Protein AF-0000000080795337 (afdb_homodimer)

Sequence (550 aa):
MEFLIRSKALYTTWVFYKPDRILFDAGEGVSAELGNKIYGIEKIILTHSHVDHIAGLWGIVNTRNNAMGNRNKKLEIYYPQGSENINEYLKFIGKMNKRLRYEIDFREITLSDTIPLNNKRFIKPFKTRHTPGETSFGYQILEQRKRLKEEYRELKESEIKDLIINKKEDILENYTANILTISGDSLPIPPNFAKDCGTLLHECTFFDEKDRKIRNHTSLAELKNLINISKPKRVIIYHVSSRYNSKIKSAKEELNKEFPDIQINIVHPEKVFKIMEFLIRSKALYTTWVFYKPDRILFDAGEGVSAELGNKIYGIEKIILTHSHVDHIAGLWGIVNTRNNAMGNRNKKLEIYYPQGSENINEYLKFIGKMNKRLRYEIDFREITLSDTIPLNNKRFIKPFKTRHTPGETSFGYQILEQRKRLKEEYRELKESEIKDLIINKKEDILENYTANILTISGDSLPIPPNFAKDCGTLLHECTFFDEKDRKIRNHTSLAELKNLINISKPKRVIIYHVSSRYNSKIKSAKEELNKEFPDIQINIVHPEKVFKI

Structure (mmCIF, N/CA/C/O backbone):
data_AF-0000000080795337-model_v1
#
loop_
_entity.id
_entity.type
_entity.pdbx_description
1 polymer 'Beta-lactamase domain protein'
#
loop_
_atom_site.group_PDB
_atom_site.id
_atom_site.type_symbol
_atom_site.label_atom_id
_atom_site.label_alt_id
_atom_site.label_comp_id
_atom_site.label_asym_id
_atom_site.label_entity_id
_atom_site.label_seq_id
_atom_site.pdbx_PDB_ins_code
_atom_site.Cartn_x
_atom_site.Cartn_y
_atom_site.Cartn_z
_atom_site.occupancy
_atom_site.B_iso_or_equiv
_atom_site.auth_seq_id
_atom_site.auth_comp_id
_atom_site.auth_asym_id
_atom_site.auth_atom_id
_atom_site.pdbx_PDB_model_num
ATOM 1 N N . MET A 1 1 ? -7.105 14.461 19.641 1 68.38 1 MET A N 1
ATOM 2 C CA . MET A 1 1 ? -6.578 14.391 18.281 1 68.38 1 MET A CA 1
ATOM 3 C C . MET A 1 1 ? -6.062 12.992 17.969 1 68.38 1 MET A C 1
ATOM 5 O O . MET A 1 1 ? -5.16 12.492 18.641 1 68.38 1 MET A O 1
ATOM 9 N N . GLU A 1 2 ? -6.73 12.289 16.984 1 87 2 GLU A N 1
ATOM 10 C CA . GLU A 1 2 ? -6.418 10.898 16.656 1 87 2 GLU A CA 1
ATOM 11 C C . GLU A 1 2 ? -5.828 10.781 15.258 1 87 2 GLU A C 1
ATOM 13 O O . GLU A 1 2 ? -6.262 11.477 14.336 1 87 2 GLU A O 1
ATOM 18 N N . PHE A 1 3 ? -4.676 10.195 15.203 1 95.62 3 PHE A N 1
ATOM 19 C CA . PHE A 1 3 ? -3.988 9.992 13.938 1 95.62 3 PHE A CA 1
ATOM 20 C C . PHE A 1 3 ? -3.828 8.508 13.641 1 95.62 3 PHE A C 1
ATOM 22 O O . PHE A 1 3 ? -3.646 7.703 14.555 1 95.62 3 PHE A O 1
ATOM 29 N N . LEU A 1 4 ? -3.988 8.141 12.414 1 97.94 4 LEU A N 1
ATOM 30 C CA . LEU A 1 4 ? -3.4 6.941 11.836 1 97.94 4 LEU A CA 1
ATOM 31 C C . LEU A 1 4 ? -2.336 7.301 10.805 1 97.94 4 LEU A C 1
ATOM 33 O O . LEU A 1 4 ? -2.607 8.047 9.859 1 97.94 4 LEU A O 1
ATOM 37 N N . ILE A 1 5 ? -1.126 6.867 11.031 1 98.62 5 ILE A N 1
ATOM 38 C CA . ILE A 1 5 ? -0.023 7.297 10.18 1 98.62 5 ILE A CA 1
ATOM 39 C C . ILE A 1 5 ? 0.776 6.078 9.719 1 98.62 5 ILE A C 1
ATOM 41 O O . ILE A 1 5 ? 1.087 5.195 10.523 1 98.62 5 ILE A O 1
ATOM 45 N N . ARG A 1 6 ? 0.997 5.953 8.484 1 98.56 6 ARG A N 1
ATOM 46 C CA . ARG A 1 6 ? 2.02 5.074 7.926 1 98.56 6 ARG A CA 1
ATOM 47 C C . ARG A 1 6 ? 3.047 5.867 7.129 1 98.56 6 ARG A C 1
ATOM 49 O O . ARG A 1 6 ? 2.689 6.605 6.207 1 98.56 6 ARG A O 1
ATOM 56 N N . SER A 1 7 ? 4.273 5.746 7.574 1 98.75 7 SER A N 1
ATOM 57 C CA . SER A 1 7 ? 5.316 6.52 6.91 1 98.75 7 SER A CA 1
ATOM 58 C C . SER A 1 7 ? 6.652 5.781 6.934 1 98.75 7 SER A C 1
ATOM 60 O O . SER A 1 7 ? 7.18 5.473 8.008 1 98.75 7 SER A O 1
ATOM 62 N N . LYS A 1 8 ? 7.113 5.434 5.805 1 97.44 8 LYS A N 1
ATOM 63 C CA . LYS A 1 8 ? 8.398 4.793 5.535 1 97.44 8 LYS A CA 1
ATOM 64 C C . LYS A 1 8 ? 9.141 5.5 4.406 1 97.44 8 LYS A C 1
ATOM 66 O O . LYS A 1 8 ? 8.773 5.367 3.236 1 97.44 8 LYS A O 1
ATOM 71 N N . ALA A 1 9 ? 10.203 6.246 4.801 1 96.62 9 ALA A N 1
ATOM 72 C CA . ALA A 1 9 ? 10.938 7.02 3.803 1 96.62 9 ALA A CA 1
ATOM 73 C C . ALA A 1 9 ? 11.219 6.18 2.561 1 96.62 9 ALA A C 1
ATOM 75 O O . ALA A 1 9 ? 11.609 5.012 2.666 1 96.62 9 ALA A O 1
ATOM 76 N N . LEU A 1 10 ? 10.977 6.812 1.367 1 94.12 10 LEU A N 1
ATOM 77 C CA . LEU A 1 10 ? 11.242 6.203 0.068 1 94.12 10 LEU A CA 1
ATOM 78 C C . LEU A 1 10 ? 10.055 5.367 -0.396 1 94.12 10 LEU A C 1
ATOM 80 O O . LEU A 1 10 ? 9.82 5.227 -1.598 1 94.12 10 LEU A O 1
ATOM 84 N N . TYR A 1 11 ? 9.172 4.859 0.503 1 96.44 11 TYR A N 1
ATOM 85 C CA . TYR A 1 11 ? 8.211 3.82 0.141 1 96.44 11 TYR A CA 1
ATOM 86 C C . TYR A 1 11 ? 6.785 4.344 0.22 1 96.44 11 TYR A C 1
ATOM 88 O O . TYR A 1 11 ? 6.012 4.199 -0.73 1 96.44 11 TYR A O 1
ATOM 96 N N . THR A 1 12 ? 6.438 4.918 1.344 1 98.25 12 THR A N 1
ATOM 97 C CA . THR A 1 12 ? 5.051 5.344 1.501 1 98.25 12 THR A CA 1
ATOM 98 C C . THR A 1 12 ? 4.918 6.344 2.645 1 98.25 12 THR A C 1
ATOM 100 O O . THR A 1 12 ? 5.609 6.23 3.658 1 98.25 12 THR A O 1
ATOM 103 N N . THR A 1 13 ? 4.043 7.316 2.467 1 98.81 13 THR A N 1
ATOM 104 C CA . THR A 1 13 ? 3.686 8.234 3.539 1 98.81 13 THR A CA 1
ATOM 105 C C . THR A 1 13 ? 2.234 8.688 3.406 1 98.81 13 THR A C 1
ATOM 107 O O . THR A 1 13 ? 1.824 9.172 2.348 1 98.81 13 THR A O 1
ATOM 110 N N . TRP A 1 14 ? 1.472 8.484 4.41 1 98.75 14 TRP A N 1
ATOM 111 C CA . TRP A 1 14 ? 0.141 9.07 4.527 1 98.75 14 TRP A CA 1
ATOM 112 C C . TRP A 1 14 ? -0.229 9.297 5.988 1 98.75 14 TRP A C 1
ATOM 114 O O . TRP A 1 14 ? 0.219 8.555 6.867 1 98.75 14 TRP A O 1
ATOM 124 N N . VAL A 1 15 ? -1.002 10.312 6.289 1 98.69 15 VAL A N 1
ATOM 125 C CA . VAL A 1 15 ? -1.457 10.703 7.617 1 98.69 15 VAL A CA 1
ATOM 126 C C . VAL A 1 15 ? -2.971 10.906 7.609 1 98.69 15 VAL A C 1
ATOM 128 O O . VAL A 1 15 ? -3.475 11.844 6.996 1 98.69 15 VAL A O 1
ATOM 131 N N . PHE A 1 16 ? -3.662 10.016 8.273 1 98.38 16 PHE A N 1
ATOM 132 C CA . PHE A 1 16 ? -5.105 10.156 8.422 1 98.38 16 PHE A CA 1
ATOM 133 C C . PHE A 1 16 ? -5.449 10.891 9.711 1 98.38 16 PHE A C 1
ATOM 135 O O . PHE A 1 16 ? -5.195 10.391 10.812 1 98.38 16 PHE A O 1
ATOM 142 N N . TYR A 1 17 ? -5.902 12.133 9.562 1 97.19 17 TYR A N 1
ATOM 143 C CA . TYR A 1 17 ? -6.328 12.977 10.672 1 97.19 17 TYR A CA 1
ATOM 144 C C . TYR A 1 17 ? -7.816 12.797 10.953 1 97.19 17 TYR A C 1
ATOM 146 O O . TYR A 1 17 ? -8.656 13.383 10.273 1 97.19 17 TYR A O 1
ATOM 154 N N . LYS A 1 18 ? -8.219 12.07 11.961 1 91.94 18 LYS A N 1
ATOM 155 C CA . LYS A 1 18 ? -9.547 11.531 12.203 1 91.94 18 LYS A CA 1
ATOM 156 C C . LYS A 1 18 ? -10.547 12.641 12.531 1 91.94 18 LYS A C 1
ATOM 158 O O . LYS A 1 18 ? -11.68 12.625 12.062 1 91.94 18 LYS A O 1
ATOM 163 N N . PRO A 1 19 ? -10.156 13.648 13.367 1 87.81 19 PRO A N 1
ATOM 164 C CA . PRO A 1 19 ? -11.133 14.664 13.75 1 87.81 19 PRO A CA 1
ATOM 165 C C . PRO A 1 19 ? -11.852 15.273 12.547 1 87.81 19 PRO A C 1
ATOM 167 O O . PRO A 1 19 ? -13.047 15.555 12.609 1 87.81 19 PRO A O 1
ATOM 170 N N . ASP A 1 20 ? -11.188 15.398 11.477 1 88.75 20 ASP A N 1
ATOM 171 C CA . ASP A 1 20 ? -11.789 16.031 10.297 1 88.75 20 ASP A CA 1
ATOM 172 C C . ASP A 1 20 ? -11.797 15.07 9.109 1 88.75 20 ASP A C 1
ATOM 174 O O . ASP A 1 20 ? -12.211 15.438 8.008 1 88.75 20 ASP A O 1
ATOM 178 N N . ARG A 1 21 ? -11.344 13.82 9.281 1 91.94 21 ARG A N 1
ATOM 179 C CA . ARG A 1 21 ? -11.273 12.812 8.227 1 91.94 21 ARG A CA 1
ATOM 180 C C . ARG A 1 21 ? -10.484 13.336 7.031 1 91.94 21 ARG A C 1
ATOM 182 O O . ARG A 1 21 ? -10.945 13.242 5.891 1 91.94 21 ARG A O 1
ATOM 189 N N . ILE A 1 22 ? -9.383 13.945 7.359 1 97.38 22 ILE A N 1
ATOM 190 C CA . ILE A 1 22 ? -8.484 14.492 6.355 1 97.38 22 ILE A CA 1
ATOM 191 C C . ILE A 1 22 ? -7.297 13.555 6.16 1 97.38 22 ILE A C 1
ATOM 193 O O . ILE A 1 22 ? -6.746 13.023 7.129 1 97.38 22 ILE A O 1
ATOM 197 N N . LEU A 1 23 ? -7.059 13.312 4.941 1 98.62 23 LEU A N 1
ATOM 198 C CA . LEU A 1 23 ? -5.867 12.539 4.613 1 98.62 23 LEU A CA 1
ATOM 199 C C . LEU A 1 23 ? -4.773 13.445 4.055 1 98.62 23 LEU A C 1
ATOM 201 O O . LEU A 1 23 ? -4.957 14.078 3.018 1 98.62 23 LEU A O 1
ATOM 205 N N . PHE A 1 24 ? -3.676 13.555 4.82 1 98.81 24 PHE A N 1
ATOM 206 C CA . PHE A 1 24 ? -2.494 14.211 4.27 1 98.81 24 PHE A CA 1
ATOM 207 C C . PHE A 1 24 ? -1.617 13.203 3.529 1 98.81 24 PHE A C 1
ATOM 209 O O . PHE A 1 24 ? -1.198 12.195 4.102 1 98.81 24 PHE A O 1
ATOM 216 N N . ASP A 1 25 ? -1.365 13.484 2.234 1 98.81 25 ASP A N 1
ATOM 217 C CA . ASP A 1 25 ? -0.653 12.586 1.332 1 98.81 25 ASP A CA 1
ATOM 218 C C . ASP A 1 25 ? -1.368 11.242 1.218 1 98.81 25 ASP A C 1
ATOM 220 O O . ASP A 1 25 ? -2.334 10.984 1.939 1 98.81 25 ASP A O 1
ATOM 224 N N . ALA A 1 26 ? -0.996 10.484 0.19 1 98.62 26 ALA A N 1
ATOM 225 C CA . ALA A 1 26 ? -1.644 9.211 -0.128 1 98.62 26 ALA A CA 1
ATOM 226 C C . ALA A 1 26 ? -0.646 8.219 -0.715 1 98.62 26 ALA A C 1
ATOM 228 O O . ALA A 1 26 ? -0.768 7.816 -1.875 1 98.62 26 ALA A O 1
ATOM 229 N N . GLY A 1 27 ? 0.294 7.824 0.098 1 98.44 27 GLY A N 1
ATOM 230 C CA . GLY A 1 27 ? 1.243 6.812 -0.337 1 98.44 27 GLY A CA 1
ATOM 231 C C . GLY A 1 27 ? 0.62 5.441 -0.495 1 98.44 27 GLY A C 1
ATOM 232 O O . GLY A 1 27 ? -0.525 5.223 -0.094 1 98.44 27 GLY A O 1
ATOM 233 N N . GLU A 1 28 ? 1.341 4.551 -1.073 1 97.88 28 GLU A N 1
ATOM 234 C CA . GLU A 1 28 ? 0.805 3.219 -1.342 1 97.88 28 GLU A CA 1
ATOM 235 C C . GLU A 1 28 ? 0.41 2.512 -0.049 1 97.88 28 GLU A C 1
ATOM 237 O O . GLU A 1 28 ? 1.004 2.754 1.004 1 97.88 28 GLU A O 1
ATOM 242 N N . GLY A 1 29 ? -0.659 1.621 -0.173 1 97.69 29 GLY A N 1
ATOM 243 C CA . GLY A 1 29 ? -1.115 0.817 0.949 1 97.69 29 GLY A CA 1
ATOM 244 C C . GLY A 1 29 ? -2.193 1.498 1.771 1 97.69 29 GLY A C 1
ATOM 245 O O . GLY A 1 29 ? -2.799 0.876 2.648 1 97.69 29 GLY A O 1
ATOM 246 N N . VAL A 1 30 ? -2.475 2.734 1.464 1 98 30 VAL A N 1
ATOM 247 C CA . VAL A 1 30 ? -3.381 3.529 2.285 1 98 30 VAL A CA 1
ATOM 248 C C . VAL A 1 30 ? -4.766 2.893 2.291 1 98 30 VAL A C 1
ATOM 250 O O . VAL A 1 30 ? -5.391 2.756 3.348 1 98 30 VAL A O 1
ATOM 253 N N . SER A 1 31 ? -5.277 2.467 1.146 1 96.19 31 SER A N 1
ATOM 254 C CA . SER A 1 31 ? -6.613 1.877 1.079 1 96.19 31 SER A CA 1
ATOM 255 C C . SER A 1 31 ? -6.668 0.551 1.83 1 96.19 31 SER A C 1
ATOM 257 O O . SER A 1 31 ? -7.633 0.278 2.547 1 96.19 31 SER A O 1
ATOM 259 N N . ALA A 1 32 ? -5.617 -0.236 1.654 1 95.88 32 ALA A N 1
ATOM 260 C CA . ALA A 1 32 ? -5.566 -1.542 2.307 1 95.88 32 ALA A CA 1
ATOM 261 C C . ALA A 1 32 ? -5.52 -1.395 3.824 1 95.88 32 ALA A C 1
ATOM 263 O O . ALA A 1 32 ? -6.148 -2.17 4.551 1 95.88 32 ALA A O 1
ATOM 264 N N . GLU A 1 33 ? -4.789 -0.427 4.305 1 96.62 33 GLU A N 1
ATOM 265 C CA . GLU A 1 33 ? -4.602 -0.242 5.742 1 96.62 33 GLU A CA 1
ATOM 266 C C . GLU A 1 33 ? -5.828 0.409 6.379 1 96.62 33 GLU A C 1
ATOM 268 O O . GLU A 1 33 ? -6.266 0.002 7.457 1 96.62 33 GLU A O 1
ATOM 273 N N . LEU A 1 34 ? -6.418 1.417 5.699 1 95.44 34 LEU A N 1
ATOM 274 C CA . LEU A 1 34 ? -7.531 2.164 6.277 1 95.44 34 LEU A CA 1
ATOM 275 C C . LEU A 1 34 ? -8.844 1.413 6.094 1 95.44 34 LEU A C 1
ATOM 277 O O . LEU A 1 34 ? -9.789 1.603 6.863 1 95.44 34 LEU A O 1
ATOM 281 N N . GLY A 1 35 ? -8.938 0.55 5.043 1 91.44 35 GLY A N 1
ATOM 282 C CA . GLY A 1 35 ? -10.164 -0.186 4.789 1 91.44 35 GLY A CA 1
ATOM 283 C C . GLY A 1 35 ? -11.359 0.714 4.555 1 91.44 35 GLY A C 1
ATOM 284 O O . GLY A 1 35 ? -11.305 1.629 3.73 1 91.44 35 GLY A O 1
ATOM 285 N N . ASN A 1 36 ? -12.367 0.53 5.27 1 88.19 36 ASN A N 1
ATOM 286 C CA . ASN A 1 36 ? -13.625 1.24 5.059 1 88.19 36 ASN A CA 1
ATOM 287 C C . ASN A 1 36 ? -13.516 2.711 5.453 1 88.19 36 ASN A C 1
ATOM 289 O O . ASN A 1 36 ? -14.359 3.523 5.078 1 88.19 36 ASN A O 1
ATOM 293 N N . LYS A 1 37 ? -12.508 3.082 6.172 1 90.62 37 LYS A N 1
ATOM 294 C CA . LYS A 1 37 ? -12.328 4.465 6.598 1 90.62 37 LYS A CA 1
ATOM 295 C C . LYS A 1 37 ? -12.125 5.387 5.398 1 90.62 37 LYS A C 1
ATOM 297 O O . LYS A 1 37 ? -12.328 6.598 5.5 1 90.62 37 LYS A O 1
ATOM 302 N N . ILE A 1 38 ? -11.719 4.801 4.242 1 91.94 38 ILE A N 1
ATOM 303 C CA . ILE A 1 38 ? -11.406 5.648 3.1 1 91.94 38 ILE A CA 1
ATOM 304 C C . ILE A 1 38 ? -12.695 6.258 2.539 1 91.94 38 ILE A C 1
ATOM 306 O O . ILE A 1 38 ? -12.656 7.309 1.895 1 91.94 38 ILE A O 1
ATOM 310 N N . TYR A 1 39 ? -13.773 5.621 2.811 1 89.25 39 TYR A N 1
ATOM 311 C CA . TYR A 1 39 ? -15.055 6.094 2.299 1 89.25 39 TYR A CA 1
ATOM 312 C C . TYR A 1 39 ? -15.469 7.391 2.988 1 89.25 39 TYR A C 1
ATOM 314 O O . TYR A 1 39 ? -16.266 8.164 2.445 1 89.25 39 TYR A O 1
ATOM 322 N N . GLY A 1 40 ? -14.961 7.582 4.184 1 88.62 40 GLY A N 1
ATOM 323 C CA . GLY A 1 40 ? -15.32 8.758 4.961 1 88.62 40 GLY A CA 1
ATOM 324 C C . GLY A 1 40 ? -14.414 9.945 4.703 1 88.62 40 GLY A C 1
ATOM 325 O O . GLY A 1 40 ? -14.695 11.055 5.16 1 88.62 40 GLY A O 1
ATOM 326 N N . ILE A 1 41 ? -13.344 9.758 3.947 1 93.88 41 ILE A N 1
ATOM 327 C CA . ILE A 1 41 ? -12.398 10.836 3.686 1 93.88 41 ILE A CA 1
ATOM 328 C C . ILE A 1 41 ? -13.047 11.875 2.773 1 93.88 41 ILE A C 1
ATOM 330 O O . ILE A 1 41 ? -13.555 11.539 1.702 1 93.88 41 ILE A O 1
ATOM 334 N N . GLU A 1 42 ? -13.008 13.117 3.219 1 92.75 42 GLU A N 1
ATOM 335 C CA . GLU A 1 42 ? -13.609 14.188 2.434 1 92.75 42 GLU A CA 1
ATOM 336 C C . GLU A 1 42 ? -12.547 14.992 1.686 1 92.75 42 GLU A C 1
ATOM 338 O O . GLU A 1 42 ? -12.805 15.516 0.599 1 92.75 42 GLU A O 1
ATOM 343 N N . LYS A 1 43 ? -11.422 15.125 2.33 1 97.25 43 LYS A N 1
ATOM 344 C CA . LYS A 1 43 ? -10.344 15.93 1.752 1 97.25 43 LYS A CA 1
ATOM 345 C C . LYS A 1 43 ? -9.023 15.172 1.785 1 97.25 43 LYS A C 1
ATOM 347 O O . LYS A 1 43 ? -8.672 14.562 2.797 1 97.25 43 LYS A O 1
ATOM 352 N N . ILE A 1 44 ? -8.398 15.133 0.677 1 98.5 44 ILE A N 1
ATOM 353 C CA . ILE A 1 44 ? -7.012 14.695 0.579 1 98.5 44 ILE A CA 1
ATOM 354 C C . ILE A 1 44 ? -6.113 15.898 0.281 1 98.5 44 ILE A C 1
ATOM 356 O O . ILE A 1 44 ? -6.355 16.641 -0.673 1 98.5 44 ILE A O 1
ATOM 360 N N . ILE A 1 45 ? -5.129 16.125 1.126 1 98.81 45 ILE A N 1
ATOM 361 C CA . ILE A 1 45 ? -4.203 17.234 0.987 1 98.81 45 ILE A CA 1
ATOM 362 C C . ILE A 1 45 ? -2.809 16.719 0.657 1 98.81 45 ILE A C 1
ATOM 364 O O . ILE A 1 45 ? -2.145 16.125 1.509 1 98.81 45 ILE A O 1
ATOM 368 N N . LEU A 1 46 ? -2.326 16.953 -0.558 1 98.81 46 LEU A N 1
ATOM 369 C CA . LEU A 1 46 ? -1.03 16.453 -0.989 1 98.81 46 LEU A CA 1
ATOM 370 C C . LEU A 1 46 ? 0.063 17.484 -0.772 1 98.81 46 LEU A C 1
ATOM 372 O O . LEU A 1 46 ? -0.111 18.656 -1.116 1 98.81 46 LEU A O 1
ATOM 376 N N . THR A 1 47 ? 1.15 17.047 -0.222 1 98.62 47 THR A N 1
ATOM 377 C CA . THR A 1 47 ? 2.256 17.953 0.062 1 98.62 47 THR A CA 1
ATOM 378 C C . THR A 1 47 ? 3.096 18.188 -1.19 1 98.62 47 THR A C 1
ATOM 380 O O . THR A 1 47 ? 3.486 19.328 -1.478 1 98.62 47 THR A O 1
ATOM 383 N N . HIS A 1 48 ? 3.453 17.125 -1.889 1 98.06 48 HIS A N 1
ATOM 384 C CA . HIS A 1 48 ? 4.262 17.203 -3.102 1 98.06 48 HIS A CA 1
ATOM 385 C C . HIS A 1 48 ? 4.098 15.953 -3.957 1 98.06 48 HIS A C 1
ATOM 387 O O . HIS A 1 48 ? 3.309 15.07 -3.625 1 98.06 48 HIS A O 1
ATOM 393 N N . SER A 1 49 ? 4.852 15.844 -5.047 1 96.19 49 SER A N 1
ATOM 394 C CA . SER A 1 49 ? 4.453 14.938 -6.117 1 96.19 49 SER A CA 1
ATOM 395 C C . SER A 1 49 ? 5.25 13.641 -6.066 1 96.19 49 SER A C 1
ATOM 397 O O . SER A 1 49 ? 5.078 12.766 -6.922 1 96.19 49 SER A O 1
ATOM 399 N N . HIS A 1 50 ? 6.113 13.484 -5.102 1 95.69 50 HIS A N 1
ATOM 400 C CA . HIS A 1 50 ? 6.887 12.25 -5.074 1 95.69 50 HIS A CA 1
ATOM 401 C C . HIS A 1 50 ? 5.984 11.031 -4.902 1 95.69 50 HIS A C 1
ATOM 403 O O . HIS A 1 50 ? 4.977 11.094 -4.195 1 95.69 50 HIS A O 1
ATOM 409 N N . VAL A 1 51 ? 6.379 9.922 -5.438 1 95.44 51 VAL A N 1
ATOM 410 C CA . VAL A 1 51 ? 5.586 8.703 -5.582 1 95.44 51 VAL A CA 1
ATOM 411 C C . VAL A 1 51 ? 5.176 8.188 -4.203 1 95.44 51 VAL A C 1
ATOM 413 O O . VAL A 1 51 ? 4.023 7.805 -3.996 1 95.44 51 VAL A O 1
ATOM 416 N N . ASP A 1 52 ? 6.074 8.203 -3.236 1 96.56 52 ASP A N 1
ATOM 417 C CA . ASP A 1 52 ? 5.789 7.633 -1.921 1 96.56 52 ASP A CA 1
ATOM 418 C C . ASP A 1 52 ? 4.777 8.484 -1.162 1 96.56 52 ASP A C 1
ATOM 420 O O . ASP A 1 52 ? 4.336 8.117 -0.072 1 96.56 52 ASP A O 1
ATOM 424 N N . HIS A 1 53 ? 4.32 9.578 -1.772 1 98.38 53 HIS A N 1
ATOM 425 C CA . HIS A 1 53 ? 3.32 10.438 -1.145 1 98.38 53 HIS A CA 1
ATOM 426 C C . HIS A 1 53 ? 2.014 10.422 -1.933 1 98.38 53 HIS A C 1
ATOM 428 O O . HIS A 1 53 ? 1.003 10.961 -1.475 1 98.38 53 HIS A O 1
ATOM 434 N N . ILE A 1 54 ? 1.969 9.797 -3.143 1 98.31 54 ILE A N 1
ATOM 435 C CA . ILE A 1 54 ? 0.758 9.984 -3.936 1 98.31 54 ILE A CA 1
ATOM 436 C C . ILE A 1 54 ? 0.343 8.656 -4.562 1 98.31 54 ILE A C 1
ATOM 438 O O . ILE A 1 54 ? -0.767 8.523 -5.086 1 98.31 54 ILE A O 1
ATOM 442 N N . ALA A 1 55 ? 1.145 7.625 -4.52 1 97.69 55 ALA A N 1
ATOM 443 C CA . ALA A 1 55 ? 0.959 6.398 -5.293 1 97.69 55 ALA A CA 1
ATOM 444 C C . ALA A 1 55 ? -0.305 5.664 -4.859 1 97.69 55 ALA A C 1
ATOM 446 O O . ALA A 1 55 ? -0.802 4.793 -5.578 1 97.69 55 ALA A O 1
ATOM 447 N N . GLY A 1 56 ? -0.842 5.895 -3.703 1 98.19 56 GLY A N 1
ATOM 448 C CA . GLY A 1 56 ? -2.025 5.219 -3.199 1 98.19 56 GLY A CA 1
ATOM 449 C C . GLY A 1 56 ? -3.322 5.84 -3.68 1 98.19 56 GLY A C 1
ATOM 450 O O . GLY A 1 56 ? -4.406 5.309 -3.424 1 98.19 56 GLY A O 1
ATOM 451 N N . LEU A 1 57 ? -3.264 6.961 -4.449 1 97.81 57 LEU A N 1
ATOM 452 C CA . LEU A 1 57 ? -4.449 7.707 -4.863 1 97.81 57 LEU A CA 1
ATOM 453 C C . LEU A 1 57 ? -5.363 6.836 -5.723 1 97.81 57 LEU A C 1
ATOM 455 O O . LEU A 1 57 ? -6.586 6.875 -5.566 1 97.81 57 LEU A O 1
ATOM 459 N N . TRP A 1 58 ? -4.781 6.094 -6.645 1 96.62 58 TRP A N 1
ATOM 460 C CA . TRP A 1 58 ? -5.586 5.25 -7.52 1 96.62 58 TRP A CA 1
ATOM 461 C C . TRP A 1 58 ? -6.391 4.234 -6.715 1 96.62 58 TRP A C 1
ATOM 463 O O . TRP A 1 58 ? -7.566 4.004 -6.992 1 96.62 58 TRP A O 1
ATOM 473 N N . GLY A 1 59 ? -5.719 3.611 -5.691 1 95.56 59 GLY A N 1
ATOM 474 C CA . GLY A 1 59 ? -6.406 2.68 -4.812 1 95.56 59 GLY A CA 1
ATOM 475 C C . GLY A 1 59 ? -7.598 3.299 -4.105 1 95.56 59 GLY A C 1
ATOM 476 O O . GLY A 1 59 ? -8.672 2.695 -4.043 1 95.56 59 GLY A O 1
ATOM 477 N N . ILE A 1 60 ? -7.449 4.5 -3.648 1 95.81 60 ILE A N 1
ATOM 478 C CA . ILE A 1 60 ? -8.516 5.195 -2.932 1 95.81 60 ILE A CA 1
ATOM 479 C C . ILE A 1 60 ? -9.688 5.449 -3.875 1 95.81 60 ILE A C 1
ATOM 481 O O . ILE A 1 60 ? -10.828 5.113 -3.559 1 95.81 60 ILE A O 1
ATOM 485 N N . VAL A 1 61 ? -9.398 6.035 -5.027 1 94.06 61 VAL A N 1
ATOM 486 C CA . VAL A 1 61 ? -10.438 6.414 -5.984 1 94.06 61 VAL A CA 1
ATOM 487 C C . VAL A 1 61 ? -11.195 5.172 -6.441 1 94.06 61 VAL A C 1
ATOM 489 O O . VAL A 1 61 ? -12.43 5.168 -6.484 1 94.06 61 VAL A O 1
ATOM 492 N N . ASN A 1 62 ? -10.453 4.094 -6.695 1 92 62 ASN A N 1
ATOM 493 C CA . ASN A 1 62 ? -11.062 2.861 -7.188 1 92 62 ASN A CA 1
ATOM 494 C C . ASN A 1 62 ? -11.914 2.186 -6.113 1 92 62 ASN A C 1
ATOM 496 O O . ASN A 1 62 ? -13.031 1.748 -6.383 1 92 62 ASN A O 1
ATOM 500 N N . THR A 1 63 ? -11.344 2.074 -4.945 1 91.56 63 THR A N 1
ATOM 501 C CA . THR A 1 63 ? -12.055 1.418 -3.852 1 91.56 63 THR A CA 1
ATOM 502 C C . THR A 1 63 ? -13.336 2.17 -3.512 1 91.56 63 THR A C 1
ATOM 504 O O . THR A 1 63 ? -14.391 1.556 -3.318 1 91.56 63 THR A O 1
ATOM 507 N N . ARG A 1 64 ? -13.273 3.469 -3.467 1 90.56 64 ARG A N 1
ATOM 508 C CA . ARG A 1 64 ? -14.453 4.277 -3.188 1 90.56 64 ARG A CA 1
ATOM 509 C C . ARG A 1 64 ? -15.523 4.078 -4.262 1 90.56 64 ARG A C 1
ATOM 511 O O . ARG A 1 64 ? -16.719 4.145 -3.979 1 90.56 64 ARG A O 1
ATOM 518 N N . ASN A 1 65 ? -15.078 3.898 -5.492 1 87.5 65 ASN A N 1
ATOM 519 C CA . ASN A 1 65 ? -16 3.727 -6.609 1 87.5 65 ASN A CA 1
ATOM 520 C C . ASN A 1 65 ? -16.734 2.393 -6.531 1 87.5 65 ASN A C 1
ATOM 522 O O . ASN A 1 65 ? -17.859 2.268 -7.027 1 87.5 65 ASN A O 1
ATOM 526 N N . ASN A 1 66 ? -16.172 1.367 -5.926 1 77.44 66 ASN A N 1
ATOM 527 C CA . ASN A 1 66 ? -16.703 0.011 -5.934 1 77.44 66 ASN A CA 1
ATOM 528 C C . ASN A 1 66 ? -17.359 -0.337 -4.602 1 77.44 66 ASN A C 1
ATOM 530 O O . ASN A 1 66 ? -17.953 -1.412 -4.457 1 77.44 66 ASN A O 1
ATOM 534 N N . ALA A 1 67 ? -17.203 0.557 -3.564 1 64.31 67 ALA A N 1
ATOM 535 C CA . ALA A 1 67 ? -17.719 0.232 -2.24 1 64.31 67 ALA A CA 1
ATOM 536 C C . ALA A 1 67 ? -19.25 0.375 -2.203 1 64.31 67 ALA A C 1
ATOM 538 O O . ALA A 1 67 ? -19.828 1.13 -2.988 1 64.31 67 ALA A O 1
ATOM 539 N N . MET A 1 68 ? -19.859 -0.536 -1.524 1 58.78 68 MET A N 1
ATOM 540 C CA . MET A 1 68 ? -21.297 -0.65 -1.342 1 58.78 68 MET A CA 1
ATOM 541 C C . MET A 1 68 ? -21.844 0.539 -0.557 1 58.78 68 MET A C 1
ATOM 543 O O . MET A 1 68 ? -23.062 0.691 -0.416 1 58.78 68 MET A O 1
ATOM 547 N N . GLY A 1 69 ? -21.016 1.298 0.18 1 54.88 69 GLY A N 1
ATOM 548 C CA . GLY A 1 69 ? -21.562 2.26 1.123 1 54.88 69 GLY A CA 1
ATOM 549 C C . GLY A 1 69 ? -22.094 3.514 0.455 1 54.88 69 GLY A C 1
ATOM 550 O O . GLY A 1 69 ? -22.391 3.506 -0.741 1 54.88 69 GLY A O 1
ATOM 551 N N . ASN A 1 70 ? -22.359 4.621 1.274 1 55.81 70 ASN A N 1
ATOM 552 C CA . ASN A 1 70 ? -22.969 5.906 0.95 1 55.81 70 ASN A CA 1
ATOM 553 C C . ASN A 1 70 ? -22.25 6.602 -0.198 1 55.81 70 ASN A C 1
ATOM 555 O O . ASN A 1 70 ? -21.172 7.176 -0.002 1 55.81 70 ASN A O 1
ATOM 559 N N . ARG A 1 71 ? -22.594 6.23 -1.523 1 58.62 71 ARG A N 1
ATOM 560 C CA . ARG A 1 71 ? -22.062 6.605 -2.832 1 58.62 71 ARG A CA 1
ATOM 561 C C . ARG A 1 71 ? -22.047 8.117 -2.998 1 58.62 71 ARG A C 1
ATOM 563 O O . ARG A 1 71 ? -21.484 8.633 -3.973 1 58.62 71 ARG A O 1
ATOM 570 N N . ASN A 1 72 ? -22.438 8.852 -2.025 1 65.12 72 ASN A N 1
ATOM 571 C CA . ASN A 1 72 ? -22.688 10.219 -2.467 1 65.12 72 ASN A CA 1
ATOM 572 C C . ASN A 1 72 ? -21.734 11.203 -1.791 1 65.12 72 ASN A C 1
ATOM 574 O O . ASN A 1 72 ? -21.922 12.414 -1.89 1 65.12 72 ASN A O 1
ATOM 578 N N . LYS A 1 73 ? -20.625 10.617 -1.223 1 81.94 73 LYS A N 1
ATOM 579 C CA . LYS A 1 73 ? -19.828 11.664 -0.582 1 81.94 73 LYS A CA 1
ATOM 580 C C . LYS A 1 73 ? -18.75 12.195 -1.522 1 81.94 73 LYS A C 1
ATOM 582 O O . LYS A 1 73 ? -17.969 11.422 -2.07 1 81.94 73 LYS A O 1
ATOM 587 N N . LYS A 1 74 ? -18.719 13.477 -1.608 1 90.06 74 LYS A N 1
ATOM 588 C CA . LYS A 1 74 ? -17.766 14.18 -2.459 1 90.06 74 LYS A CA 1
ATOM 589 C C . LYS A 1 74 ? -16.344 14.047 -1.916 1 90.06 74 LYS A C 1
ATOM 591 O O . LYS A 1 74 ? -16.141 14.008 -0.701 1 90.06 74 LYS A O 1
ATOM 596 N N . LEU A 1 75 ? -15.359 13.828 -2.826 1 94.25 75 LEU A N 1
ATOM 597 C CA . LEU A 1 75 ? -13.945 13.805 -2.471 1 94.25 75 LEU A CA 1
ATOM 598 C C . LEU A 1 75 ? -13.211 14.992 -3.08 1 94.25 75 LEU A C 1
ATOM 600 O O . LEU A 1 75 ? -13.281 15.219 -4.289 1 94.25 75 LEU A O 1
ATOM 604 N N . GLU A 1 76 ? -12.586 15.812 -2.23 1 97 76 GLU A N 1
ATOM 605 C CA . GLU A 1 76 ? -11.75 16.906 -2.691 1 97 76 GLU A CA 1
ATOM 606 C C . GLU A 1 76 ? -10.266 16.578 -2.543 1 97 76 GLU A C 1
ATOM 608 O O . GLU A 1 76 ? -9.82 16.156 -1.474 1 97 76 GLU A O 1
ATOM 613 N N . ILE A 1 77 ? -9.531 16.75 -3.605 1 98.06 77 ILE A N 1
ATOM 614 C CA . ILE A 1 77 ? -8.086 16.531 -3.572 1 98.06 77 ILE A CA 1
ATOM 615 C C . ILE A 1 77 ? -7.363 17.859 -3.822 1 98.06 77 ILE A C 1
ATOM 617 O O . ILE A 1 77 ? -7.527 18.469 -4.879 1 98.06 77 ILE A O 1
ATOM 621 N N . TYR A 1 78 ? -6.617 18.328 -2.828 1 98.69 78 TYR A N 1
ATOM 622 C CA . TYR A 1 78 ? -5.844 19.562 -2.908 1 98.69 78 TYR A CA 1
ATOM 623 C C . TYR A 1 78 ? -4.363 19.266 -3.129 1 98.69 78 TYR A C 1
ATOM 625 O O . TYR A 1 78 ? -3.797 18.375 -2.479 1 98.69 78 TYR A O 1
ATOM 633 N N . TYR A 1 79 ? -3.719 19.922 -4.035 1 98.38 79 TYR A N 1
ATOM 634 C CA . TYR A 1 79 ? -2.303 19.703 -4.305 1 98.38 79 TYR A CA 1
ATOM 635 C C . TYR A 1 79 ? -1.637 20.984 -4.793 1 98.38 79 TYR A C 1
ATOM 637 O O . TYR A 1 79 ? -2.309 21.875 -5.305 1 98.38 79 TYR A O 1
ATOM 645 N N . PRO A 1 80 ? -0.339 21.141 -4.59 1 98.19 80 PRO A N 1
ATOM 646 C CA . PRO A 1 80 ? 0.357 22.375 -4.961 1 98.19 80 PRO A CA 1
ATOM 647 C C . PRO A 1 80 ? 0.286 22.672 -6.457 1 98.19 80 PRO A C 1
ATOM 649 O O . PRO A 1 80 ? 0.498 21.766 -7.273 1 98.19 80 PRO A O 1
ATOM 652 N N . GLN A 1 81 ? 0.015 23.891 -6.703 1 96.25 81 GLN A N 1
ATOM 653 C CA . GLN A 1 81 ? 0.028 24.312 -8.094 1 96.25 81 GLN A CA 1
ATOM 654 C C . GLN A 1 81 ? 1.387 24.062 -8.742 1 96.25 81 GLN A C 1
ATOM 656 O O . GLN A 1 81 ? 2.428 24.281 -8.125 1 96.25 81 GLN A O 1
ATOM 661 N N . GLY A 1 82 ? 1.364 23.562 -9.961 1 91.56 82 GLY A N 1
ATOM 662 C CA . GLY A 1 82 ? 2.607 23.328 -10.68 1 91.56 82 GLY A CA 1
ATOM 663 C C . GLY A 1 82 ? 3.133 21.906 -10.523 1 91.56 82 GLY A C 1
ATOM 664 O O . GLY A 1 82 ? 4.23 21.594 -10.984 1 91.56 82 GLY A O 1
ATOM 665 N N . SER A 1 83 ? 2.406 21.062 -9.875 1 93.5 83 SER A N 1
ATOM 666 C CA . SER A 1 83 ? 2.818 19.672 -9.695 1 93.5 83 SER A CA 1
ATOM 667 C C . SER A 1 83 ? 2.445 18.828 -10.906 1 93.5 83 SER A C 1
ATOM 669 O O . SER A 1 83 ? 1.436 18.109 -10.891 1 93.5 83 SER A O 1
ATOM 671 N N . GLU A 1 84 ? 3.271 18.734 -11.82 1 88.62 84 GLU A N 1
ATOM 672 C CA . GLU A 1 84 ? 2.994 18.062 -13.086 1 88.62 84 GLU A CA 1
ATOM 673 C C . GLU A 1 84 ? 2.758 16.578 -12.883 1 88.62 84 GLU A C 1
ATOM 675 O O . GLU A 1 84 ? 1.856 15.992 -13.492 1 88.62 84 GLU A O 1
ATOM 680 N N . ASN A 1 85 ? 3.512 15.969 -12.047 1 91.38 85 ASN A N 1
ATOM 681 C CA . ASN A 1 85 ? 3.369 14.531 -11.805 1 91.38 85 ASN A CA 1
ATOM 682 C C . ASN A 1 85 ? 2.008 14.195 -11.203 1 91.38 85 ASN A C 1
ATOM 684 O O . ASN A 1 85 ? 1.403 13.188 -11.555 1 91.38 85 ASN A O 1
ATOM 688 N N . ILE A 1 86 ? 1.562 15.062 -10.32 1 95.81 86 ILE A N 1
ATOM 689 C CA . ILE A 1 86 ? 0.252 14.844 -9.719 1 95.81 86 ILE A CA 1
ATOM 690 C C . ILE A 1 86 ? -0.837 15 -10.773 1 95.81 86 ILE A C 1
ATOM 692 O O . ILE A 1 86 ? -1.747 14.18 -10.867 1 95.81 86 ILE A O 1
ATOM 696 N N . ASN A 1 87 ? -0.66 16.016 -11.57 1 95.38 87 ASN A N 1
ATOM 697 C CA . ASN A 1 87 ? -1.628 16.25 -12.641 1 95.38 87 ASN A CA 1
ATOM 698 C C . ASN A 1 87 ? -1.717 15.062 -13.586 1 95.38 87 ASN A C 1
ATOM 700 O O . ASN A 1 87 ? -2.814 14.609 -13.922 1 95.38 87 ASN A O 1
ATOM 704 N N . GLU A 1 88 ? -0.615 14.586 -14.008 1 95.19 88 GLU A N 1
ATOM 705 C CA . GLU A 1 88 ? -0.58 13.445 -14.914 1 95.19 88 GLU A CA 1
ATOM 706 C C . GLU A 1 88 ? -1.191 12.203 -14.266 1 95.19 88 GLU A C 1
ATOM 708 O O . GLU A 1 88 ? -1.891 11.43 -14.93 1 95.19 88 GLU A O 1
ATOM 713 N N . TYR A 1 89 ? -0.904 12.039 -13.031 1 96.38 89 TYR A N 1
ATOM 714 C CA . TYR A 1 89 ? -1.444 10.891 -12.32 1 96.38 89 TYR A CA 1
ATOM 715 C C . TYR A 1 89 ? -2.961 10.977 -12.203 1 96.38 89 TYR A C 1
ATOM 717 O O . TYR A 1 89 ? -3.666 9.992 -12.438 1 96.38 89 TYR A O 1
ATOM 725 N N . LEU A 1 90 ? -3.457 12.109 -11.875 1 95.25 90 LEU A N 1
ATOM 726 C CA . LEU A 1 90 ? -4.898 12.312 -11.758 1 95.25 90 LEU A CA 1
ATOM 727 C C . LEU A 1 90 ? -5.582 12.109 -13.109 1 95.25 90 LEU A C 1
ATOM 729 O O . LEU A 1 90 ? -6.68 11.555 -13.172 1 95.25 90 LEU A O 1
ATOM 733 N N . LYS A 1 91 ? -4.984 12.586 -14.164 1 93.44 91 LYS A N 1
ATOM 734 C CA . LYS A 1 91 ? -5.508 12.359 -15.508 1 93.44 91 LYS A CA 1
ATOM 735 C C . LYS A 1 91 ? -5.586 10.867 -15.82 1 93.44 91 LYS A C 1
ATOM 737 O O . LYS A 1 91 ? -6.59 10.391 -16.344 1 93.44 91 LYS A O 1
ATOM 742 N N . PHE A 1 92 ? -4.5 10.18 -15.5 1 94.94 92 PHE A N 1
ATOM 743 C CA . PHE A 1 92 ? -4.469 8.734 -15.688 1 94.94 92 PHE A CA 1
ATOM 744 C C . PHE A 1 92 ? -5.602 8.062 -14.922 1 94.94 92 PHE A C 1
ATOM 746 O O . PHE A 1 92 ? -6.344 7.254 -15.484 1 94.94 92 PHE A O 1
ATOM 753 N N . ILE A 1 93 ? -5.746 8.422 -13.656 1 94.62 93 ILE A N 1
ATOM 754 C CA . ILE A 1 93 ? -6.77 7.832 -12.805 1 94.62 93 ILE A CA 1
ATOM 755 C C . ILE A 1 93 ? -8.156 8.109 -13.391 1 94.62 93 ILE A C 1
ATOM 757 O O . ILE A 1 93 ? -9.008 7.219 -13.422 1 94.62 93 ILE A O 1
ATOM 761 N N . GLY A 1 94 ? -8.375 9.305 -13.805 1 90.88 94 GLY A N 1
ATOM 762 C CA . GLY A 1 94 ? -9.641 9.648 -14.438 1 90.88 94 GLY A CA 1
ATOM 763 C C . GLY A 1 94 ? -9.922 8.828 -15.68 1 90.88 94 GLY A C 1
ATOM 764 O O . GLY A 1 94 ? -11.055 8.375 -15.891 1 90.88 94 GLY A O 1
ATOM 765 N N . LYS A 1 95 ? -8.898 8.617 -16.484 1 90.62 95 LYS A N 1
ATOM 766 C CA . LYS A 1 95 ? -9.031 7.832 -17.703 1 90.62 95 LYS A CA 1
ATOM 767 C C . LYS A 1 95 ? -9.398 6.383 -17.391 1 90.62 95 LYS A C 1
ATOM 769 O O . LYS A 1 95 ? -10.172 5.766 -18.125 1 90.62 95 LYS A O 1
ATOM 774 N N . MET A 1 96 ? -8.828 5.871 -16.344 1 90.19 96 MET A N 1
ATOM 775 C CA . MET A 1 96 ? -9.039 4.477 -15.977 1 90.19 96 MET A CA 1
ATOM 776 C C . MET A 1 96 ? -10.383 4.297 -15.273 1 90.19 96 MET A C 1
ATOM 778 O O . MET A 1 96 ? -10.859 3.172 -15.117 1 90.19 96 MET A O 1
ATOM 782 N N . ASN A 1 97 ? -10.914 5.383 -14.766 1 86.88 97 ASN A N 1
ATOM 783 C CA . ASN A 1 97 ? -12.203 5.371 -14.078 1 86.88 97 ASN A CA 1
ATOM 784 C C . ASN A 1 97 ? -13.227 6.242 -14.797 1 86.88 97 ASN A C 1
ATOM 786 O O . ASN A 1 97 ? -13.695 7.246 -14.25 1 86.88 97 ASN A O 1
ATOM 790 N N . LYS A 1 98 ? -13.711 5.859 -15.898 1 79.38 98 LYS A N 1
ATOM 791 C CA . LYS A 1 98 ? -14.57 6.672 -16.75 1 79.38 98 LYS A CA 1
ATOM 792 C C . LYS A 1 98 ? -15.922 6.934 -16.078 1 79.38 98 LYS A C 1
ATOM 794 O O . LYS A 1 98 ? -16.578 7.941 -16.359 1 79.38 98 LYS A O 1
ATOM 799 N N . ARG A 1 99 ? -16.469 6.047 -15.203 1 84.81 99 ARG A N 1
ATOM 800 C CA . ARG A 1 99 ? -17.75 6.219 -14.547 1 84.81 99 ARG A CA 1
ATOM 801 C C . ARG A 1 99 ? -17.594 6.156 -13.031 1 84.81 99 ARG A C 1
ATOM 803 O O . ARG A 1 99 ? -17.594 5.07 -12.445 1 84.81 99 ARG A O 1
ATOM 810 N N . LEU A 1 100 ? -17.312 7.332 -12.453 1 86.44 100 LEU A N 1
ATOM 811 C CA . LEU A 1 100 ? -17.266 7.398 -11 1 86.44 100 LEU A CA 1
ATOM 812 C C . LEU A 1 100 ? -18.656 7.562 -10.414 1 86.44 100 LEU A C 1
ATOM 814 O O . LEU A 1 100 ? -19.484 8.305 -10.953 1 86.44 100 LEU A O 1
ATOM 818 N N . ARG A 1 101 ? -18.969 6.883 -9.438 1 86.31 101 ARG A N 1
ATOM 819 C CA . ARG A 1 101 ? -20.266 6.906 -8.773 1 86.31 101 ARG A CA 1
ATOM 820 C C . ARG A 1 101 ? -20.328 8.016 -7.727 1 86.31 101 ARG A C 1
ATOM 822 O O . ARG A 1 101 ? -21.281 8.094 -6.953 1 86.31 101 ARG A O 1
ATOM 829 N N . TYR A 1 102 ? -19.328 8.805 -7.613 1 88.69 102 TYR A N 1
ATOM 830 C CA . TYR A 1 102 ? -19.25 9.938 -6.703 1 88.69 102 TYR A CA 1
ATOM 831 C C . TYR A 1 102 ? -18.484 11.094 -7.34 1 88.69 102 TYR A C 1
ATOM 833 O O . TYR A 1 102 ? -17.859 10.93 -8.398 1 88.69 102 TYR A O 1
ATOM 841 N N . GLU A 1 103 ? -18.562 12.203 -6.746 1 90.19 103 GLU A N 1
ATOM 842 C CA . GLU A 1 103 ? -17.922 13.398 -7.297 1 90.19 103 GLU A CA 1
ATOM 843 C C . GLU A 1 103 ? -16.5 13.555 -6.75 1 90.19 103 GLU A C 1
ATOM 845 O O . GLU A 1 103 ? -16.266 13.383 -5.551 1 90.19 103 GLU A O 1
ATOM 850 N N . ILE A 1 104 ? -15.586 13.797 -7.645 1 92.56 104 ILE A N 1
ATOM 851 C CA . ILE A 1 104 ? -14.211 14.125 -7.262 1 92.56 104 ILE A CA 1
ATOM 852 C C . ILE A 1 104 ? -13.852 15.523 -7.762 1 92.56 104 ILE A C 1
ATOM 854 O O . ILE A 1 104 ? -14.125 15.859 -8.914 1 92.56 104 ILE A O 1
ATOM 858 N N . ASP A 1 105 ? -13.32 16.344 -6.879 1 94.81 105 ASP A N 1
ATOM 859 C CA . ASP A 1 105 ? -12.875 17.703 -7.215 1 94.81 105 ASP A CA 1
ATOM 860 C C . ASP A 1 105 ? -11.367 17.828 -7.043 1 94.81 105 ASP A C 1
ATOM 862 O O . ASP A 1 105 ? -10.844 17.672 -5.938 1 94.81 105 ASP A O 1
ATOM 866 N N . PHE A 1 106 ? -10.664 18.078 -8.125 1 95.5 106 PHE A N 1
ATOM 867 C CA . PHE A 1 106 ? -9.234 18.344 -8.086 1 95.5 106 PHE A CA 1
ATOM 868 C C . PHE A 1 106 ? -8.969 19.844 -7.969 1 95.5 106 PHE A C 1
ATOM 870 O O . PHE A 1 106 ? -9.391 20.625 -8.82 1 95.5 106 PHE A O 1
ATOM 877 N N . ARG A 1 107 ? -8.242 20.219 -6.883 1 96.75 107 ARG A N 1
ATOM 878 C CA . ARG A 1 107 ? -8.023 21.641 -6.621 1 96.75 107 ARG A CA 1
ATOM 879 C C . ARG A 1 107 ? -6.539 21.953 -6.488 1 96.75 107 ARG A C 1
ATOM 881 O O . ARG A 1 107 ? -5.91 21.594 -5.492 1 96.75 107 ARG A O 1
ATOM 888 N N . GLU A 1 108 ? -6.07 22.641 -7.461 1 97.19 108 GLU A N 1
ATOM 889 C CA . GLU A 1 108 ? -4.723 23.188 -7.328 1 97.19 108 GLU A CA 1
ATOM 890 C C . GLU A 1 108 ? -4.691 24.359 -6.348 1 97.19 108 GLU A C 1
ATOM 892 O O . GLU A 1 108 ? -5.562 25.234 -6.387 1 97.19 108 GLU A O 1
ATOM 897 N N . ILE A 1 109 ? -3.709 24.391 -5.496 1 97.94 109 ILE A N 1
ATOM 898 C CA . ILE A 1 109 ? -3.699 25.469 -4.508 1 97.94 109 ILE A CA 1
ATOM 899 C C . ILE A 1 109 ? -2.359 26.203 -4.547 1 97.94 109 ILE A C 1
ATOM 901 O O . ILE A 1 109 ? -1.339 25.609 -4.922 1 97.94 109 ILE A O 1
ATOM 905 N N . THR A 1 110 ? -2.379 27.469 -4.191 1 98.06 110 THR A N 1
ATOM 906 C CA . THR A 1 110 ? -1.198 28.297 -4.008 1 98.06 110 THR A CA 1
ATOM 907 C C . THR A 1 110 ? -0.992 28.625 -2.531 1 98.06 110 THR A C 1
ATOM 909 O O . THR A 1 110 ? -1.821 28.281 -1.69 1 98.06 110 THR A O 1
ATOM 912 N N . LEU A 1 111 ? 0.077 29.297 -2.264 1 97.94 111 LEU A N 1
ATOM 913 C CA . LEU A 1 111 ? 0.428 29.641 -0.888 1 97.94 111 LEU A CA 1
ATOM 914 C C . LEU A 1 111 ? -0.563 30.641 -0.302 1 97.94 111 LEU A C 1
ATOM 916 O O . LEU A 1 111 ? -0.625 30.812 0.917 1 97.94 111 LEU A O 1
ATOM 920 N N . SER A 1 112 ? -1.339 31.281 -1.087 1 97.75 112 SER A N 1
ATOM 921 C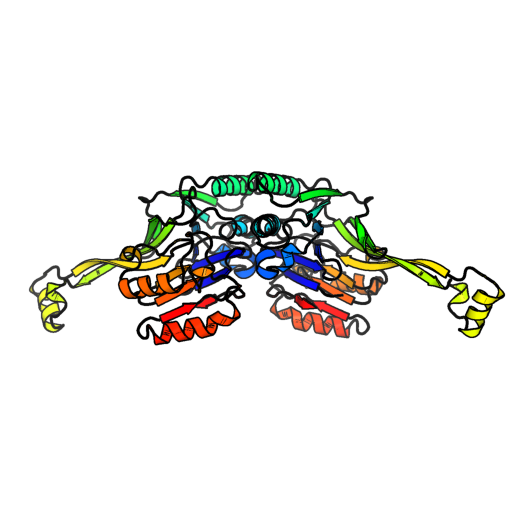 CA . SER A 1 112 ? -2.289 32.281 -0.628 1 97.75 112 SER A CA 1
ATOM 922 C C . SER A 1 112 ? -3.648 31.656 -0.321 1 97.75 112 SER A C 1
ATOM 924 O O . SER A 1 112 ? -4.504 32.312 0.288 1 97.75 112 SER A O 1
ATOM 926 N N . ASP A 1 113 ? -3.818 30.438 -0.721 1 97.81 113 ASP A N 1
ATOM 927 C CA . ASP A 1 113 ? -5.117 29.781 -0.576 1 97.81 113 ASP A CA 1
ATOM 928 C C . ASP A 1 113 ? -5.344 29.328 0.863 1 97.81 113 ASP A C 1
ATOM 930 O O . ASP A 1 113 ? -4.391 29.172 1.629 1 97.81 113 ASP A O 1
ATOM 934 N N . THR A 1 114 ? -6.582 29.25 1.205 1 97.44 114 THR A N 1
ATOM 935 C CA . THR A 1 114 ? -7.035 28.672 2.463 1 97.44 114 THR A CA 1
ATOM 936 C C . THR A 1 114 ? -8.109 27.609 2.217 1 97.44 114 THR A C 1
ATOM 938 O O . THR A 1 114 ? -8.984 27.797 1.364 1 97.44 114 THR A O 1
ATOM 941 N N . ILE A 1 115 ? -8.031 26.484 2.859 1 97.75 115 ILE A N 1
ATOM 942 C CA . ILE A 1 115 ? -9.023 25.422 2.75 1 97.75 115 ILE A CA 1
ATOM 943 C C . ILE A 1 115 ? -9.906 25.406 3.996 1 97.75 115 ILE A C 1
ATOM 945 O O . ILE A 1 115 ? -9.438 25.094 5.094 1 97.75 115 ILE A O 1
ATOM 949 N N . PRO A 1 116 ? -11.156 25.719 3.863 1 96.19 116 PRO A N 1
ATOM 950 C CA . PRO A 1 116 ? -12.047 25.781 5.027 1 96.19 116 PRO A CA 1
ATOM 951 C C . PRO A 1 116 ? -12.32 24.391 5.629 1 96.19 116 PRO A C 1
ATOM 953 O O . PRO A 1 116 ? -12.453 23.422 4.895 1 96.19 116 PRO A O 1
ATOM 956 N N . LEU A 1 117 ? -12.336 24.328 6.867 1 96.12 117 LEU A N 1
ATOM 957 C CA . LEU A 1 117 ? -12.773 23.172 7.637 1 96.12 117 LEU A CA 1
ATOM 958 C C . LEU A 1 117 ? -13.953 23.547 8.539 1 96.12 117 LEU A C 1
ATOM 960 O O . LEU A 1 117 ? -14.484 24.641 8.445 1 96.12 117 LEU A O 1
ATOM 964 N N . ASN A 1 118 ? -14.414 22.578 9.273 1 90.88 118 ASN A N 1
ATOM 965 C CA . ASN A 1 118 ? -15.469 22.844 10.242 1 90.88 118 ASN A CA 1
ATOM 966 C C . ASN A 1 118 ? -14.922 23.469 11.516 1 90.88 118 ASN A C 1
ATOM 968 O O . ASN A 1 118 ? -13.711 23.547 11.703 1 90.88 118 ASN A O 1
ATOM 972 N N . ASN A 1 119 ? -15.781 24.031 12.359 1 90.38 119 ASN A N 1
ATOM 973 C CA . ASN A 1 119 ? -15.453 24.5 13.703 1 90.38 119 ASN A CA 1
ATOM 974 C C . ASN A 1 119 ? -14.445 25.641 13.656 1 90.38 119 ASN A C 1
ATOM 976 O O . ASN A 1 119 ? -13.477 25.656 14.43 1 90.38 119 ASN A O 1
ATOM 980 N N . LYS A 1 120 ? -14.547 26.547 12.703 1 93.31 120 LYS A N 1
ATOM 981 C CA . LYS A 1 120 ? -13.727 27.75 12.562 1 93.31 120 LYS A CA 1
ATOM 982 C C . LYS A 1 120 ? -12.273 27.391 12.281 1 93.31 120 LYS A C 1
ATOM 984 O O . LYS A 1 120 ? -11.359 28.125 12.664 1 93.31 120 LYS A O 1
ATOM 989 N N . ARG A 1 121 ? -12.109 26.203 11.742 1 96.44 121 ARG A N 1
ATOM 990 C CA . ARG A 1 121 ? -10.766 25.766 11.375 1 96.44 121 ARG A CA 1
ATOM 991 C C . ARG A 1 121 ? -10.539 25.891 9.867 1 96.44 121 ARG A C 1
ATOM 993 O O . ARG A 1 121 ? -11.5 25.938 9.094 1 96.44 121 ARG A O 1
ATOM 1000 N N . PHE A 1 122 ? -9.344 26 9.539 1 97.62 122 PHE A N 1
ATOM 1001 C CA . PHE A 1 122 ? -8.953 26.016 8.133 1 97.62 122 PHE A CA 1
ATOM 1002 C C . PHE A 1 122 ? -7.523 25.531 7.965 1 97.62 122 PHE A C 1
ATOM 1004 O O . PHE A 1 122 ? -6.75 25.5 8.93 1 97.62 122 PHE A O 1
ATOM 1011 N N . ILE A 1 123 ? -7.23 25.125 6.754 1 98.56 123 ILE A N 1
ATOM 1012 C CA . ILE A 1 123 ? -5.883 24.672 6.41 1 98.56 123 ILE A CA 1
ATOM 1013 C C . ILE A 1 123 ? -5.168 25.75 5.609 1 98.56 123 ILE A C 1
ATOM 1015 O O . ILE A 1 123 ? -5.742 26.344 4.684 1 98.56 123 ILE A O 1
ATOM 1019 N N . LYS A 1 124 ? -3.973 26.047 6.016 1 98.44 124 LYS A N 1
ATOM 1020 C CA . LYS A 1 124 ? -3.129 27 5.297 1 98.44 124 LYS A CA 1
ATOM 1021 C C . LYS A 1 124 ? -1.808 26.359 4.883 1 98.44 124 LYS A C 1
ATOM 1023 O O . LYS A 1 124 ? -1.103 25.781 5.711 1 98.44 124 LYS A O 1
ATOM 1028 N N . PRO A 1 125 ? -1.55 26.453 3.541 1 98.69 125 PRO A N 1
ATOM 1029 C CA . PRO A 1 125 ? -0.259 25.922 3.088 1 98.69 125 PRO A CA 1
ATOM 1030 C C . PRO A 1 125 ? 0.895 26.891 3.35 1 98.69 125 PRO A C 1
ATOM 1032 O O . PRO A 1 125 ? 0.67 28.094 3.531 1 98.69 125 PRO A O 1
ATOM 1035 N N . PHE A 1 126 ? 2.096 26.422 3.459 1 98.38 126 PHE A N 1
ATOM 1036 C CA . PHE A 1 126 ? 3.32 27.203 3.465 1 98.38 126 PHE A CA 1
ATOM 1037 C C . PHE A 1 126 ? 4.426 26.5 2.689 1 98.38 126 PHE A C 1
ATOM 1039 O O . PHE A 1 126 ? 4.383 25.281 2.51 1 98.38 126 PHE A O 1
ATOM 1046 N N . LYS A 1 127 ? 5.336 27.234 2.207 1 97.38 127 LYS A N 1
ATOM 1047 C CA . LYS A 1 127 ? 6.41 26.688 1.374 1 97.38 127 LYS A CA 1
ATOM 1048 C C . LYS A 1 127 ? 7.422 25.922 2.213 1 97.38 127 LYS A C 1
ATOM 1050 O O . LYS A 1 127 ? 7.785 26.344 3.309 1 97.38 127 LYS A O 1
ATOM 1055 N N . THR A 1 128 ? 7.828 24.766 1.698 1 97.56 128 THR A N 1
ATOM 1056 C CA . THR A 1 128 ? 8.898 24 2.33 1 97.56 128 THR A CA 1
ATOM 1057 C C . THR A 1 128 ? 10.078 23.828 1.374 1 97.56 128 THR A C 1
ATOM 1059 O O . THR A 1 128 ? 9.938 24.031 0.166 1 97.56 128 THR A O 1
ATOM 1062 N N . ARG A 1 129 ? 11.258 23.578 1.939 1 96 129 ARG A N 1
ATOM 1063 C CA . ARG A 1 129 ? 12.461 23.312 1.151 1 96 129 ARG A CA 1
ATOM 1064 C C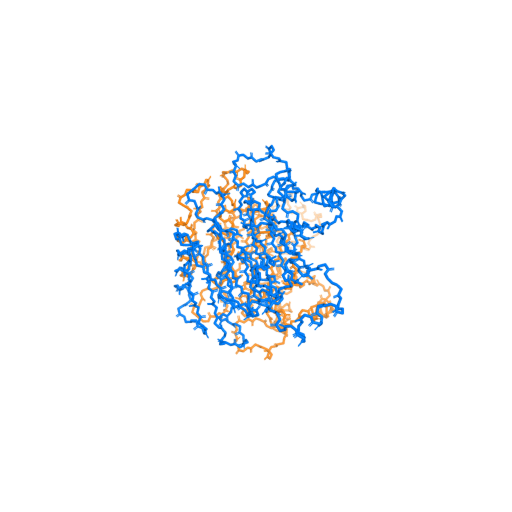 . ARG A 1 129 ? 12.719 21.812 1.043 1 96 129 ARG A C 1
ATOM 1066 O O . ARG A 1 129 ? 13.086 21.172 2.031 1 96 129 ARG A O 1
ATOM 1073 N N . HIS A 1 130 ? 12.477 21.25 -0.092 1 95.12 130 HIS A N 1
ATOM 1074 C CA . HIS A 1 130 ? 12.688 19.828 -0.339 1 95.12 130 HIS A CA 1
ATOM 1075 C C . HIS A 1 130 ? 13.617 19.609 -1.528 1 95.12 130 HIS A C 1
ATOM 1077 O O . HIS A 1 130 ? 14.727 20.141 -1.559 1 95.12 130 HIS A O 1
ATOM 1083 N N . THR A 1 131 ? 13.273 18.984 -2.623 1 90.19 131 THR A N 1
ATOM 1084 C CA . THR A 1 131 ? 14.117 18.781 -3.797 1 90.19 131 THR A CA 1
ATOM 1085 C C . THR A 1 131 ? 14.008 19.953 -4.762 1 90.19 131 THR A C 1
ATOM 1087 O O . THR A 1 131 ? 12.906 20.453 -5.004 1 90.19 131 THR A O 1
ATOM 1090 N N . PRO A 1 132 ? 15.164 20.391 -5.262 1 83.75 132 PRO A N 1
ATOM 1091 C CA . PRO A 1 132 ? 15.102 21.5 -6.211 1 83.75 132 PRO A CA 1
ATOM 1092 C C . PRO A 1 132 ? 14.195 21.203 -7.402 1 83.75 132 PRO A C 1
ATOM 1094 O O . PRO A 1 132 ? 14.188 20.078 -7.922 1 83.75 132 PRO A O 1
ATOM 1097 N N . GLY A 1 133 ? 13.375 22.125 -7.777 1 83.75 133 GLY A N 1
ATOM 1098 C CA . GLY A 1 133 ? 12.508 21.984 -8.938 1 83.75 133 GLY A CA 1
ATOM 1099 C C . GLY A 1 133 ? 11.148 21.406 -8.586 1 83.75 133 GLY A C 1
ATOM 1100 O O . GLY A 1 133 ? 10.242 21.391 -9.422 1 83.75 133 GLY A O 1
ATOM 1101 N N . GLU A 1 134 ? 11.055 20.875 -7.41 1 88.88 134 GLU A N 1
ATOM 1102 C CA . GLU A 1 134 ? 9.781 20.312 -6.973 1 88.88 134 GLU A CA 1
ATOM 1103 C C . GLU A 1 134 ? 9.039 21.281 -6.055 1 88.88 134 GLU A C 1
ATOM 1105 O O . GLU A 1 134 ? 9.633 21.859 -5.137 1 88.88 134 GLU A O 1
ATOM 1110 N N . THR A 1 135 ? 7.824 21.562 -6.383 1 94.94 135 THR A N 1
ATOM 1111 C CA . THR A 1 135 ? 6.984 22.328 -5.473 1 94.94 135 THR A CA 1
ATOM 1112 C C . THR A 1 135 ? 6.551 21.484 -4.281 1 94.94 135 THR A C 1
ATOM 1114 O O . THR A 1 135 ? 6.008 20.391 -4.461 1 94.94 135 THR A O 1
ATOM 1117 N N . SER A 1 136 ? 6.855 21.906 -3.135 1 97 136 SER A N 1
ATOM 1118 C CA . SER A 1 136 ? 6.531 21.203 -1.906 1 97 136 SER A CA 1
ATOM 1119 C C . SER A 1 136 ? 5.914 22.125 -0.87 1 97 136 SER A C 1
ATOM 1121 O O . SER A 1 136 ? 6.426 23.219 -0.627 1 97 136 SER A O 1
ATOM 1123 N N . PHE A 1 137 ? 4.793 21.734 -0.333 1 98.44 137 PHE A N 1
ATOM 1124 C CA . PHE A 1 137 ? 4.09 22.516 0.681 1 98.44 137 PHE A CA 1
ATOM 1125 C C . PHE A 1 137 ? 4.031 21.75 2.002 1 98.44 137 PHE A C 1
ATOM 1127 O O . PHE A 1 137 ? 3.971 20.531 2.012 1 98.44 137 PHE A O 1
ATOM 1134 N N . GLY A 1 138 ? 4.16 22.469 3.117 1 98.69 138 GLY A N 1
ATOM 1135 C CA . GLY A 1 138 ? 3.607 22.062 4.402 1 98.69 138 GLY A CA 1
ATOM 1136 C C . GLY A 1 138 ? 2.24 22.672 4.672 1 98.69 138 GLY A C 1
ATOM 1137 O O . GLY A 1 138 ? 1.756 23.5 3.904 1 98.69 138 GLY A O 1
ATOM 1138 N N . TYR A 1 139 ? 1.614 22.172 5.727 1 98.88 139 TYR A N 1
ATOM 1139 C CA . TYR A 1 139 ? 0.264 22.656 6 1 98.88 139 TYR A CA 1
ATOM 1140 C C . TYR A 1 139 ? 0.063 22.906 7.488 1 98.88 139 TYR A C 1
ATOM 1142 O O . TYR A 1 139 ? 0.631 22.188 8.32 1 98.88 139 TYR A O 1
ATOM 1150 N N . GLN A 1 140 ? -0.742 23.906 7.785 1 98.62 140 GLN A N 1
ATOM 1151 C CA . GLN A 1 140 ? -1.213 24.172 9.141 1 98.62 140 GLN A CA 1
ATOM 1152 C C . GLN A 1 140 ? -2.73 24.047 9.227 1 98.62 140 GLN A C 1
ATOM 1154 O O . GLN A 1 140 ? -3.449 24.453 8.32 1 98.62 140 GLN A O 1
ATOM 1159 N N . ILE A 1 141 ? -3.189 23.359 10.188 1 98.06 141 ILE A N 1
ATOM 1160 C CA . ILE A 1 141 ? -4.582 23.531 10.594 1 98.06 141 ILE A CA 1
ATOM 1161 C C . ILE A 1 141 ? -4.676 24.578 11.703 1 98.06 141 ILE A C 1
ATOM 1163 O O . ILE A 1 141 ? -4.145 24.375 12.797 1 98.06 141 ILE A O 1
ATOM 1167 N N . LEU A 1 142 ? -5.32 25.641 11.398 1 97.75 142 LEU A N 1
ATOM 1168 C CA . LEU A 1 142 ? -5.477 26.766 12.297 1 97.75 142 LEU A CA 1
ATOM 1169 C C . LEU A 1 142 ? -6.93 26.906 12.75 1 97.75 142 LEU A C 1
ATOM 1171 O O . LEU A 1 142 ? -7.844 26.5 12.031 1 97.75 142 LEU A O 1
ATOM 1175 N N . GLU A 1 143 ? -7.102 27.391 13.883 1 97 143 GLU A N 1
ATOM 1176 C CA . GLU A 1 143 ? -8.43 27.609 14.445 1 97 143 GLU A CA 1
ATOM 1177 C C . GLU A 1 143 ? -8.586 29.031 14.977 1 97 143 GLU A C 1
ATOM 1179 O O . GLU A 1 143 ? -7.746 29.516 15.734 1 97 143 GLU A O 1
ATOM 1184 N N . GLN A 1 144 ? -9.648 29.688 14.578 1 95.31 144 GLN A N 1
ATOM 1185 C CA . GLN A 1 144 ? -9.969 30.984 15.148 1 95.31 144 GLN A CA 1
ATOM 1186 C C . GLN A 1 144 ? -10.602 30.859 16.531 1 95.31 144 GLN A C 1
ATOM 1188 O O . GLN A 1 144 ? -11.609 30.156 16.688 1 95.31 144 GLN A O 1
ATOM 1193 N N . ARG A 1 145 ? -9.938 31.469 17.453 1 93.69 145 ARG A N 1
ATOM 1194 C CA . ARG A 1 145 ? -10.414 31.422 18.828 1 93.69 145 ARG A CA 1
ATOM 1195 C C . ARG A 1 145 ? -10.492 32.812 19.422 1 93.69 145 ARG A C 1
ATOM 1197 O O . ARG A 1 145 ? -10.062 33.781 18.812 1 93.69 145 ARG A O 1
ATOM 1204 N N . LYS A 1 146 ? -11.18 32.875 20.562 1 90.06 146 LYS A N 1
ATOM 1205 C CA . LYS A 1 146 ? -11.227 34.094 21.375 1 90.06 146 LYS A CA 1
ATOM 1206 C C . LYS A 1 146 ? -10.586 33.875 22.734 1 90.06 146 LYS A C 1
ATOM 1208 O O . LYS A 1 146 ? -10.68 32.781 23.297 1 90.06 146 LYS A O 1
ATOM 1213 N N . ARG A 1 147 ? -9.836 34.812 23.125 1 86.56 147 ARG A N 1
ATOM 1214 C CA . ARG A 1 147 ? -9.258 34.781 24.469 1 86.56 147 ARG A CA 1
ATOM 1215 C C . ARG A 1 147 ? -9.281 36.156 25.109 1 86.56 147 ARG A C 1
ATOM 1217 O O . ARG A 1 147 ? -9.562 37.156 24.438 1 86.56 147 ARG A O 1
ATOM 1224 N N . LEU A 1 148 ? -9.094 36.156 26.469 1 85.81 148 LEU A N 1
ATOM 1225 C CA . LEU A 1 148 ? -9.008 37.406 27.172 1 85.81 148 LEU A CA 1
ATOM 1226 C C . LEU A 1 148 ? -7.836 38.25 26.641 1 85.81 148 LEU A C 1
ATOM 1228 O O . LEU A 1 148 ? -6.754 37.719 26.391 1 85.81 148 LEU A O 1
ATOM 1232 N N . LYS A 1 149 ? -8.148 39.469 26.562 1 86.56 149 LYS A N 1
ATOM 1233 C CA . LYS A 1 149 ? -7.066 40.375 26.219 1 86.56 149 LYS A CA 1
ATOM 1234 C C . LYS A 1 149 ? -5.945 40.312 27.25 1 86.56 149 LYS A C 1
ATOM 1236 O O . LYS A 1 149 ? -6.176 39.969 28.406 1 86.56 149 LYS A O 1
ATOM 1241 N N . GLU A 1 150 ? -4.73 40.562 26.656 1 84.25 150 GLU A N 1
ATOM 1242 C CA . GLU A 1 150 ? -3.539 40.469 27.484 1 84.25 150 GLU A CA 1
ATOM 1243 C C . GLU A 1 150 ? -3.695 41.25 28.781 1 84.25 150 GLU A C 1
ATOM 1245 O O . GLU A 1 150 ? -3.285 40.812 29.844 1 84.25 150 GLU A O 1
ATOM 1250 N N . GLU A 1 151 ? -4.289 42.438 28.734 1 82.25 151 GLU A N 1
ATOM 1251 C CA . GLU A 1 151 ? -4.391 43.344 29.875 1 82.25 151 GLU A CA 1
ATOM 1252 C C . GLU A 1 151 ? -5.312 42.812 30.953 1 82.25 151 GLU A C 1
ATOM 1254 O O . GLU A 1 151 ? -5.23 43.219 32.125 1 82.25 151 GLU A O 1
ATOM 1259 N N . TYR A 1 152 ? -6.039 41.844 30.547 1 81.62 152 TYR A N 1
ATOM 1260 C CA . TYR A 1 152 ? -7.035 41.344 31.484 1 81.62 152 TYR A CA 1
ATOM 1261 C C . TYR A 1 152 ? -6.688 39.938 31.969 1 81.62 152 TYR A C 1
ATOM 1263 O O . TYR A 1 152 ? -7.387 39.375 32.812 1 81.62 152 TYR A O 1
ATOM 1271 N N . ARG A 1 153 ? -5.684 39.219 31.453 1 82.06 153 ARG A N 1
ATOM 1272 C CA . ARG A 1 153 ? -5.387 37.812 31.656 1 82.06 153 ARG A CA 1
ATOM 1273 C C . ARG A 1 153 ? -4.969 37.562 33.094 1 82.06 153 ARG A C 1
ATOM 1275 O O . ARG A 1 153 ? -5.145 36.438 33.625 1 82.06 153 ARG A O 1
ATOM 1282 N N . GLU A 1 154 ? -4.531 38.562 33.75 1 80.31 154 GLU A N 1
ATOM 1283 C CA . GLU A 1 154 ? -4.07 38.375 35.125 1 80.31 154 GLU A CA 1
ATOM 1284 C C . GLU A 1 154 ? -5.141 38.781 36.125 1 80.31 154 GLU A C 1
ATOM 1286 O O . GLU A 1 154 ? -4.93 38.688 37.344 1 80.31 154 GLU A O 1
ATOM 1291 N N . LEU A 1 155 ? -6.152 39.25 35.656 1 79.44 155 LEU A N 1
ATOM 1292 C CA . LEU A 1 155 ? -7.203 39.719 36.562 1 79.44 155 LEU A CA 1
ATOM 1293 C C . LEU A 1 155 ? -7.973 38.531 37.156 1 79.44 155 LEU A C 1
ATOM 1295 O O . LEU A 1 155 ? -8.016 37.469 36.562 1 79.44 155 LEU A O 1
ATOM 1299 N N . LYS A 1 156 ? -8.367 38.719 38.375 1 82.69 156 LYS A N 1
ATOM 1300 C CA . LYS A 1 156 ? -9.156 37.719 39.062 1 82.69 156 LYS A CA 1
ATOM 1301 C C . LYS A 1 156 ? -10.539 37.562 38.438 1 82.69 156 LYS A C 1
ATOM 1303 O O . LYS A 1 156 ? -11.031 38.5 37.781 1 82.69 156 LYS A O 1
ATOM 1308 N N . GLU A 1 157 ? -11.07 36.406 38.594 1 82.06 157 GLU A N 1
ATOM 1309 C CA . GLU A 1 157 ? -12.375 36.094 38.031 1 82.06 157 GLU A CA 1
ATOM 1310 C C . GLU A 1 157 ? -13.414 37.156 38.375 1 82.06 157 GLU A C 1
ATOM 1312 O O . GLU A 1 157 ? -14.219 37.531 37.531 1 82.06 157 GLU A O 1
ATOM 1317 N N . SER A 1 158 ? -13.406 37.562 39.688 1 77.69 158 SER A N 1
ATOM 1318 C CA . SER A 1 158 ? -14.359 38.562 40.156 1 77.69 158 SER A CA 1
ATOM 1319 C C . SER A 1 158 ? -14.203 39.875 39.375 1 77.69 158 SER A C 1
ATOM 1321 O O . SER A 1 158 ? -15.195 40.531 39.062 1 77.69 158 SER A O 1
ATOM 1323 N N . GLU A 1 159 ? -13.016 40.219 39.156 1 78.19 159 GLU A N 1
ATOM 1324 C CA . GLU A 1 159 ? -12.727 41.469 38.438 1 78.19 159 GLU A CA 1
ATOM 1325 C C . GLU A 1 159 ? -13.164 41.375 36.969 1 78.19 159 GLU A C 1
ATOM 1327 O O . GLU A 1 159 ? -13.68 42.312 36.406 1 78.19 159 GLU A O 1
ATOM 1332 N N . ILE A 1 160 ? -12.906 40.25 36.375 1 78.94 160 ILE A N 1
ATOM 1333 C CA . ILE A 1 160 ? -13.289 40 34.969 1 78.94 160 ILE A CA 1
ATOM 1334 C C . ILE A 1 160 ? -14.812 40.062 34.844 1 78.94 160 ILE A C 1
ATOM 1336 O O . ILE A 1 160 ? -15.328 40.688 33.906 1 78.94 160 ILE A O 1
ATOM 1340 N N . LYS A 1 161 ? -15.469 39.438 35.781 1 79.62 161 LYS A N 1
ATOM 1341 C CA . LYS A 1 161 ? -16.938 39.5 35.781 1 79.62 161 LYS A CA 1
ATOM 1342 C C . LYS A 1 161 ? -17.422 40.938 35.875 1 79.62 161 LYS A C 1
ATOM 1344 O O . LYS A 1 161 ? -18.391 41.312 35.219 1 79.62 161 LYS A O 1
ATOM 1349 N N . ASP A 1 162 ? -16.781 41.625 36.719 1 73.69 162 ASP A N 1
ATOM 1350 C CA . ASP A 1 162 ? -17.141 43.031 36.875 1 7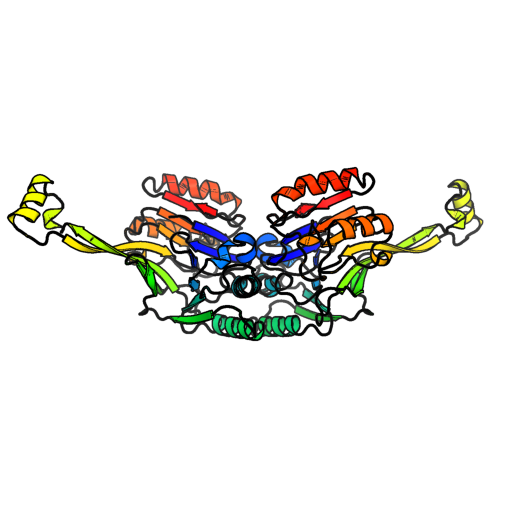3.69 162 ASP A CA 1
ATOM 1351 C C . ASP A 1 162 ? -16.938 43.812 35.594 1 73.69 162 ASP A C 1
ATOM 1353 O O . ASP A 1 162 ? -17.75 44.656 35.219 1 73.69 162 ASP A O 1
ATOM 1357 N N . LEU A 1 163 ? -15.836 43.5 35 1 75 163 LEU A N 1
ATOM 1358 C CA . LEU A 1 163 ? -15.531 44.156 33.75 1 75 163 LEU A CA 1
ATOM 1359 C C . LEU A 1 163 ? -16.578 43.812 32.688 1 75 163 LEU A C 1
ATOM 1361 O O . LEU A 1 163 ? -16.984 44.688 31.906 1 75 163 LEU A O 1
ATOM 1365 N N . ILE A 1 164 ? -16.984 42.531 32.625 1 72.69 164 ILE A N 1
ATOM 1366 C CA . ILE A 1 164 ? -17.938 42.031 31.641 1 72.69 164 ILE A CA 1
ATOM 1367 C C . ILE A 1 164 ? -19.328 42.594 31.969 1 72.69 164 ILE A C 1
ATOM 1369 O O . ILE A 1 164 ? -20.016 43.125 31.094 1 72.69 164 ILE A O 1
ATOM 1373 N N . ILE A 1 165 ? -19.703 42.438 33.094 1 71.69 165 ILE A N 1
ATOM 1374 C CA . ILE A 1 165 ? -21.078 42.75 33.531 1 71.69 165 ILE A CA 1
ATOM 1375 C C . ILE A 1 165 ? -21.234 44.25 33.688 1 71.69 165 ILE A C 1
ATOM 1377 O O . ILE A 1 165 ? -22.188 44.844 33.188 1 71.69 165 ILE A O 1
ATOM 1381 N N . ASN A 1 166 ? -20.328 44.75 34.344 1 70 166 ASN A N 1
ATOM 1382 C CA . ASN A 1 166 ? -20.547 46.156 34.75 1 70 166 ASN A CA 1
ATOM 1383 C C . ASN A 1 166 ? -19.922 47.125 33.719 1 70 166 ASN A C 1
ATOM 1385 O O . ASN A 1 166 ? -20.484 48.188 33.469 1 70 166 ASN A O 1
ATOM 1389 N N . LYS A 1 167 ? -18.891 46.688 33.094 1 71.25 167 LYS A N 1
ATOM 1390 C CA . LYS A 1 167 ? -18.188 47.656 32.25 1 71.25 167 LYS A CA 1
ATOM 1391 C C . LYS A 1 167 ? -18.391 47.312 30.766 1 71.25 167 LYS A C 1
ATOM 1393 O O . LYS A 1 167 ? -18.047 48.125 29.891 1 71.25 167 LYS A O 1
ATOM 1398 N N . LYS A 1 168 ? -19 46.312 30.453 1 69.94 168 LYS A N 1
ATOM 1399 C CA . LYS A 1 168 ? -19.328 45.875 29.109 1 69.94 168 LYS A CA 1
ATOM 1400 C C . LYS A 1 168 ? -18.125 46 28.172 1 69.94 168 LYS A C 1
ATOM 1402 O O . LYS A 1 168 ? -18.266 46.5 27.047 1 69.94 168 LYS A O 1
ATOM 1407 N N . GLU A 1 169 ? -16.906 45.906 28.859 1 71.94 169 GLU A N 1
ATOM 1408 C CA . GLU A 1 169 ? -15.656 46 28.094 1 71.94 169 GLU A CA 1
ATOM 1409 C C . GLU A 1 169 ? -15.391 44.75 27.281 1 71.94 169 GLU A C 1
ATOM 1411 O O . GLU A 1 169 ? -15.695 43.656 27.719 1 71.94 169 GLU A O 1
ATOM 1416 N N . ASP A 1 170 ? -15.055 45 26.031 1 77.19 170 ASP A N 1
ATOM 1417 C CA . ASP A 1 170 ? -14.625 43.875 25.188 1 77.19 170 ASP A CA 1
ATOM 1418 C C . ASP A 1 170 ? -13.289 43.312 25.672 1 77.19 170 ASP A C 1
ATOM 1420 O O . ASP A 1 170 ? -12.234 43.844 25.328 1 77.19 170 ASP A O 1
ATOM 1424 N N . ILE A 1 171 ? -13.422 42.344 26.5 1 83.69 171 ILE A N 1
ATOM 1425 C CA . ILE A 1 171 ? -12.227 41.844 27.188 1 83.69 171 ILE A CA 1
ATOM 1426 C C . ILE A 1 171 ? -11.641 40.656 26.406 1 83.69 171 ILE A C 1
ATOM 1428 O O . ILE A 1 171 ? -10.586 40.125 26.766 1 83.69 171 ILE A O 1
ATOM 1432 N N . LEU A 1 172 ? -12.367 40.344 25.328 1 85 172 LEU A N 1
ATOM 1433 C CA . LEU A 1 172 ? -11.906 39.219 24.547 1 85 172 LEU A CA 1
ATOM 1434 C C . LEU A 1 172 ? -11.195 39.688 23.281 1 85 172 LEU A C 1
ATOM 1436 O O . LEU A 1 172 ? -11.477 40.75 22.75 1 85 172 LEU A O 1
ATOM 1440 N N . GLU A 1 173 ? -10.156 38.938 22.906 1 88.5 173 GLU A N 1
ATOM 1441 C CA . GLU A 1 173 ? -9.492 39.188 21.625 1 88.5 173 GLU A CA 1
ATOM 1442 C C . GLU A 1 173 ? -9.477 37.906 20.781 1 88.5 173 GLU A C 1
ATOM 1444 O O . GLU A 1 173 ? -9.461 36.781 21.328 1 88.5 173 GLU A O 1
ATOM 1449 N N . ASN A 1 174 ? -9.555 38.156 19.469 1 90.19 174 ASN A N 1
ATOM 1450 C CA . ASN A 1 174 ? -9.445 37.031 18.531 1 90.19 174 ASN A CA 1
ATOM 1451 C C . ASN A 1 174 ? -8 36.594 18.344 1 90.19 174 ASN A C 1
ATOM 1453 O O . ASN A 1 174 ? -7.094 37.438 18.312 1 90.19 174 ASN A O 1
ATOM 1457 N N . TYR A 1 175 ? -7.777 35.312 18.375 1 90.75 175 TYR A N 1
ATOM 1458 C CA . TYR A 1 175 ? -6.461 34.844 18 1 90.75 175 TYR A CA 1
ATOM 1459 C C . TYR A 1 175 ? -6.57 33.562 17.172 1 90.75 175 TYR A C 1
ATOM 1461 O O . TYR A 1 175 ? -7.625 32.906 17.156 1 90.75 175 TYR A O 1
ATOM 1469 N N . THR A 1 176 ? -5.512 33.281 16.5 1 94.31 176 THR A N 1
ATOM 1470 C CA . THR A 1 176 ? -5.445 32.094 15.672 1 94.31 176 THR A CA 1
ATOM 1471 C C . THR A 1 176 ? -4.582 31.016 16.328 1 94.31 176 THR A C 1
ATOM 1473 O O . THR A 1 176 ? -3.373 31.203 16.5 1 94.31 176 THR A O 1
ATOM 1476 N N . ALA A 1 177 ? -5.242 29.953 16.734 1 96.44 177 ALA A N 1
ATOM 1477 C CA . ALA A 1 177 ? -4.523 28.844 17.359 1 96.44 177 ALA A CA 1
ATOM 1478 C C . ALA A 1 177 ? -3.953 27.906 16.297 1 96.44 177 ALA A C 1
ATOM 1480 O O . ALA A 1 177 ? -4.621 27.594 15.312 1 96.44 177 ALA A O 1
ATOM 1481 N N . ASN A 1 178 ? -2.715 27.562 16.469 1 97.69 178 ASN A N 1
ATOM 1482 C CA . ASN A 1 178 ? -2.08 26.547 15.617 1 97.69 178 ASN A CA 1
ATOM 1483 C C . ASN A 1 178 ? -2.318 25.141 16.156 1 97.69 178 ASN A C 1
ATOM 1485 O O . ASN A 1 178 ? -1.653 24.719 17.094 1 97.69 178 ASN A O 1
ATOM 1489 N N . ILE A 1 179 ? -3.242 24.406 15.516 1 97 179 ILE A N 1
ATOM 1490 C CA . ILE A 1 179 ? -3.697 23.125 16.031 1 97 179 ILE A CA 1
ATOM 1491 C C . ILE A 1 179 ? -2.738 22.016 15.594 1 97 179 ILE A C 1
ATOM 1493 O O . ILE A 1 179 ? -2.359 21.156 16.391 1 97 179 ILE A O 1
ATOM 1497 N N . LEU A 1 180 ? -2.393 22.078 14.352 1 98 180 LEU A N 1
ATOM 1498 C CA . LEU A 1 180 ? -1.557 21.047 13.727 1 98 180 LEU A CA 1
ATOM 1499 C C . LEU A 1 180 ? -0.668 21.672 12.648 1 98 180 LEU A C 1
ATOM 1501 O O . LEU A 1 180 ? -1.125 22.5 11.859 1 98 180 LEU A O 1
ATOM 1505 N N . THR A 1 181 ? 0.552 21.391 12.656 1 98.81 181 THR A N 1
ATOM 1506 C CA . THR A 1 181 ? 1.462 21.703 11.562 1 98.81 181 THR A CA 1
ATOM 1507 C C . THR A 1 181 ? 2.105 20.438 11.016 1 98.81 181 THR A C 1
ATOM 1509 O O . THR A 1 181 ? 2.641 19.625 11.773 1 98.81 181 THR A O 1
ATOM 1512 N N . ILE A 1 182 ? 2.008 20.219 9.727 1 98.81 182 ILE A N 1
ATOM 1513 C CA . ILE A 1 182 ? 2.607 19.062 9.055 1 98.81 182 ILE A CA 1
ATOM 1514 C C . ILE A 1 182 ? 3.646 19.531 8.039 1 98.81 182 ILE A C 1
ATOM 1516 O O . ILE A 1 182 ? 3.346 20.359 7.176 1 98.81 182 ILE A O 1
ATOM 1520 N N . SER A 1 183 ? 4.801 19.031 8.109 1 98.69 183 SER A N 1
ATOM 1521 C CA . SER A 1 183 ? 5.914 19.578 7.344 1 98.69 183 SER A CA 1
ATOM 1522 C C . SER A 1 183 ? 5.898 19.078 5.902 1 98.69 183 SER A C 1
ATOM 1524 O O . SER A 1 183 ? 6.359 19.766 4.992 1 98.69 183 SER A O 1
ATOM 1526 N N . GLY A 1 184 ? 5.352 17.781 5.656 1 98.31 184 GLY A N 1
ATOM 1527 C CA . GLY A 1 184 ? 5.742 17.078 4.438 1 98.31 184 GLY A CA 1
ATOM 1528 C C . GLY A 1 184 ? 7.211 16.703 4.418 1 98.31 184 GLY A C 1
ATOM 1529 O O . GLY A 1 184 ? 7.816 16.484 5.469 1 98.31 184 GLY A O 1
ATOM 1530 N N . ASP A 1 185 ? 7.742 16.516 3.205 1 98.06 185 ASP A N 1
ATOM 1531 C CA . ASP A 1 185 ? 9.188 16.344 3.08 1 98.06 185 ASP A CA 1
ATOM 1532 C C . ASP A 1 185 ? 9.891 17.688 2.982 1 98.06 185 ASP A C 1
ATOM 1534 O O . ASP A 1 185 ? 9.508 18.547 2.184 1 98.06 185 ASP A O 1
ATOM 1538 N N . SER A 1 186 ? 10.898 17.875 3.828 1 97.81 186 SER A N 1
ATOM 1539 C CA . SER A 1 186 ? 11.508 19.203 3.855 1 97.81 186 SER A CA 1
ATOM 1540 C C . SER A 1 186 ? 12.766 19.203 4.723 1 97.81 186 SER A C 1
ATOM 1542 O O . SER A 1 186 ? 12.961 18.312 5.547 1 97.81 186 SER A O 1
ATOM 1544 N N . LEU A 1 187 ? 13.523 20.25 4.477 1 97.62 187 LEU A N 1
ATOM 1545 C CA . LEU A 1 187 ? 14.414 20.719 5.531 1 97.62 187 LEU A CA 1
ATOM 1546 C C . LEU A 1 187 ? 13.609 21.281 6.699 1 97.62 187 LEU A C 1
ATOM 1548 O O . LEU A 1 187 ? 12.383 21.391 6.625 1 97.62 187 LEU A O 1
ATOM 1552 N N . PRO A 1 188 ? 14.281 21.531 7.914 1 98.31 188 PRO A N 1
ATOM 1553 C CA . PRO A 1 188 ? 13.484 22.094 9.008 1 98.31 188 PRO A CA 1
ATOM 1554 C C . PRO A 1 188 ? 12.617 23.281 8.562 1 98.31 188 PRO A C 1
ATOM 1556 O O . PRO A 1 188 ? 13.102 24.188 7.895 1 98.31 188 PRO A O 1
ATOM 1559 N N . ILE A 1 189 ? 11.375 23.141 8.906 1 98.62 189 ILE A N 1
ATOM 1560 C CA . ILE A 1 189 ? 10.469 24.219 8.523 1 98.62 189 ILE A CA 1
ATOM 1561 C C . ILE A 1 189 ? 10.797 25.469 9.328 1 98.62 189 ILE A C 1
ATOM 1563 O O . ILE A 1 189 ? 11.445 25.391 10.375 1 98.62 189 ILE A O 1
ATOM 1567 N N . PRO A 1 190 ? 10.398 26.688 8.812 1 98.25 190 PRO A N 1
ATOM 1568 C CA . PRO A 1 190 ? 10.578 27.891 9.617 1 98.25 190 PRO A CA 1
ATOM 1569 C C . PRO A 1 190 ? 9.875 27.812 10.977 1 98.25 190 PRO A C 1
ATOM 1571 O O . PRO A 1 190 ? 8.719 27.391 11.047 1 98.25 190 PRO A O 1
ATOM 1574 N N . PRO A 1 191 ? 10.547 28.219 12.008 1 98.19 191 PRO A N 1
ATOM 1575 C CA . PRO A 1 191 ? 10.031 28.047 13.367 1 98.19 191 PRO A CA 1
ATOM 1576 C C . PRO A 1 191 ? 8.672 28.719 13.57 1 98.19 191 PRO A C 1
ATOM 1578 O O . PRO A 1 191 ? 7.879 28.266 14.406 1 98.19 191 PRO A O 1
ATOM 1581 N N . ASN A 1 192 ? 8.422 29.797 12.859 1 97.38 192 ASN A N 1
ATOM 1582 C CA . ASN A 1 192 ? 7.168 30.531 13.031 1 97.38 192 ASN A CA 1
ATOM 1583 C C . ASN A 1 192 ? 5.965 29.641 12.734 1 97.38 192 ASN A C 1
ATOM 1585 O O . ASN A 1 192 ? 4.891 29.828 13.305 1 97.38 192 ASN A O 1
ATOM 1589 N N . PHE A 1 193 ? 6.113 28.641 11.875 1 98 193 PHE A N 1
ATOM 1590 C CA . PHE A 1 193 ? 5.016 27.75 11.531 1 98 193 PHE A CA 1
ATOM 1591 C C . PHE A 1 193 ? 4.82 26.672 12.602 1 98 193 PHE A C 1
ATOM 1593 O O . PHE A 1 193 ? 3.791 26 12.633 1 98 193 PHE A O 1
ATOM 1600 N N . ALA A 1 194 ? 5.762 26.5 13.469 1 97.38 194 ALA A N 1
ATOM 1601 C CA . ALA A 1 194 ? 5.695 25.453 14.492 1 97.38 194 ALA A CA 1
ATOM 1602 C C . ALA A 1 194 ? 5.535 26.062 15.883 1 97.38 194 ALA A C 1
ATOM 1604 O O . ALA A 1 194 ? 5.395 25.344 16.875 1 97.38 194 ALA A O 1
ATOM 1605 N N . LYS A 1 195 ? 5.57 27.391 15.938 1 95.81 195 LYS A N 1
ATOM 1606 C CA . LYS A 1 195 ? 5.551 28.062 17.234 1 95.81 195 LYS A CA 1
ATOM 1607 C C . LYS A 1 195 ? 4.258 27.766 17.984 1 95.81 195 LYS A C 1
ATOM 1609 O O . LYS A 1 195 ? 3.162 27.969 17.453 1 95.81 195 LYS A O 1
ATOM 1614 N N . ASP A 1 196 ? 4.379 27.281 19.203 1 91.5 196 ASP A N 1
ATOM 1615 C CA . ASP A 1 196 ? 3.297 27 20.141 1 91.5 196 ASP A CA 1
ATOM 1616 C C . ASP A 1 196 ? 2.217 26.141 19.5 1 91.5 196 ASP A C 1
ATOM 1618 O O . ASP A 1 196 ? 1.028 26.312 19.781 1 91.5 196 ASP A O 1
ATOM 1622 N N . CYS A 1 197 ? 2.633 25.344 18.547 1 95.88 197 CYS A N 1
ATOM 1623 C CA . CYS A 1 197 ? 1.634 24.531 17.859 1 95.88 197 CYS A CA 1
ATOM 1624 C C . CYS A 1 197 ? 1.184 23.375 18.734 1 95.88 197 CYS A C 1
ATOM 1626 O O . CYS A 1 197 ? 1.972 22.844 19.516 1 95.88 197 CYS A O 1
ATOM 1628 N N . GLY A 1 198 ? -0.102 23 18.656 1 97.06 198 GLY A N 1
ATOM 1629 C CA . GLY A 1 198 ? -0.636 21.859 19.391 1 97.06 198 GLY A CA 1
ATOM 1630 C C . GLY A 1 198 ? 0.079 20.562 19.062 1 97.06 198 GLY A C 1
ATOM 1631 O O . GLY A 1 198 ? 0.585 19.875 19.969 1 97.06 198 GLY A O 1
ATOM 1632 N N . THR A 1 199 ? 0.191 20.219 17.828 1 98.06 199 THR A N 1
ATOM 1633 C CA . THR A 1 199 ? 0.929 19.047 17.359 1 98.06 199 THR A CA 1
ATOM 1634 C C . THR A 1 199 ? 1.776 19.391 16.141 1 98.06 199 THR A C 1
ATOM 1636 O O . THR A 1 199 ? 1.267 19.922 15.156 1 98.06 199 THR A O 1
ATOM 1639 N N . LEU A 1 200 ? 3.023 19.156 16.25 1 98.69 200 LEU A N 1
ATOM 1640 C CA . LEU A 1 200 ? 3.938 19.281 15.117 1 98.69 200 LEU A CA 1
ATOM 1641 C C . LEU A 1 200 ? 4.254 17.906 14.531 1 98.69 200 LEU A C 1
ATOM 1643 O O . LEU A 1 200 ? 4.875 17.062 15.195 1 98.69 200 LEU A O 1
ATOM 1647 N N . LEU A 1 201 ? 3.764 17.625 13.367 1 98.75 201 LEU A N 1
ATOM 1648 C CA . LEU A 1 201 ? 4.176 16.469 12.594 1 98.75 201 LEU A CA 1
ATOM 1649 C C . LEU A 1 201 ? 5.305 16.812 11.633 1 98.75 201 LEU A C 1
ATOM 1651 O O . LEU A 1 201 ? 5.078 17.5 10.633 1 98.75 201 LEU A O 1
ATOM 1655 N N . HIS A 1 202 ? 6.469 16.391 11.883 1 98.88 202 HIS A N 1
ATOM 1656 C CA . HIS A 1 202 ? 7.629 16.812 11.102 1 98.88 202 HIS A CA 1
ATOM 1657 C C . HIS A 1 202 ? 8.453 15.617 10.648 1 98.88 202 HIS A C 1
ATOM 1659 O O . HIS A 1 202 ? 8.664 14.672 11.414 1 98.88 202 HIS A O 1
ATOM 1665 N N . GLU A 1 203 ? 8.883 15.617 9.414 1 98.62 203 GLU A N 1
ATOM 1666 C CA . GLU A 1 203 ? 9.727 14.523 8.922 1 98.62 203 GLU A CA 1
ATOM 1667 C C . GLU A 1 203 ? 11.109 14.562 9.57 1 98.62 203 GLU A C 1
ATOM 1669 O O . GLU A 1 203 ? 11.547 15.602 10.055 1 98.62 203 GLU A O 1
ATOM 1674 N N . CYS A 1 204 ? 11.672 13.516 9.695 1 98.56 204 CYS A N 1
ATOM 1675 C CA . CYS A 1 204 ? 13.062 13.328 10.109 1 98.56 204 CYS A CA 1
ATOM 1676 C C . CYS A 1 204 ? 13.664 12.086 9.469 1 98.56 204 CYS A C 1
ATOM 1678 O O . CYS A 1 204 ? 13.859 11.07 10.141 1 98.56 204 CYS A O 1
ATOM 1680 N N . THR A 1 205 ? 13.992 12.188 8.211 1 98.19 205 THR A N 1
ATOM 1681 C CA . THR A 1 205 ? 14.438 11.039 7.434 1 98.19 205 THR A CA 1
ATOM 1682 C C . THR A 1 205 ? 15.75 10.492 7.977 1 98.19 205 THR A C 1
ATOM 1684 O O . THR A 1 205 ? 15.961 9.273 8.008 1 98.19 205 THR A O 1
ATOM 1687 N N . PHE A 1 206 ? 16.562 11.438 8.484 1 98.06 206 PHE A N 1
ATOM 1688 C CA . PHE A 1 206 ? 17.891 11.016 8.891 1 98.06 206 PHE A CA 1
ATOM 1689 C C . PHE A 1 206 ? 18.125 11.328 10.367 1 98.06 206 PHE A C 1
ATOM 1691 O O . PHE A 1 206 ? 18.047 12.484 10.781 1 98.06 206 PHE A O 1
ATOM 1698 N N . PHE A 1 207 ? 18.422 10.281 11.133 1 98.06 207 PHE A N 1
ATOM 1699 C CA . PHE A 1 207 ? 18.844 10.508 12.508 1 98.06 207 PHE A CA 1
ATOM 1700 C C . PHE A 1 207 ? 20.266 11.07 12.555 1 98.06 207 PHE A C 1
ATOM 1702 O O . PHE A 1 207 ? 20.547 11.969 13.352 1 98.06 207 PHE A O 1
ATOM 1709 N N . ASP A 1 208 ? 21.078 10.57 11.641 1 97.25 208 ASP A N 1
ATOM 1710 C CA . ASP A 1 208 ? 22.453 11.023 11.5 1 97.25 208 ASP A CA 1
ATOM 1711 C C . ASP A 1 208 ? 22.625 11.859 10.227 1 97.25 208 ASP A C 1
ATOM 1713 O O . ASP A 1 208 ? 22.469 11.344 9.117 1 97.25 208 ASP A O 1
ATOM 1717 N N . GLU A 1 209 ? 23 13.031 10.406 1 95.75 209 GLU A N 1
ATOM 1718 C CA . GLU A 1 209 ? 23.156 13.961 9.289 1 95.75 209 GLU A CA 1
ATOM 1719 C C . GLU A 1 209 ? 24.172 13.445 8.273 1 95.75 209 GLU A C 1
ATOM 1721 O O . GLU A 1 209 ? 24.078 13.758 7.086 1 95.75 209 GLU A O 1
ATOM 1726 N N . LYS A 1 210 ? 25.141 12.688 8.648 1 95.19 210 LYS A N 1
ATOM 1727 C CA . LYS A 1 210 ? 26.172 12.164 7.773 1 95.19 210 LYS A CA 1
ATOM 1728 C C . LYS A 1 210 ? 25.594 11.234 6.719 1 95.19 210 LYS A C 1
ATOM 1730 O O . LYS A 1 210 ? 26.219 10.977 5.688 1 95.19 210 LYS A O 1
ATOM 1735 N N . ASP A 1 211 ? 24.438 10.711 7.039 1 94.62 211 ASP A N 1
ATOM 1736 C CA . ASP A 1 211 ? 23.797 9.781 6.113 1 94.62 211 ASP A CA 1
ATOM 1737 C C . ASP A 1 211 ? 23.078 10.531 4.988 1 94.62 211 ASP A C 1
ATOM 1739 O O . ASP A 1 211 ? 22.672 9.922 4 1 94.62 211 ASP A O 1
ATOM 1743 N N . ARG A 1 212 ? 22.953 11.812 5.184 1 90.88 212 ARG A N 1
ATOM 1744 C CA . ARG A 1 212 ? 22.25 12.664 4.223 1 90.88 212 ARG A CA 1
ATOM 1745 C C . ARG A 1 212 ? 23.172 13.055 3.07 1 90.88 212 ARG A C 1
ATOM 1747 O O . ARG A 1 212 ? 24.156 13.758 3.268 1 90.88 212 ARG A O 1
ATOM 1754 N N . LYS A 1 213 ? 22.953 12.633 1.896 1 86 213 LYS A N 1
ATOM 1755 C CA . LYS A 1 213 ? 23.781 12.938 0.729 1 86 213 LYS A CA 1
ATOM 1756 C C . LYS A 1 213 ? 23.375 14.273 0.109 1 86 213 LYS A C 1
ATOM 1758 O O . LYS A 1 213 ? 24.219 15.008 -0.407 1 86 213 LYS A O 1
ATOM 1763 N N . ILE A 1 214 ? 22.125 14.555 0.082 1 87.75 214 ILE A N 1
ATOM 1764 C CA . ILE A 1 214 ? 21.562 15.797 -0.434 1 87.75 214 ILE A CA 1
ATOM 1765 C C . ILE A 1 214 ? 20.75 16.484 0.66 1 87.75 214 ILE A C 1
ATOM 1767 O O . ILE A 1 214 ? 20.016 15.828 1.401 1 87.75 214 ILE A O 1
ATOM 1771 N N . ARG A 1 215 ? 20.906 17.766 0.728 1 89.81 215 ARG A N 1
ATOM 1772 C CA . ARG A 1 215 ? 20.172 18.516 1.753 1 89.81 215 ARG A CA 1
ATOM 1773 C C . ARG A 1 215 ? 18.734 18.734 1.342 1 89.81 215 ARG A C 1
ATOM 1775 O O . ARG A 1 215 ? 18.359 19.828 0.899 1 89.81 215 ARG A O 1
ATOM 1782 N N . ASN A 1 216 ? 17.906 17.75 1.555 1 94.31 216 ASN A N 1
ATOM 1783 C CA . ASN A 1 216 ? 16.516 17.875 1.17 1 94.31 216 ASN A CA 1
ATOM 1784 C C . ASN A 1 216 ? 15.586 17.25 2.215 1 94.31 216 ASN A C 1
ATOM 1786 O O . ASN A 1 216 ? 14.367 17.219 2.039 1 94.31 216 ASN A O 1
ATOM 1790 N N . HIS A 1 217 ? 16.172 16.656 3.25 1 97.62 217 HIS A N 1
ATOM 1791 C CA . HIS A 1 217 ? 15.43 16.109 4.375 1 97.62 217 HIS A CA 1
ATOM 1792 C C . HIS A 1 217 ? 16.031 16.547 5.703 1 97.62 217 HIS A C 1
ATOM 1794 O O . HIS A 1 217 ? 17.188 16.984 5.754 1 97.62 217 HIS A O 1
ATOM 1800 N N . THR A 1 218 ? 15.32 16.516 6.734 1 98.38 218 THR A N 1
ATOM 1801 C CA . THR A 1 218 ? 15.695 17 8.055 1 98.38 218 THR A CA 1
ATOM 1802 C C . THR A 1 218 ? 16.438 15.93 8.844 1 98.38 218 THR A C 1
ATOM 1804 O O . THR A 1 218 ? 16.062 14.75 8.812 1 98.38 218 THR A O 1
ATOM 1807 N N . SER A 1 219 ? 17.484 16.312 9.547 1 98.31 219 SER A N 1
ATOM 1808 C CA . SER A 1 219 ? 18.188 15.43 10.477 1 98.31 219 SER A CA 1
ATOM 1809 C C . SER A 1 219 ? 17.641 15.57 11.898 1 98.31 219 SER A C 1
ATOM 1811 O O . SER A 1 219 ? 16.953 16.547 12.203 1 98.31 219 SER A O 1
ATOM 1813 N N . LEU A 1 220 ? 17.984 14.602 12.688 1 98.5 220 LEU A N 1
ATOM 1814 C CA . LEU A 1 220 ? 17.484 14.625 14.062 1 98.5 220 LEU A CA 1
ATOM 1815 C C . LEU A 1 220 ? 18.031 15.844 14.805 1 98.5 220 LEU A C 1
ATOM 1817 O O . LEU A 1 220 ? 17.297 16.484 15.562 1 98.5 220 LEU A O 1
ATOM 1821 N N . ALA A 1 221 ? 19.281 16.188 14.641 1 98.19 221 ALA A N 1
ATOM 1822 C CA . ALA A 1 221 ? 19.875 17.359 15.281 1 98.19 221 ALA A CA 1
ATOM 1823 C C . ALA A 1 221 ? 19.156 18.641 14.867 1 98.19 221 ALA A C 1
ATOM 1825 O O . ALA A 1 221 ? 18.891 19.5 15.703 1 98.19 221 ALA A O 1
ATOM 1826 N N . GLU A 1 222 ? 18.875 18.75 13.641 1 98.5 222 GLU A N 1
ATOM 1827 C CA . GLU A 1 222 ? 18.156 19.906 13.117 1 98.5 222 GLU A CA 1
ATOM 1828 C C . GLU A 1 222 ? 16.75 20 13.703 1 98.5 222 GLU A C 1
ATOM 1830 O O . GLU A 1 222 ? 16.266 21.078 14.031 1 98.5 222 GLU A O 1
ATOM 1835 N N . LEU A 1 223 ? 16.094 18.859 13.734 1 98.69 223 LEU A N 1
ATOM 1836 C CA . LEU A 1 223 ? 14.742 18.828 14.289 1 98.69 223 LEU A CA 1
ATOM 1837 C C . LEU A 1 223 ? 14.758 19.234 15.766 1 98.69 223 LEU A C 1
ATOM 1839 O O . LEU A 1 223 ? 13.883 19.969 16.219 1 98.69 223 LEU A O 1
ATOM 1843 N N . LYS A 1 224 ? 15.734 18.734 16.516 1 98.62 224 LYS A N 1
ATOM 1844 C CA . LYS A 1 224 ? 15.875 19.125 17.922 1 98.62 224 LYS A CA 1
ATOM 1845 C C . LYS A 1 224 ? 15.992 20.641 18.078 1 98.62 224 LYS A C 1
ATOM 1847 O O . LYS A 1 224 ? 15.367 21.219 18.953 1 98.62 224 LYS A O 1
ATOM 1852 N N . ASN A 1 225 ? 16.781 21.188 17.234 1 98.56 225 ASN A N 1
ATOM 1853 C CA . ASN A 1 225 ? 16.938 22.641 17.25 1 98.56 225 ASN A CA 1
ATOM 1854 C C . ASN A 1 225 ? 15.602 23.344 16.984 1 98.56 225 ASN A C 1
ATOM 1856 O O . ASN A 1 225 ? 15.266 24.297 17.672 1 98.56 225 ASN A O 1
ATOM 1860 N N . LEU A 1 226 ? 14.859 22.859 16.016 1 98.62 226 LEU A N 1
ATOM 1861 C CA . LEU A 1 226 ? 13.555 23.438 15.711 1 98.62 226 LEU A CA 1
ATOM 1862 C C . LEU A 1 226 ? 12.617 23.328 16.906 1 98.62 226 LEU A C 1
ATOM 1864 O O . LEU A 1 226 ? 11.914 24.281 17.234 1 98.62 226 LEU A O 1
ATOM 1868 N N . ILE A 1 227 ? 12.594 22.156 17.531 1 98.25 227 ILE A N 1
ATOM 1869 C CA . ILE A 1 227 ? 11.734 21.906 18.688 1 98.25 227 ILE A CA 1
ATOM 1870 C C . ILE A 1 227 ? 12.094 22.859 19.828 1 98.25 227 ILE A C 1
ATOM 1872 O O . ILE A 1 227 ? 11.203 23.422 20.469 1 98.25 227 ILE A O 1
ATOM 1876 N N . ASN A 1 228 ? 13.359 23.078 19.984 1 97.31 228 ASN A N 1
ATOM 1877 C CA . ASN A 1 228 ? 13.844 23.969 21.031 1 97.31 228 ASN A CA 1
ATOM 1878 C C . ASN A 1 228 ? 13.359 25.391 20.828 1 97.31 228 ASN A C 1
ATOM 1880 O O . ASN A 1 228 ? 13.055 26.094 21.797 1 97.31 228 ASN A O 1
ATOM 1884 N N . ILE A 1 229 ? 13.305 25.797 19.625 1 97.5 229 ILE A N 1
ATOM 1885 C CA . ILE A 1 229 ? 12.961 27.172 19.281 1 97.5 229 ILE A CA 1
ATOM 1886 C C . ILE A 1 229 ? 11.438 27.328 19.297 1 97.5 229 ILE A C 1
ATOM 1888 O O . ILE A 1 229 ? 10.922 28.328 19.797 1 97.5 229 ILE A O 1
ATOM 1892 N N . SER A 1 230 ? 10.68 26.375 18.797 1 97.81 230 SER A N 1
ATOM 1893 C CA . SER A 1 230 ? 9.258 26.531 18.516 1 97.81 230 SER A CA 1
ATOM 1894 C C . SER A 1 230 ? 8.406 26.031 19.672 1 97.81 230 SER A C 1
ATOM 1896 O O . SER A 1 230 ? 7.242 26.406 19.797 1 97.81 230 SER A O 1
ATOM 1898 N N . LYS A 1 231 ? 8.867 25.172 20.516 1 96.69 231 LYS A N 1
ATOM 1899 C CA . LYS A 1 231 ? 8.25 24.641 21.734 1 96.69 231 LYS A CA 1
ATOM 1900 C C . LYS A 1 231 ? 6.828 24.172 21.469 1 96.69 231 LYS A C 1
ATOM 1902 O O . LYS A 1 231 ? 5.895 24.578 22.156 1 96.69 231 LYS A O 1
ATOM 1907 N N . PRO A 1 232 ? 6.676 23.25 20.516 1 98.12 232 PRO A N 1
ATOM 1908 C CA . PRO A 1 232 ? 5.352 22.641 20.344 1 98.12 232 PRO A CA 1
ATOM 1909 C C . PRO A 1 232 ? 4.922 21.812 21.562 1 98.12 232 PRO A C 1
ATOM 1911 O O . PRO A 1 232 ? 5.762 21.391 22.344 1 98.12 232 PRO A O 1
ATOM 1914 N N . LYS A 1 233 ? 3.596 21.688 21.719 1 97.38 233 LYS A N 1
ATOM 1915 C CA . LYS A 1 233 ? 3.086 20.891 22.828 1 97.38 233 LYS A CA 1
ATOM 1916 C C . LYS A 1 233 ? 3.336 19.406 22.594 1 97.38 233 LYS A C 1
ATOM 1918 O O . LYS A 1 233 ? 3.674 18.672 23.531 1 97.38 233 LYS A O 1
ATOM 1923 N N . ARG A 1 234 ? 3.189 18.953 21.344 1 97.88 234 ARG A N 1
ATOM 1924 C CA . ARG A 1 234 ? 3.361 17.562 20.938 1 97.88 234 ARG A CA 1
ATOM 1925 C C . ARG A 1 234 ? 4.117 17.469 19.609 1 97.88 234 ARG A C 1
ATOM 1927 O O . ARG A 1 234 ? 3.914 18.297 18.719 1 97.88 234 ARG A O 1
ATOM 1934 N N . VAL A 1 235 ? 5.016 16.469 19.547 1 98.5 235 VAL A N 1
ATOM 1935 C CA . VAL A 1 235 ? 5.754 16.25 18.297 1 98.5 235 VAL A CA 1
ATOM 1936 C C . VAL A 1 235 ? 5.59 14.805 17.844 1 98.5 235 VAL A C 1
ATOM 1938 O O . VAL A 1 235 ? 5.754 13.875 18.641 1 98.5 235 VAL A O 1
ATOM 1941 N N . ILE A 1 236 ? 5.195 14.609 16.609 1 98.69 236 ILE A N 1
ATOM 1942 C CA . ILE A 1 236 ? 5.188 13.297 15.961 1 98.69 236 ILE A CA 1
ATOM 1943 C C . ILE A 1 236 ? 6.191 13.289 14.812 1 98.69 236 ILE A C 1
ATOM 1945 O O . ILE A 1 236 ? 6.043 14.031 13.844 1 98.69 236 ILE A O 1
ATOM 1949 N N . ILE A 1 237 ? 7.152 12.484 14.961 1 98.81 237 ILE A N 1
ATOM 1950 C CA . ILE A 1 237 ? 8.219 12.375 13.969 1 98.81 237 ILE A CA 1
ATOM 1951 C C . ILE A 1 237 ? 7.898 11.258 12.977 1 98.81 237 ILE A C 1
ATOM 1953 O O . ILE A 1 237 ? 7.613 10.125 13.383 1 98.81 237 ILE A O 1
ATOM 1957 N N . TYR A 1 238 ? 7.895 11.609 11.648 1 98.69 238 TYR A N 1
ATOM 1958 C CA . TYR A 1 238 ? 7.574 10.602 10.641 1 98.69 238 TYR A CA 1
ATOM 1959 C C . TYR A 1 238 ? 8.555 10.664 9.484 1 98.69 238 TYR A C 1
ATOM 1961 O O . TYR A 1 238 ? 9.516 11.445 9.508 1 98.69 238 TYR A O 1
ATOM 1969 N N . HIS A 1 239 ? 8.367 9.773 8.469 1 98.69 239 HIS A N 1
ATOM 1970 C CA . HIS A 1 239 ? 9.203 9.688 7.277 1 98.69 239 HIS A CA 1
ATOM 1971 C C . HIS A 1 239 ? 10.641 9.328 7.645 1 98.69 239 HIS A C 1
ATOM 1973 O O . HIS A 1 239 ? 11.586 9.883 7.082 1 98.69 239 HIS A O 1
ATOM 1979 N N . VAL A 1 240 ? 10.836 8.516 8.656 1 98.38 240 VAL A N 1
ATOM 1980 C CA . VAL A 1 240 ? 12.133 8.047 9.117 1 98.38 240 VAL A CA 1
ATOM 1981 C C . VAL A 1 240 ? 12.641 6.938 8.203 1 98.38 240 VAL A C 1
ATOM 1983 O O . VAL A 1 240 ? 11.883 6.055 7.805 1 98.38 240 VAL A O 1
ATOM 1986 N N . SER A 1 241 ? 13.891 6.984 7.883 1 96.44 241 SER A N 1
ATOM 1987 C CA . SER A 1 241 ? 14.516 5.926 7.098 1 96.44 241 SER A CA 1
ATOM 1988 C C . SER A 1 241 ? 14.492 4.594 7.844 1 96.44 241 SER A C 1
ATOM 1990 O O . SER A 1 241 ? 14.766 4.547 9.047 1 96.44 241 SER A O 1
ATOM 1992 N N . SER A 1 242 ? 14.25 3.568 7.086 1 95.38 242 SER A N 1
ATOM 1993 C CA . SER A 1 242 ? 14.18 2.244 7.695 1 95.38 242 SER A CA 1
ATOM 1994 C C . SER A 1 242 ? 15.531 1.806 8.234 1 95.38 242 SER A C 1
ATOM 1996 O O . SER A 1 242 ? 15.617 0.875 9.039 1 95.38 242 SER A O 1
ATOM 1998 N N . ARG A 1 243 ? 16.594 2.457 7.852 1 94.94 243 ARG A N 1
ATOM 1999 C CA . ARG A 1 243 ? 17.938 2.129 8.336 1 94.94 243 ARG A CA 1
ATOM 2000 C C . ARG A 1 243 ? 18.031 2.35 9.844 1 94.94 243 ARG A C 1
ATOM 2002 O O . ARG A 1 243 ? 18.938 1.817 10.492 1 94.94 243 ARG A O 1
ATOM 2009 N N . TYR A 1 244 ? 17.125 3.104 10.375 1 97.94 244 TYR A N 1
ATOM 2010 C CA . TYR A 1 244 ? 17.188 3.463 11.789 1 97.94 244 TYR A CA 1
ATOM 2011 C C . TYR A 1 244 ? 16.156 2.684 12.602 1 97.94 244 TYR A C 1
ATOM 2013 O O . TYR A 1 244 ? 15.867 3.037 13.75 1 97.94 244 TYR A O 1
ATOM 2021 N N . ASN A 1 245 ? 15.602 1.643 12.023 1 97.25 245 ASN A N 1
ATOM 2022 C CA . ASN A 1 245 ? 14.547 0.87 12.68 1 97.25 245 ASN A CA 1
ATOM 2023 C C . ASN A 1 245 ? 14.953 0.455 14.086 1 97.25 245 ASN A C 1
ATOM 2025 O O . ASN A 1 245 ? 14.172 0.599 15.031 1 97.25 245 ASN A O 1
ATOM 2029 N N . SER A 1 246 ? 16.156 0.031 14.266 1 97.44 246 SER A N 1
ATOM 2030 C CA . SER A 1 246 ? 16.625 -0.485 15.547 1 97.44 246 SER A CA 1
ATOM 2031 C C . SER A 1 246 ? 16.906 0.647 16.531 1 97.44 246 SER A C 1
ATOM 2033 O O . SER A 1 246 ? 17.062 0.409 17.734 1 97.44 246 SER A O 1
ATOM 2035 N N . LYS A 1 247 ? 16.906 1.878 16.078 1 97.88 247 LYS A N 1
ATOM 2036 C CA . LYS A 1 247 ? 17.297 3.012 16.906 1 97.88 247 LYS A CA 1
ATOM 2037 C C . LYS A 1 247 ? 16.062 3.83 17.328 1 97.88 247 LYS A C 1
ATOM 2039 O O . LYS A 1 247 ? 16.188 4.781 18.094 1 97.88 247 LYS A O 1
ATOM 2044 N N . ILE A 1 248 ? 14.953 3.479 16.828 1 98.19 248 ILE A N 1
ATOM 2045 C CA . ILE A 1 248 ? 13.75 4.289 17 1 98.19 248 ILE A CA 1
ATOM 2046 C C . ILE A 1 248 ? 13.414 4.402 18.484 1 98.19 248 ILE A C 1
ATOM 2048 O O . ILE A 1 248 ? 13.148 5.496 18.984 1 98.19 248 ILE A O 1
ATOM 2052 N N . LYS A 1 249 ? 13.422 3.301 19.172 1 97.5 249 LYS A N 1
ATOM 2053 C CA . LYS A 1 249 ? 13.078 3.293 20.578 1 97.5 249 LYS A CA 1
ATOM 2054 C C . LYS A 1 249 ? 14.039 4.168 21.391 1 97.5 249 LYS A C 1
ATOM 2056 O O . LYS A 1 249 ? 13.609 5 22.188 1 97.5 249 LYS A O 1
ATOM 2061 N N . SER A 1 250 ? 15.32 3.955 21.188 1 97.94 250 SER A N 1
ATOM 2062 C CA . SER A 1 250 ? 16.328 4.719 21.922 1 97.94 250 SER A CA 1
ATOM 2063 C C . SER A 1 250 ? 16.234 6.203 21.594 1 97.94 250 SER A C 1
ATOM 2065 O O . SER A 1 250 ? 16.406 7.055 22.469 1 97.94 250 SER A O 1
ATOM 2067 N N . ALA A 1 251 ? 15.992 6.531 20.297 1 98.25 251 ALA A N 1
ATOM 2068 C CA . ALA A 1 251 ? 15.844 7.926 19.891 1 98.25 251 ALA A CA 1
ATOM 2069 C C . ALA A 1 251 ? 14.664 8.578 20.609 1 98.25 251 ALA A C 1
ATOM 2071 O O . ALA A 1 251 ? 14.766 9.719 21.078 1 98.25 251 ALA A O 1
ATOM 2072 N N . LYS A 1 252 ? 13.562 7.891 20.625 1 98.25 252 LYS A N 1
ATOM 2073 C CA . LYS A 1 252 ? 12.375 8.406 21.312 1 98.25 252 LYS A CA 1
ATOM 2074 C C . LYS A 1 252 ? 12.672 8.68 22.781 1 98.25 252 LYS A C 1
ATOM 2076 O O . LYS A 1 252 ? 12.297 9.734 23.312 1 98.25 252 LYS A O 1
ATOM 2081 N N . GLU A 1 253 ? 13.312 7.73 23.469 1 98 253 GLU A N 1
ATOM 2082 C CA . GLU A 1 253 ? 13.656 7.887 24.875 1 98 253 GLU A CA 1
ATOM 2083 C C . GLU A 1 253 ? 14.562 9.094 25.094 1 98 253 GLU A C 1
ATOM 2085 O O . GLU A 1 253 ? 14.352 9.875 26.031 1 98 253 GLU A O 1
ATOM 2090 N N . GLU A 1 254 ? 15.508 9.203 24.281 1 97.81 254 GLU A N 1
ATOM 2091 C CA . GLU A 1 254 ? 16.438 10.328 24.359 1 97.81 254 GLU A CA 1
ATOM 2092 C C . GLU A 1 254 ? 15.711 11.656 24.188 1 97.81 254 GLU A C 1
ATOM 2094 O O . GLU A 1 254 ? 15.969 12.609 24.922 1 97.81 254 GLU A O 1
ATOM 2099 N N . LEU A 1 255 ? 14.859 11.719 23.219 1 98.44 255 LEU A N 1
ATOM 2100 C CA . LEU A 1 255 ? 14.117 12.945 22.953 1 98.44 255 LEU A CA 1
ATOM 2101 C C . LEU A 1 255 ? 13.203 13.289 24.125 1 98.44 255 LEU A C 1
ATOM 2103 O O . LEU A 1 255 ? 13.078 14.461 24.5 1 98.44 255 LEU A O 1
ATOM 2107 N N . ASN A 1 256 ? 12.57 12.305 24.672 1 97.81 256 ASN A N 1
ATOM 2108 C CA . ASN A 1 256 ? 11.688 12.539 25.812 1 97.81 256 ASN A CA 1
ATOM 2109 C C . ASN A 1 256 ? 12.461 13.055 27.031 1 97.81 256 ASN A C 1
ATOM 2111 O O . ASN A 1 256 ? 11.938 13.852 27.812 1 97.81 256 ASN A O 1
ATOM 2115 N N . LYS A 1 257 ? 13.625 12.562 27.219 1 97.88 257 LYS A N 1
ATOM 2116 C CA . LYS A 1 257 ? 14.477 13.047 28.297 1 97.88 257 LYS A CA 1
ATOM 2117 C C . LYS A 1 257 ? 14.906 14.492 28.047 1 97.88 257 LYS A C 1
ATOM 2119 O O . LYS A 1 257 ? 14.938 15.305 28.969 1 97.88 257 LYS A O 1
ATOM 2124 N N . GLU A 1 258 ? 15.25 14.75 26.828 1 98 258 GLU A N 1
ATOM 2125 C CA . GLU A 1 258 ? 15.734 16.078 26.453 1 98 258 GLU A CA 1
ATOM 2126 C C . GLU A 1 258 ? 14.617 17.109 26.516 1 98 258 GLU A C 1
ATOM 2128 O O . GLU A 1 258 ? 14.859 18.281 26.844 1 98 258 GLU A O 1
ATOM 2133 N N . PHE A 1 259 ? 13.453 16.719 26.109 1 98.19 259 PHE A N 1
ATOM 2134 C CA . PHE A 1 259 ? 12.297 17.594 26.078 1 98.19 259 PHE A CA 1
ATOM 2135 C C . PHE A 1 259 ? 11.18 17.047 26.969 1 98.19 259 PHE A C 1
ATOM 2137 O O . PHE A 1 259 ? 10.117 16.672 26.469 1 98.19 259 PHE A O 1
ATOM 2144 N N . PRO A 1 260 ? 11.266 17.141 28.266 1 97 260 PRO A N 1
ATOM 2145 C CA . PRO A 1 260 ? 10.32 16.5 29.172 1 97 260 PRO A CA 1
ATOM 2146 C C . PRO A 1 260 ? 8.938 17.141 29.141 1 97 260 PRO A C 1
ATOM 2148 O O . PRO A 1 260 ? 7.945 16.484 29.5 1 97 260 PRO A O 1
ATOM 2151 N N . ASP A 1 261 ? 8.859 18.344 28.719 1 96.5 261 ASP A N 1
ATOM 2152 C CA . ASP A 1 261 ? 7.582 19.047 28.734 1 96.5 261 ASP A CA 1
ATOM 2153 C C . ASP A 1 261 ? 6.848 18.891 27.406 1 96.5 261 ASP A C 1
ATOM 2155 O O . ASP A 1 261 ? 5.777 19.453 27.203 1 96.5 261 ASP A O 1
ATOM 2159 N N . ILE A 1 262 ? 7.414 18.172 26.453 1 97.69 262 ILE A N 1
ATOM 2160 C CA . ILE A 1 262 ? 6.848 17.969 25.109 1 97.69 262 ILE A CA 1
ATOM 2161 C C . ILE A 1 262 ? 6.551 16.484 24.891 1 97.69 262 ILE A C 1
ATOM 2163 O O . ILE A 1 262 ? 7.398 15.633 25.172 1 97.69 262 ILE A O 1
ATOM 2167 N N . GLN A 1 263 ? 5.379 16.172 24.5 1 96.56 263 GLN A N 1
ATOM 2168 C CA . GLN A 1 263 ? 5.047 14.797 24.141 1 96.56 263 GLN A CA 1
ATOM 2169 C C . GLN A 1 263 ? 5.641 14.414 22.797 1 96.56 263 GLN A C 1
ATOM 2171 O O . GLN A 1 263 ? 5.254 14.969 21.766 1 96.56 263 GLN A O 1
ATOM 2176 N N . ILE A 1 264 ? 6.52 13.477 22.781 1 98.06 264 ILE A N 1
ATOM 2177 C CA . ILE A 1 264 ? 7.203 13.156 21.531 1 98.06 264 ILE A CA 1
ATOM 2178 C C . ILE A 1 264 ? 6.953 11.688 21.172 1 98.06 264 ILE A C 1
ATOM 2180 O O . ILE A 1 264 ? 7.098 10.805 22.016 1 98.06 264 ILE A O 1
ATOM 2184 N N . ASN A 1 265 ? 6.535 11.406 19.969 1 98 265 ASN A N 1
ATOM 2185 C CA . ASN A 1 265 ? 6.395 10.078 19.391 1 98 265 ASN A CA 1
ATOM 2186 C C . ASN A 1 265 ? 7.137 9.969 18.062 1 98 265 ASN A C 1
ATOM 2188 O O . ASN A 1 265 ? 7.355 10.969 17.375 1 98 265 ASN A O 1
ATOM 2192 N N . ILE A 1 266 ? 7.59 8.852 17.719 1 98.62 266 ILE A N 1
ATOM 2193 C CA . ILE A 1 266 ? 8.227 8.57 16.438 1 98.62 266 ILE A CA 1
ATOM 2194 C C . ILE A 1 266 ? 7.469 7.465 15.719 1 98.62 266 ILE A C 1
ATOM 2196 O O . ILE A 1 266 ? 7.254 6.383 16.266 1 98.62 266 ILE A O 1
ATOM 2200 N N . VAL A 1 267 ? 7.02 7.73 14.508 1 98.5 267 VAL A N 1
ATOM 2201 C CA . VAL A 1 267 ? 6.34 6.738 13.68 1 98.5 267 VAL A CA 1
ATOM 2202 C C . VAL A 1 267 ? 7.34 5.688 13.211 1 98.5 267 VAL A C 1
ATOM 2204 O O . VAL A 1 267 ? 8.32 6.012 12.523 1 98.5 267 VAL A O 1
ATOM 2207 N N . HIS A 1 268 ? 7.105 4.477 13.617 1 98.06 268 HIS A N 1
ATOM 2208 C CA . HIS A 1 268 ? 7.973 3.395 13.156 1 98.06 268 HIS A CA 1
ATOM 2209 C C . HIS A 1 268 ? 7.723 3.076 11.688 1 98.06 268 HIS A C 1
ATOM 2211 O O . HIS A 1 268 ? 6.578 2.852 11.281 1 98.06 268 HIS A O 1
ATOM 2217 N N . PRO A 1 269 ? 8.766 2.959 10.883 1 97.38 269 PRO A N 1
ATOM 2218 C CA . PRO A 1 269 ? 8.609 2.768 9.438 1 97.38 269 PRO A CA 1
ATOM 2219 C C . PRO A 1 269 ? 7.883 1.472 9.094 1 97.38 269 PRO A C 1
ATOM 2221 O O . PRO A 1 269 ? 7.27 1.371 8.023 1 97.38 269 PRO A O 1
ATOM 2224 N N . GLU A 1 270 ? 7.836 0.523 9.938 1 95.25 270 GLU A N 1
ATOM 2225 C CA . GLU A 1 270 ? 7.328 -0.801 9.594 1 95.25 270 GLU A CA 1
ATOM 2226 C C . GLU A 1 270 ? 5.906 -0.999 10.109 1 95.25 270 GLU A C 1
ATOM 2228 O O . GLU A 1 270 ? 5.332 -2.082 9.969 1 95.25 270 GLU A O 1
ATOM 2233 N N . LYS A 1 271 ? 5.34 0.069 10.672 1 94.56 271 LYS A N 1
ATOM 2234 C CA . LYS A 1 271 ? 4.051 -0.111 11.336 1 94.56 271 LYS A CA 1
ATOM 2235 C C . LYS A 1 271 ? 3.139 1.089 11.094 1 94.56 271 LYS A C 1
ATOM 2237 O O . LYS A 1 271 ? 3.615 2.193 10.82 1 94.56 271 LYS A O 1
ATOM 2242 N N . VAL A 1 272 ? 1.902 0.791 11.156 1 96.19 272 VAL A N 1
ATOM 2243 C CA . VAL A 1 272 ? 0.937 1.883 11.219 1 96.19 272 VAL A CA 1
ATOM 2244 C C . VAL A 1 272 ? 0.893 2.455 12.633 1 96.19 272 VAL A C 1
ATOM 2246 O O . VAL A 1 272 ? 0.728 1.714 13.602 1 96.19 272 VAL A O 1
ATOM 2249 N N . PHE A 1 273 ? 1.121 3.711 12.75 1 97 273 PHE A N 1
ATOM 2250 C CA . PHE A 1 273 ? 1.088 4.414 14.023 1 97 273 PHE A CA 1
ATOM 2251 C C . PHE A 1 273 ? -0.323 4.898 14.336 1 97 273 PHE A C 1
ATOM 2253 O O . PHE A 1 273 ? -0.989 5.488 13.484 1 97 273 PHE A O 1
ATOM 2260 N N . LYS A 1 274 ? -0.798 4.613 15.555 1 94.25 274 LYS A N 1
ATOM 2261 C CA . LYS A 1 274 ? -2.115 5.059 16 1 94.25 274 LYS A CA 1
ATOM 2262 C C . LYS A 1 274 ? -2.014 5.844 17.312 1 94.25 274 LYS A C 1
ATOM 2264 O O . LYS A 1 274 ? -1.38 5.391 18.266 1 94.25 274 LYS A O 1
ATOM 2269 N N . ILE A 1 275 ? -2.605 6.949 17.297 1 90.88 275 ILE A N 1
ATOM 2270 C CA . ILE A 1 275 ? -2.688 7.715 18.547 1 90.88 275 ILE A CA 1
ATOM 2271 C C . ILE A 1 275 ? -4.031 8.438 18.609 1 90.88 275 ILE A C 1
ATOM 2273 O O . ILE A 1 275 ? -4.516 8.961 17.609 1 90.88 275 ILE A O 1
ATOM 2277 N N . MET B 1 1 ? 9.43 -24.125 0.323 1 67.69 1 MET B N 1
ATOM 2278 C CA . MET B 1 1 ? 8.688 -23.094 -0.412 1 67.69 1 MET B CA 1
ATOM 2279 C C . MET B 1 1 ? 8.203 -22 0.526 1 67.69 1 MET B C 1
ATOM 2281 O O . MET B 1 1 ? 7.449 -22.266 1.464 1 67.69 1 MET B O 1
ATOM 2285 N N . GLU B 1 2 ? 8.766 -20.734 0.348 1 86.44 2 GLU B N 1
ATOM 2286 C CA . GLU B 1 2 ? 8.469 -19.625 1.247 1 86.44 2 GLU B CA 1
ATOM 2287 C C . GLU B 1 2 ? 7.699 -18.516 0.524 1 86.44 2 GLU B C 1
ATOM 2289 O O . GLU B 1 2 ? 7.957 -18.25 -0.649 1 86.44 2 GLU B O 1
ATOM 2294 N N . PHE B 1 3 ? 6.578 -18.172 1.075 1 95.31 3 PHE B N 1
ATOM 2295 C CA . PHE B 1 3 ? 5.738 -17.125 0.514 1 95.31 3 PHE B CA 1
ATOM 2296 C C . PHE B 1 3 ? 5.625 -15.945 1.478 1 95.31 3 PHE B C 1
ATOM 2298 O O . PHE B 1 3 ? 5.613 -16.141 2.695 1 95.31 3 PHE B O 1
ATOM 2305 N N . LEU B 1 4 ? 5.656 -14.773 0.956 1 97.88 4 LEU B N 1
ATOM 2306 C CA . LEU B 1 4 ? 5.07 -13.594 1.583 1 97.88 4 LEU B CA 1
ATOM 2307 C C . LEU B 1 4 ? 3.846 -13.117 0.808 1 97.88 4 LEU B C 1
ATOM 2309 O O . LEU B 1 4 ? 3.928 -12.867 -0.396 1 97.88 4 LEU B O 1
ATOM 2313 N N . ILE B 1 5 ? 2.715 -13.086 1.464 1 98.56 5 ILE B N 1
ATOM 2314 C CA . ILE B 1 5 ? 1.473 -12.797 0.758 1 98.56 5 ILE B CA 1
ATOM 2315 C C . ILE B 1 5 ? 0.7 -11.711 1.504 1 98.56 5 ILE B C 1
ATOM 2317 O O . ILE B 1 5 ? 0.573 -11.758 2.73 1 98.56 5 ILE B O 1
ATOM 2321 N N . ARG B 1 6 ? 0.312 -10.703 0.84 1 98.5 6 ARG B N 1
ATOM 2322 C CA . ARG B 1 6 ? -0.72 -9.781 1.297 1 98.5 6 ARG B CA 1
ATOM 2323 C C . ARG B 1 6 ? -1.901 -9.758 0.333 1 98.5 6 ARG B C 1
ATOM 2325 O O . ARG B 1 6 ? -1.729 -9.508 -0.862 1 98.5 6 ARG B O 1
ATOM 2332 N N . SER B 1 7 ? -3.035 -10.102 0.891 1 98.69 7 SER B N 1
ATOM 2333 C CA . SER B 1 7 ? -4.215 -10.172 0.032 1 98.69 7 SER B CA 1
ATOM 2334 C C . SER B 1 7 ? -5.48 -9.805 0.797 1 98.69 7 SER B C 1
ATOM 2336 O O . SER B 1 7 ? -5.82 -10.453 1.79 1 98.69 7 SER B O 1
ATOM 2338 N N . LYS B 1 8 ? -6.082 -8.758 0.405 1 97.44 8 LYS B N 1
ATOM 2339 C CA . LYS B 1 8 ? -7.348 -8.227 0.906 1 97.44 8 LYS B CA 1
ATOM 2340 C C . LYS B 1 8 ? -8.289 -7.883 -0.243 1 97.44 8 LYS B C 1
ATOM 2342 O O . LYS B 1 8 ? -8.086 -6.887 -0.94 1 97.44 8 LYS B O 1
ATOM 2347 N N . ALA B 1 9 ? -9.32 -8.727 -0.4 1 96.62 9 ALA B N 1
ATOM 2348 C CA . ALA B 1 9 ? -10.25 -8.523 -1.511 1 96.62 9 ALA B CA 1
ATOM 2349 C C . ALA B 1 9 ? -10.656 -7.059 -1.627 1 96.62 9 ALA B C 1
ATOM 2351 O O . ALA B 1 9 ? -10.938 -6.402 -0.62 1 96.62 9 ALA B O 1
ATOM 2352 N N . LEU B 1 10 ? -10.625 -6.547 -2.906 1 94.19 10 LEU B N 1
ATOM 2353 C CA . LEU B 1 10 ? -11.031 -5.184 -3.234 1 94.19 10 LEU B CA 1
ATOM 2354 C C . LEU B 1 10 ? -9.875 -4.211 -3.064 1 94.19 10 LEU B C 1
ATOM 2356 O O . LEU B 1 10 ? -9.805 -3.197 -3.764 1 94.19 10 LEU B O 1
ATOM 2360 N N . TYR B 1 11 ? -8.844 -4.5 -2.232 1 96.44 1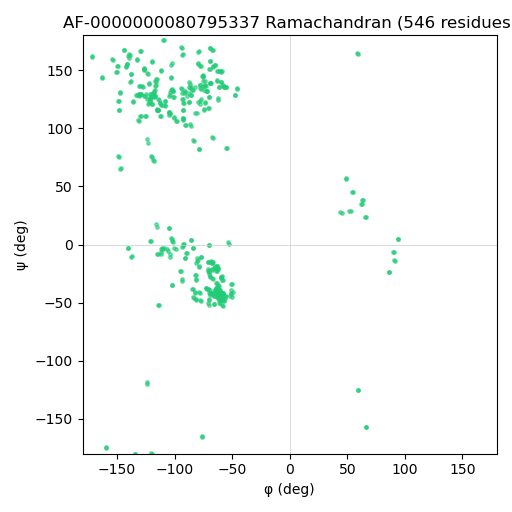1 TYR B N 1
ATOM 2361 C CA . TYR B 1 11 ? -7.879 -3.488 -1.812 1 96.44 11 TYR B CA 1
ATOM 2362 C C . TYR B 1 11 ? -6.496 -3.789 -2.369 1 96.44 11 TYR B C 1
ATOM 2364 O O . TYR B 1 11 ? -5.863 -2.924 -2.979 1 96.44 11 TYR B O 1
ATOM 2372 N N . THR B 1 12 ? -6.031 -4.988 -2.148 1 98.19 12 THR B N 1
ATOM 2373 C CA . THR B 1 12 ? -4.668 -5.293 -2.576 1 98.19 12 THR B CA 1
ATOM 2374 C C . THR B 1 12 ? -4.438 -6.801 -2.625 1 98.19 12 THR B C 1
ATOM 2376 O O . THR B 1 12 ? -4.969 -7.539 -1.794 1 98.19 12 THR B O 1
ATOM 2379 N N . THR B 1 13 ? -3.652 -7.234 -3.594 1 98.81 13 THR B N 1
ATOM 2380 C CA . THR B 1 13 ? -3.209 -8.625 -3.66 1 98.81 13 THR B CA 1
ATOM 2381 C C . THR B 1 13 ? -1.827 -8.719 -4.301 1 98.81 13 THR B C 1
ATOM 2383 O O . THR B 1 13 ? -1.608 -8.203 -5.398 1 98.81 13 THR B O 1
ATOM 2386 N N . TRP B 1 14 ? -0.919 -9.297 -3.617 1 98.75 14 TRP B N 1
ATOM 2387 C CA . TRP B 1 14 ? 0.372 -9.68 -4.18 1 98.75 14 TRP B CA 1
ATOM 2388 C C . TRP B 1 14 ? 0.933 -10.906 -3.467 1 98.75 14 TRP B C 1
ATOM 2390 O O . TRP B 1 14 ? 0.671 -11.117 -2.281 1 98.75 14 TRP B O 1
ATOM 2400 N N . VAL B 1 15 ? 1.673 -11.742 -4.164 1 98.69 15 VAL B N 1
ATOM 2401 C CA . VAL B 1 15 ? 2.289 -12.977 -3.674 1 98.69 15 VAL B CA 1
ATOM 2402 C C . VAL B 1 15 ? 3.77 -12.992 -4.051 1 98.69 15 VAL B C 1
ATOM 2404 O O . VAL B 1 15 ? 4.117 -13.109 -5.227 1 98.69 15 VAL B O 1
ATOM 2407 N N . PHE B 1 16 ? 4.602 -12.867 -3.055 1 98.31 16 PHE B N 1
ATOM 2408 C CA . PHE B 1 16 ? 6.039 -12.977 -3.27 1 98.31 16 PHE B CA 1
ATOM 2409 C C . PHE B 1 16 ? 6.516 -14.406 -3.059 1 98.31 16 PHE B C 1
ATOM 2411 O O . PHE B 1 16 ? 6.457 -14.93 -1.943 1 98.31 16 PHE B O 1
ATOM 2418 N N . TYR B 1 17 ? 6.875 -15.062 -4.164 1 97 17 TYR B N 1
ATOM 2419 C CA . TYR B 1 17 ? 7.398 -16.422 -4.164 1 97 17 TYR B CA 1
ATOM 2420 C C . TYR B 1 17 ? 8.922 -16.422 -4.062 1 97 17 TYR B C 1
ATOM 2422 O O . TYR B 1 17 ? 9.617 -16.219 -5.059 1 97 17 TYR B O 1
ATOM 2430 N N . LYS B 1 18 ? 9.508 -16.703 -2.928 1 91.5 18 LYS B N 1
ATOM 2431 C CA . LYS B 1 18 ? 10.891 -16.453 -2.557 1 91.5 18 LYS B CA 1
ATOM 2432 C C . LYS B 1 18 ? 11.844 -17.344 -3.338 1 91.5 18 LYS B C 1
ATOM 2434 O O . LYS B 1 18 ? 12.906 -16.906 -3.781 1 91.5 18 LYS B O 1
ATOM 2439 N N . PRO B 1 19 ? 11.523 -18.672 -3.5 1 87.31 19 PRO B N 1
ATOM 2440 C CA . PRO B 1 19 ? 12.477 -19.547 -4.18 1 87.31 19 PRO B CA 1
ATOM 2441 C C . PRO B 1 19 ? 12.961 -18.969 -5.508 1 87.31 19 PRO B C 1
ATOM 2443 O O . PRO B 1 19 ? 14.141 -19.109 -5.855 1 87.31 19 PRO B O 1
ATOM 2446 N N . ASP B 1 20 ? 12.164 -18.281 -6.199 1 88.12 20 ASP B N 1
ATOM 2447 C CA . ASP B 1 20 ? 12.539 -17.75 -7.508 1 88.12 20 ASP B CA 1
ATOM 2448 C C . ASP B 1 20 ? 12.43 -16.234 -7.535 1 88.12 20 ASP B C 1
ATOM 2450 O O . ASP B 1 20 ? 12.656 -15.609 -8.57 1 88.12 20 ASP B O 1
ATOM 2454 N N . ARG B 1 21 ? 12.086 -15.594 -6.406 1 91.69 21 ARG B N 1
ATOM 2455 C CA . ARG B 1 21 ? 11.922 -14.141 -6.301 1 91.69 21 ARG B CA 1
ATOM 2456 C C . ARG B 1 21 ? 10.938 -13.633 -7.344 1 91.69 21 ARG B C 1
ATOM 2458 O O . ARG B 1 21 ? 11.227 -12.672 -8.062 1 91.69 21 ARG B O 1
ATOM 2465 N N . ILE B 1 22 ? 9.867 -14.352 -7.441 1 97.25 22 ILE B N 1
ATOM 2466 C CA . ILE B 1 22 ? 8.789 -14.008 -8.367 1 97.25 22 ILE B CA 1
ATOM 2467 C C . ILE B 1 22 ? 7.652 -13.328 -7.605 1 97.25 22 ILE B C 1
ATOM 2469 O O . ILE B 1 22 ? 7.289 -13.758 -6.508 1 97.25 22 ILE B O 1
ATOM 2473 N N . LEU B 1 23 ? 7.258 -12.266 -8.164 1 98.56 23 LEU B N 1
ATOM 2474 C CA . LEU B 1 23 ? 6.086 -11.602 -7.617 1 98.56 23 LEU B CA 1
ATOM 2475 C C . LEU B 1 23 ? 4.863 -11.836 -8.492 1 98.56 23 LEU B C 1
ATOM 2477 O O . LEU B 1 23 ? 4.852 -11.461 -9.672 1 98.56 23 LEU B O 1
ATOM 2481 N N . PHE B 1 24 ? 3.879 -12.562 -7.934 1 98.81 24 PHE B N 1
ATOM 2482 C CA . PHE B 1 24 ? 2.588 -12.656 -8.609 1 98.81 24 PHE B CA 1
ATOM 2483 C C . PHE B 1 24 ? 1.681 -11.5 -8.188 1 98.81 24 PHE B C 1
ATOM 2485 O O . PHE B 1 24 ? 1.42 -11.305 -7.004 1 98.81 24 PHE B O 1
ATOM 2492 N N . ASP B 1 25 ? 1.224 -10.727 -9.195 1 98.81 25 ASP B N 1
ATOM 2493 C CA . ASP B 1 25 ? 0.45 -9.5 -8.984 1 98.81 25 ASP B CA 1
ATOM 2494 C C . ASP B 1 25 ? 1.232 -8.492 -8.148 1 98.81 25 ASP B C 1
ATOM 2496 O O . ASP B 1 25 ? 2.311 -8.805 -7.637 1 98.81 25 ASP B O 1
ATOM 2500 N N . ALA B 1 26 ? 0.762 -7.242 -8.172 1 98.62 26 ALA B N 1
ATOM 2501 C CA . ALA B 1 26 ? 1.447 -6.133 -7.516 1 98.62 26 ALA B CA 1
ATOM 2502 C C . ALA B 1 26 ? 0.448 -5.105 -6.988 1 98.62 26 ALA B C 1
ATOM 2504 O O . ALA B 1 26 ? 0.433 -3.957 -7.441 1 98.62 26 ALA B O 1
ATOM 2505 N N . GLY B 1 27 ? -0.335 -5.527 -6.043 1 98.44 27 GLY B N 1
ATOM 2506 C CA . GLY B 1 27 ? -1.268 -4.605 -5.414 1 98.44 27 GLY B CA 1
ATOM 2507 C C . GLY B 1 27 ? -0.582 -3.549 -4.566 1 98.44 27 GLY B C 1
ATOM 2508 O O . GLY B 1 27 ? 0.623 -3.631 -4.32 1 98.44 27 GLY B O 1
ATOM 2509 N N . GLU B 1 28 ? -1.316 -2.584 -4.152 1 97.81 28 GLU B N 1
ATOM 2510 C CA . GLU B 1 28 ? -0.74 -1.478 -3.393 1 97.81 28 GLU B CA 1
ATOM 2511 C C . GLU B 1 28 ? -0.108 -1.971 -2.094 1 97.81 28 GLU B C 1
ATOM 2513 O O . GLU B 1 28 ? -0.552 -2.969 -1.521 1 97.81 28 GLU B O 1
ATOM 2518 N N . GLY B 1 29 ? 0.982 -1.227 -1.651 1 97.62 29 GLY B N 1
ATOM 2519 C CA . GLY B 1 29 ? 1.651 -1.523 -0.395 1 97.62 29 GLY B CA 1
ATOM 2520 C C . GLY B 1 29 ? 2.787 -2.518 -0.545 1 97.62 29 GLY B C 1
ATOM 2521 O O . GLY B 1 29 ? 3.555 -2.738 0.395 1 97.62 29 GLY B O 1
ATOM 2522 N N . VAL B 1 30 ? 2.934 -3.066 -1.719 1 98 30 VAL B N 1
ATOM 2523 C CA . VAL B 1 30 ? 3.896 -4.145 -1.931 1 98 30 VAL B CA 1
ATOM 2524 C C . VAL B 1 30 ? 5.309 -3.639 -1.642 1 98 30 VAL B C 1
ATOM 2526 O O . VAL B 1 30 ? 6.086 -4.309 -0.955 1 98 30 VAL B O 1
ATOM 2529 N N . SER B 1 31 ? 5.68 -2.457 -2.119 1 96.25 31 SER B N 1
ATOM 2530 C CA . SER B 1 31 ? 7.023 -1.93 -1.902 1 96.25 31 SER B CA 1
ATOM 2531 C C . SER B 1 31 ? 7.27 -1.631 -0.427 1 96.25 31 SER B C 1
ATOM 2533 O O . SER B 1 31 ? 8.344 -1.93 0.103 1 96.25 31 SER B O 1
ATOM 2535 N N . ALA B 1 32 ? 6.254 -1.058 0.2 1 96 32 ALA B N 1
ATOM 2536 C CA . ALA B 1 32 ? 6.375 -0.706 1.612 1 96 32 ALA B CA 1
ATOM 2537 C C . ALA B 1 32 ? 6.539 -1.953 2.477 1 96 32 ALA B C 1
ATOM 2539 O O . ALA B 1 32 ? 7.312 -1.952 3.438 1 96 32 ALA B O 1
ATOM 2540 N N . GLU B 1 33 ? 5.84 -3 2.148 1 96.62 33 GLU B N 1
ATOM 2541 C CA . GLU B 1 33 ? 5.852 -4.219 2.953 1 96.62 33 GLU B CA 1
ATOM 2542 C C . GLU B 1 33 ? 7.109 -5.043 2.689 1 96.62 33 GLU B C 1
ATOM 2544 O O . GLU B 1 33 ? 7.723 -5.566 3.623 1 96.62 33 GLU B O 1
ATOM 2549 N N . LEU B 1 34 ? 7.523 -5.145 1.415 1 95.44 34 LEU B N 1
ATOM 2550 C CA . LEU B 1 34 ? 8.656 -5.996 1.062 1 95.44 34 LEU B CA 1
ATOM 2551 C C . LEU B 1 34 ? 9.977 -5.277 1.318 1 95.44 34 LEU B C 1
ATOM 2553 O O . LEU B 1 34 ? 11.008 -5.922 1.531 1 95.44 34 LEU B O 1
ATOM 2557 N N . GLY B 1 35 ? 9.969 -3.92 1.285 1 91.5 35 GLY B N 1
ATOM 2558 C CA . GLY B 1 35 ? 11.195 -3.162 1.5 1 91.5 35 GLY B CA 1
ATOM 2559 C C . GLY B 1 35 ? 12.281 -3.488 0.495 1 91.5 35 GLY B C 1
ATOM 2560 O O . GLY B 1 35 ? 12.047 -3.465 -0.714 1 91.5 35 GLY B O 1
ATOM 2561 N N . ASN B 1 36 ? 13.398 -3.842 0.952 1 88 36 ASN B N 1
ATOM 2562 C CA . ASN B 1 36 ? 14.562 -4.055 0.098 1 88 36 ASN B CA 1
ATOM 2563 C C . ASN B 1 36 ? 14.414 -5.32 -0.746 1 88 36 ASN B C 1
ATOM 2565 O O . ASN B 1 36 ? 15.141 -5.508 -1.723 1 88 36 ASN B O 1
ATOM 2569 N N . LYS B 1 37 ? 13.508 -6.164 -0.429 1 90.56 37 LYS B N 1
ATOM 2570 C CA . LYS B 1 37 ? 13.297 -7.402 -1.178 1 90.56 37 LYS B CA 1
ATOM 2571 C C . LYS B 1 37 ? 12.867 -7.109 -2.611 1 90.56 37 LYS B C 1
ATOM 2573 O O . LYS B 1 37 ? 13.008 -7.961 -3.492 1 90.56 37 LYS B O 1
ATOM 2578 N N . ILE B 1 38 ? 12.328 -5.891 -2.854 1 91.88 38 ILE B N 1
ATOM 2579 C CA . ILE B 1 38 ? 11.797 -5.602 -4.18 1 91.88 38 ILE B CA 1
ATOM 2580 C C . ILE B 1 38 ? 12.945 -5.484 -5.184 1 91.88 38 ILE B C 1
ATOM 2582 O O . ILE B 1 38 ? 12.75 -5.684 -6.383 1 91.88 38 ILE B O 1
ATOM 2586 N N . TYR B 1 39 ? 14.094 -5.195 -4.672 1 89.19 39 TYR B N 1
ATOM 2587 C CA . TYR B 1 39 ? 15.25 -5.027 -5.547 1 89.19 39 TYR B CA 1
ATOM 2588 C C . TYR B 1 39 ? 15.68 -6.359 -6.148 1 89.19 39 TYR B C 1
ATOM 2590 O O . TYR B 1 39 ? 16.328 -6.395 -7.191 1 89.19 39 TYR B O 1
ATOM 2598 N N . GLY B 1 40 ? 15.336 -7.43 -5.473 1 88.5 40 GLY B N 1
ATOM 2599 C CA . GLY B 1 40 ? 15.734 -8.758 -5.918 1 88.5 40 GLY B CA 1
ATOM 2600 C C . GLY B 1 40 ? 14.719 -9.391 -6.852 1 88.5 40 GLY B C 1
ATOM 2601 O O . GLY B 1 40 ? 14.992 -10.445 -7.441 1 88.5 40 GLY B O 1
ATOM 2602 N N . ILE B 1 41 ? 13.562 -8.773 -7.031 1 93.75 41 ILE B N 1
ATOM 2603 C CA . ILE B 1 41 ? 12.516 -9.344 -7.875 1 93.75 41 ILE B CA 1
ATOM 2604 C C . ILE B 1 41 ? 12.953 -9.281 -9.336 1 93.75 41 ILE B C 1
ATOM 2606 O O . ILE B 1 41 ? 13.32 -8.211 -9.836 1 93.75 41 ILE B O 1
ATOM 2610 N N . GLU B 1 42 ? 12.891 -10.422 -9.984 1 92.62 42 GLU B N 1
ATOM 2611 C CA . GLU B 1 42 ? 13.297 -10.477 -11.383 1 92.62 42 GLU B CA 1
ATOM 2612 C C . GLU B 1 42 ? 12.086 -10.508 -12.312 1 92.62 42 GLU B C 1
ATOM 2614 O O . GLU B 1 42 ? 12.141 -10.008 -13.438 1 92.62 42 GLU B O 1
ATOM 2619 N N . LYS B 1 43 ? 11.062 -11.164 -11.836 1 97.19 43 LYS B N 1
ATOM 2620 C CA . LYS B 1 43 ? 9.867 -11.328 -12.648 1 97.19 43 LYS B CA 1
ATOM 2621 C C . LYS B 1 43 ? 8.609 -10.953 -11.867 1 97.19 43 LYS B C 1
ATOM 2623 O O . LYS B 1 43 ? 8.453 -11.344 -10.711 1 97.19 43 LYS B O 1
ATOM 2628 N N . ILE B 1 44 ? 7.832 -10.141 -12.453 1 98.5 44 ILE B N 1
ATOM 2629 C CA . ILE B 1 44 ? 6.473 -9.875 -11.992 1 98.5 44 ILE B CA 1
ATOM 2630 C C . ILE B 1 44 ? 5.465 -10.492 -12.953 1 98.5 44 ILE B C 1
ATOM 2632 O O . ILE B 1 44 ? 5.512 -10.234 -14.164 1 98.5 44 ILE B O 1
ATOM 2636 N N . ILE B 1 45 ? 4.605 -11.344 -12.445 1 98.81 45 ILE B N 1
ATOM 2637 C CA . ILE B 1 45 ? 3.594 -12.023 -13.242 1 98.81 45 ILE B CA 1
ATOM 2638 C C . ILE B 1 45 ? 2.205 -11.531 -12.852 1 98.81 45 ILE B C 1
ATOM 2640 O O . ILE B 1 45 ? 1.712 -11.836 -11.766 1 98.81 45 ILE B O 1
ATOM 2644 N N . LEU B 1 46 ? 1.534 -10.797 -13.734 1 98.81 46 LEU B N 1
ATOM 2645 C CA . LEU B 1 46 ? 0.226 -10.227 -13.43 1 98.81 46 LEU B CA 1
ATOM 2646 C C . LEU B 1 46 ? -0.892 -11.141 -13.922 1 98.81 46 LEU B C 1
ATOM 2648 O O . LEU B 1 46 ? -0.846 -11.633 -15.055 1 98.81 46 LEU B O 1
ATOM 2652 N N . THR B 1 47 ? -1.857 -11.336 -13.078 1 98.62 47 THR B N 1
ATOM 2653 C CA . THR B 1 47 ? -2.967 -12.219 -13.422 1 98.62 47 THR B CA 1
ATOM 2654 C C . THR B 1 47 ? -3.994 -11.484 -14.281 1 98.62 47 THR B C 1
ATOM 2656 O O . THR B 1 47 ? -4.5 -12.031 -15.258 1 98.62 47 THR B O 1
ATOM 2659 N N . HIS B 1 48 ? -4.367 -10.281 -13.875 1 98.06 48 HIS B N 1
ATOM 2660 C CA . HIS B 1 48 ? -5.34 -9.477 -14.594 1 98.06 48 HIS B CA 1
ATOM 2661 C C . HIS B 1 48 ? -5.219 -8 -14.219 1 98.06 48 HIS B C 1
ATOM 2663 O O . HIS B 1 48 ? -4.324 -7.621 -13.461 1 98.06 48 HIS B O 1
ATOM 2669 N N . SER B 1 49 ? -6.121 -7.16 -14.719 1 96.19 49 SER B N 1
ATOM 2670 C CA . SER B 1 49 ? -5.82 -5.73 -14.773 1 96.19 49 SER B CA 1
ATOM 2671 C C . SER B 1 49 ? -6.516 -4.973 -13.648 1 96.19 49 SER B C 1
ATOM 2673 O O . SER B 1 49 ? -6.418 -3.748 -13.562 1 96.19 49 SER B O 1
ATOM 2675 N N . HIS B 1 50 ? -7.207 -5.656 -12.773 1 95.75 50 HIS B N 1
ATOM 2676 C CA . HIS B 1 50 ? -7.887 -4.926 -11.711 1 95.75 50 HIS B CA 1
ATOM 2677 C C . HIS B 1 50 ? -6.891 -4.203 -10.812 1 95.75 50 HIS B C 1
ATOM 2679 O O . HIS B 1 50 ? -5.793 -4.711 -10.562 1 95.75 50 HIS B O 1
ATOM 2685 N N . VAL B 1 51 ? -7.281 -3.107 -10.258 1 95.56 51 VAL B N 1
ATOM 2686 C CA . VAL B 1 51 ? -6.441 -2.154 -9.539 1 95.56 51 VAL B CA 1
ATOM 2687 C C . VAL B 1 51 ? -5.797 -2.836 -8.336 1 95.56 51 VAL B C 1
ATOM 2689 O O . VAL B 1 51 ? -4.602 -2.672 -8.086 1 95.56 51 VAL B O 1
ATOM 2692 N N . ASP B 1 52 ? -6.551 -3.635 -7.594 1 96.56 52 ASP B N 1
ATOM 2693 C CA . ASP B 1 52 ? -6.043 -4.242 -6.371 1 96.56 52 ASP B CA 1
ATOM 2694 C C . ASP B 1 52 ? -4.988 -5.305 -6.68 1 96.56 52 ASP B C 1
ATOM 2696 O O . ASP B 1 52 ? -4.375 -5.859 -5.77 1 96.56 52 ASP B O 1
ATOM 2700 N N . HIS B 1 53 ? -4.695 -5.52 -7.961 1 98.38 53 HIS B N 1
ATOM 2701 C CA . HIS B 1 53 ? -3.676 -6.484 -8.352 1 98.38 53 HIS B CA 1
ATOM 2702 C C . HIS B 1 53 ? -2.502 -5.793 -9.039 1 98.38 53 HIS B C 1
ATOM 2704 O O . HIS B 1 53 ? -1.475 -6.422 -9.305 1 98.38 53 HIS B O 1
ATOM 2710 N N . ILE B 1 54 ? -2.59 -4.469 -9.352 1 98.31 54 ILE B N 1
ATOM 2711 C CA . ILE B 1 54 ? -1.525 -3.904 -10.172 1 98.31 54 ILE B CA 1
ATOM 2712 C C . ILE B 1 54 ? -1.116 -2.539 -9.625 1 98.31 54 ILE B C 1
ATOM 2714 O O . ILE B 1 54 ? -0.089 -1.985 -10.023 1 98.31 54 ILE B O 1
ATOM 2718 N N . ALA B 1 55 ? -1.826 -1.961 -8.695 1 97.69 55 ALA B N 1
ATOM 2719 C CA . ALA B 1 55 ? -1.674 -0.568 -8.289 1 97.69 55 ALA B CA 1
ATOM 2720 C C . ALA B 1 55 ? -0.312 -0.332 -7.641 1 97.69 55 ALA B C 1
ATOM 2722 O O . ALA B 1 55 ? 0.131 0.812 -7.512 1 97.69 55 ALA B O 1
ATOM 2723 N N . GLY B 1 56 ? 0.37 -1.324 -7.164 1 98.19 56 GLY B N 1
ATOM 2724 C CA . GLY B 1 56 ? 1.657 -1.186 -6.504 1 98.19 56 GLY B CA 1
ATOM 2725 C C . GLY B 1 56 ? 2.824 -1.136 -7.473 1 98.19 56 GLY B C 1
ATOM 2726 O O . GLY B 1 56 ? 3.965 -0.913 -7.066 1 98.19 56 GLY B O 1
ATOM 2727 N N . LEU B 1 57 ? 2.576 -1.285 -8.797 1 97.88 57 LEU B N 1
ATOM 2728 C CA . LEU B 1 57 ? 3.635 -1.371 -9.805 1 97.88 57 LEU B CA 1
ATOM 2729 C C . LEU B 1 57 ? 4.469 -0.094 -9.828 1 97.88 57 LEU B C 1
ATOM 2731 O O . LEU B 1 57 ? 5.695 -0.15 -9.938 1 97.88 57 LEU B O 1
ATOM 2735 N N . TRP B 1 58 ? 3.807 1.05 -9.758 1 96.62 58 TRP B N 1
ATOM 2736 C CA . TRP B 1 58 ? 4.527 2.318 -9.797 1 96.62 58 TRP B CA 1
ATOM 2737 C C . TRP B 1 58 ? 5.504 2.42 -8.633 1 96.62 58 TRP B C 1
ATOM 2739 O O . TRP B 1 58 ? 6.645 2.861 -8.805 1 96.62 58 TRP B O 1
ATOM 2749 N N . GLY B 1 59 ? 5.027 2.004 -7.41 1 95.56 59 GLY B N 1
ATOM 2750 C CA . GLY B 1 59 ? 5.898 1.987 -6.246 1 95.56 59 GLY B CA 1
ATOM 2751 C C . GLY B 1 59 ? 7.137 1.128 -6.438 1 95.56 59 GLY B C 1
ATOM 2752 O O . GLY B 1 59 ? 8.242 1.542 -6.098 1 95.56 59 GLY B O 1
ATOM 2753 N N . ILE B 1 60 ? 6.973 -0.009 -7.039 1 95.81 60 ILE B N 1
ATOM 2754 C CA . ILE B 1 60 ? 8.078 -0.932 -7.262 1 95.81 60 ILE B CA 1
ATOM 2755 C C . ILE B 1 60 ? 9.086 -0.306 -8.227 1 95.81 60 ILE B C 1
ATOM 2757 O O . ILE B 1 60 ? 10.289 -0.256 -7.934 1 95.81 60 ILE B O 1
ATOM 2761 N N . VAL B 1 61 ? 8.602 0.17 -9.359 1 94.06 61 VAL B N 1
ATOM 2762 C CA . VAL B 1 61 ? 9.461 0.714 -10.406 1 94.06 61 VAL B CA 1
ATOM 2763 C C . VAL B 1 61 ? 10.227 1.92 -9.867 1 94.06 61 VAL B C 1
ATOM 2765 O O . VAL B 1 61 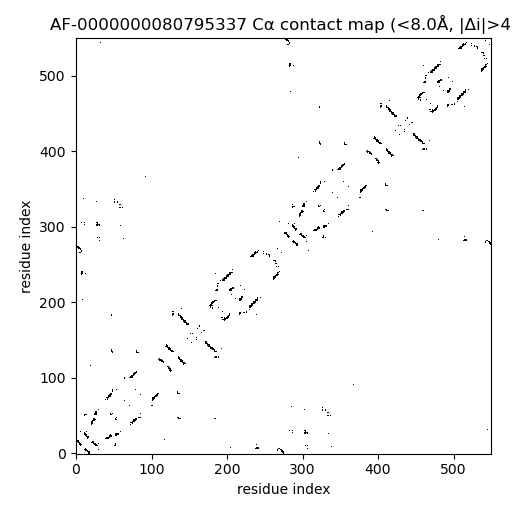? 11.438 2.033 -10.07 1 94.06 61 VAL B O 1
ATOM 2768 N N . ASN B 1 62 ? 9.539 2.766 -9.102 1 92 62 ASN B N 1
ATOM 2769 C CA . ASN B 1 62 ? 10.148 3.979 -8.578 1 92 62 ASN B CA 1
ATOM 2770 C C . ASN B 1 62 ? 11.18 3.662 -7.5 1 92 62 ASN B C 1
ATOM 2772 O O . ASN B 1 62 ? 12.281 4.223 -7.5 1 92 62 ASN B O 1
ATOM 2776 N N . THR B 1 63 ? 10.789 2.809 -6.59 1 91.56 63 THR B N 1
ATOM 2777 C CA . THR B 1 63 ? 11.688 2.455 -5.496 1 91.56 63 THR B CA 1
ATOM 2778 C C . THR B 1 63 ? 12.953 1.788 -6.027 1 91.56 63 THR B C 1
ATOM 2780 O O . THR B 1 63 ? 14.062 2.109 -5.59 1 91.56 63 THR B O 1
ATOM 2783 N N . ARG B 1 64 ? 12.82 0.908 -6.969 1 90.5 64 ARG B N 1
ATOM 2784 C CA . ARG B 1 64 ? 13.969 0.245 -7.566 1 90.5 64 ARG B CA 1
ATOM 2785 C C . ARG B 1 64 ? 14.891 1.252 -8.258 1 90.5 64 ARG B C 1
ATOM 2787 O O . ARG B 1 64 ? 16.109 1.063 -8.297 1 90.5 64 ARG B O 1
ATOM 2794 N N . ASN B 1 65 ? 14.289 2.277 -8.836 1 87.38 65 ASN B N 1
ATOM 2795 C CA . ASN B 1 65 ? 15.055 3.293 -9.547 1 87.38 65 ASN B CA 1
ATOM 2796 C C . ASN B 1 65 ? 15.883 4.148 -8.594 1 87.38 65 ASN B C 1
ATOM 2798 O O . ASN B 1 65 ? 16.938 4.68 -8.977 1 87.38 65 ASN B O 1
ATOM 2802 N N . ASN B 1 66 ? 15.484 4.316 -7.348 1 77.25 66 ASN B N 1
ATOM 2803 C CA . ASN B 1 66 ? 16.094 5.238 -6.398 1 77.25 66 ASN B CA 1
ATOM 2804 C C . ASN B 1 66 ? 16.969 4.5 -5.383 1 77.25 66 ASN B C 1
ATOM 2806 O O . ASN B 1 66 ? 17.641 5.129 -4.566 1 77.25 66 ASN B O 1
ATOM 2810 N N . ALA B 1 67 ? 16.875 3.135 -5.355 1 64.12 67 ALA B N 1
ATOM 2811 C CA . ALA B 1 67 ? 17.609 2.381 -4.336 1 64.12 67 ALA B CA 1
ATOM 2812 C C . ALA B 1 67 ? 19.094 2.34 -4.641 1 64.12 67 ALA B C 1
ATOM 2814 O O . ALA B 1 67 ? 19.5 2.48 -5.797 1 64.12 67 ALA B O 1
ATOM 2815 N N . MET B 1 68 ? 19.859 2.455 -3.615 1 58.66 68 MET B N 1
ATOM 2816 C CA . MET B 1 68 ? 21.328 2.479 -3.619 1 58.66 68 MET B CA 1
ATOM 2817 C C . MET B 1 68 ? 21.891 1.15 -4.109 1 58.66 68 MET B C 1
ATOM 2819 O O . MET B 1 68 ? 23.094 1.026 -4.328 1 58.66 68 MET B O 1
ATOM 2823 N N . GLY B 1 69 ? 21.141 0.044 -4.082 1 55.03 69 GLY B N 1
ATOM 2824 C CA . GLY B 1 69 ? 21.75 -1.26 -4.297 1 55.03 69 GLY B CA 1
ATOM 2825 C C . GLY B 1 69 ? 22.078 -1.531 -5.754 1 55.03 69 GLY B C 1
ATOM 2826 O O . GLY B 1 69 ? 22.203 -0.599 -6.547 1 55.03 69 GLY B O 1
ATOM 2827 N N . ASN B 1 70 ? 22.359 -2.85 -6.113 1 55.81 70 ASN B N 1
ATOM 2828 C CA . ASN B 1 70 ? 22.828 -3.402 -7.379 1 55.81 70 ASN B CA 1
ATOM 2829 C C . ASN B 1 70 ? 21.906 -3.016 -8.531 1 55.81 70 ASN B C 1
ATOM 2831 O O . ASN B 1 70 ? 20.828 -3.598 -8.703 1 55.81 70 ASN B O 1
ATOM 2835 N N . ARG B 1 71 ? 22.094 -1.753 -9.133 1 58.56 71 ARG B N 1
ATOM 2836 C CA . ARG B 1 71 ? 21.375 -1.036 -10.188 1 58.56 71 ARG B CA 1
ATOM 2837 C C . ARG B 1 71 ? 21.234 -1.893 -11.438 1 58.56 71 ARG B C 1
ATOM 2839 O O . ARG B 1 71 ? 20.547 -1.513 -12.391 1 58.56 71 ARG B O 1
ATOM 2846 N N . ASN B 1 72 ? 21.719 -3.078 -11.422 1 65.19 72 ASN B N 1
ATOM 2847 C CA . ASN B 1 72 ? 21.828 -3.615 -12.773 1 65.19 72 ASN B CA 1
ATOM 2848 C C . ASN B 1 72 ? 20.906 -4.82 -12.969 1 65.19 72 ASN B C 1
ATOM 2850 O O . ASN B 1 72 ? 20.953 -5.484 -14.008 1 65.19 72 ASN B O 1
ATOM 2854 N N . LYS B 1 73 ? 19.938 -4.965 -11.992 1 82 73 LYS B N 1
ATOM 2855 C CA . LYS B 1 73 ? 19.172 -6.184 -12.266 1 82 73 LYS B CA 1
ATOM 2856 C C . LYS B 1 73 ? 17.953 -5.883 -13.117 1 82 73 LYS B C 1
ATOM 2858 O O . LYS B 1 73 ? 17.141 -5.012 -12.766 1 82 73 LYS B O 1
ATOM 2863 N N . LYS B 1 74 ? 17.812 -6.648 -14.141 1 90 74 LYS B N 1
ATOM 2864 C CA . LYS B 1 74 ? 16.703 -6.52 -15.078 1 90 74 LYS B CA 1
ATOM 2865 C C . LYS B 1 74 ? 15.383 -6.934 -14.43 1 90 74 LYS B C 1
ATOM 2867 O O . LYS B 1 74 ? 15.352 -7.852 -13.609 1 90 74 LYS B O 1
ATOM 2872 N N . LEU B 1 75 ? 14.289 -6.168 -14.711 1 94.25 75 LEU B N 1
ATOM 2873 C CA . LEU B 1 75 ? 12.945 -6.512 -14.258 1 94.25 75 LEU B CA 1
ATOM 2874 C C . LEU B 1 75 ? 12.055 -6.875 -15.445 1 94.25 75 LEU B C 1
ATOM 2876 O O . LEU B 1 75 ? 11.945 -6.102 -16.406 1 94.25 75 LEU B O 1
ATOM 2880 N N . GLU B 1 76 ? 11.5 -8.086 -15.43 1 96.94 76 GLU B N 1
ATOM 2881 C CA . GLU B 1 76 ? 10.531 -8.508 -16.438 1 96.94 76 GLU B CA 1
ATOM 2882 C C . GLU B 1 76 ? 9.109 -8.508 -15.875 1 96.94 76 GLU B C 1
ATOM 2884 O O . GLU B 1 76 ? 8.859 -9.078 -14.812 1 96.94 76 GLU B O 1
ATOM 2889 N N . ILE B 1 77 ? 8.219 -7.863 -16.562 1 98 77 ILE B N 1
ATOM 2890 C CA . ILE B 1 77 ? 6.816 -7.848 -16.172 1 98 77 ILE B CA 1
ATOM 2891 C C . ILE B 1 77 ? 5.973 -8.562 -17.219 1 98 77 ILE B C 1
ATOM 2893 O O . ILE B 1 77 ? 5.934 -8.148 -18.391 1 98 77 ILE B O 1
ATOM 2897 N N . TYR B 1 78 ? 5.348 -9.664 -16.828 1 98.69 78 TYR B N 1
ATOM 2898 C CA . TYR B 1 78 ? 4.488 -10.461 -17.703 1 98.69 78 TYR B CA 1
ATOM 2899 C C . TYR B 1 78 ? 3.02 -10.195 -17.406 1 98.69 78 TYR B C 1
ATOM 2901 O O . TYR B 1 78 ? 2.613 -10.148 -16.234 1 98.69 78 TYR B O 1
ATOM 2909 N N . TYR B 1 79 ? 2.203 -9.992 -18.391 1 98.38 79 TYR B N 1
ATOM 2910 C CA . TYR B 1 79 ? 0.78 -9.742 -18.203 1 98.38 79 TYR B CA 1
ATOM 2911 C C . TYR B 1 79 ? -0.032 -10.25 -19.391 1 98.38 79 TYR B C 1
ATOM 2913 O O . TYR B 1 79 ? 0.496 -10.398 -20.484 1 98.38 79 TYR B O 1
ATOM 2921 N N . PRO B 1 80 ? -1.302 -10.594 -19.188 1 98.12 80 PRO B N 1
ATOM 2922 C CA . PRO B 1 80 ? -2.125 -11.164 -20.25 1 98.12 80 PRO B CA 1
ATOM 2923 C C . PRO B 1 80 ? -2.287 -10.211 -21.438 1 98.12 80 PRO B C 1
ATOM 2925 O O . PRO B 1 80 ? -2.555 -9.023 -21.25 1 98.12 80 PRO B O 1
ATOM 2928 N N . GLN B 1 81 ? -2.135 -10.805 -22.562 1 96.25 81 GLN B N 1
ATOM 2929 C CA . GLN B 1 81 ? -2.377 -10.031 -23.781 1 96.25 81 GLN B CA 1
ATOM 2930 C C . GLN B 1 81 ? -3.793 -9.469 -23.797 1 96.25 81 GLN B C 1
ATOM 2932 O O . GLN B 1 81 ? -4.746 -10.156 -23.422 1 96.25 81 GLN B O 1
ATOM 2937 N N . GLY B 1 82 ? -3.91 -8.211 -24.188 1 91.56 82 GLY B N 1
ATOM 2938 C CA . GLY B 1 82 ? -5.223 -7.594 -24.281 1 91.56 82 GLY B CA 1
ATOM 2939 C C . GLY B 1 82 ? -5.625 -6.832 -23.047 1 91.56 82 GLY B C 1
ATOM 2940 O O . GLY B 1 82 ? -6.754 -6.348 -22.938 1 91.56 82 GLY B O 1
ATOM 2941 N N . SER B 1 83 ? -4.75 -6.719 -22.078 1 93.5 83 SER B N 1
ATOM 2942 C CA . SER B 1 83 ? -5.035 -5.98 -20.859 1 93.5 83 SER B CA 1
ATOM 2943 C C . SER B 1 83 ? -4.785 -4.488 -21.047 1 93.5 83 SER B C 1
ATOM 2945 O O . SER B 1 83 ? -3.742 -3.975 -20.641 1 93.5 83 SER B O 1
ATOM 2947 N N . GLU B 1 84 ? -5.734 -3.797 -21.453 1 88.5 84 GLU B N 1
ATOM 2948 C CA . GLU B 1 84 ? -5.602 -2.383 -21.781 1 88.5 84 GLU B CA 1
ATOM 2949 C C . GLU B 1 84 ? -5.238 -1.551 -20.562 1 88.5 84 GLU B C 1
ATOM 2951 O O . GLU B 1 84 ? -4.398 -0.65 -20.641 1 88.5 84 GLU B O 1
ATOM 2956 N N . ASN B 1 85 ? -5.82 -1.84 -19.453 1 91.25 85 ASN B N 1
ATOM 2957 C CA . ASN B 1 85 ? -5.551 -1.079 -18.234 1 91.25 85 ASN B CA 1
ATOM 2958 C C . ASN B 1 85 ? -4.094 -1.22 -17.797 1 91.25 85 ASN B C 1
ATOM 2960 O O . ASN B 1 85 ? -3.482 -0.252 -17.344 1 91.25 85 ASN B O 1
ATOM 2964 N N . ILE B 1 86 ? -3.582 -2.43 -17.953 1 95.75 86 ILE B N 1
ATOM 2965 C CA . ILE B 1 86 ? -2.186 -2.648 -17.594 1 95.75 86 ILE B CA 1
ATOM 2966 C C . ILE B 1 86 ? -1.277 -1.88 -18.547 1 95.75 86 ILE B C 1
ATOM 2968 O O . ILE B 1 86 ? -0.336 -1.209 -18.125 1 95.75 86 ILE B O 1
ATOM 2972 N N . ASN B 1 87 ? -1.635 -1.943 -19.797 1 95.38 87 ASN B N 1
ATOM 2973 C CA . ASN B 1 87 ? -0.852 -1.221 -20.797 1 95.38 87 ASN B CA 1
ATOM 2974 C C . ASN B 1 87 ? -0.822 0.277 -20.516 1 95.38 87 ASN B C 1
ATOM 2976 O O . ASN B 1 87 ? 0.242 0.898 -20.547 1 95.38 87 ASN B O 1
ATOM 2980 N N . GLU B 1 88 ? -1.938 0.831 -20.266 1 95.12 88 GLU B N 1
ATOM 2981 C CA . GLU B 1 88 ? -2.029 2.258 -19.969 1 95.12 88 GLU B CA 1
ATOM 2982 C C . GLU B 1 88 ? -1.247 2.611 -18.703 1 95.12 88 GLU B C 1
ATOM 2984 O O . GLU B 1 88 ? -0.602 3.66 -18.641 1 95.12 88 GLU B O 1
ATOM 2989 N N . TYR B 1 89 ? -1.345 1.762 -17.75 1 96.38 89 TYR B N 1
ATOM 2990 C CA . TYR B 1 89 ? -0.63 2.008 -16.5 1 96.38 89 TYR B CA 1
ATOM 2991 C C . TYR B 1 89 ? 0.877 1.967 -16.719 1 96.38 89 TYR B C 1
ATOM 2993 O O . TYR B 1 89 ? 1.606 2.828 -16.219 1 96.38 89 TYR B O 1
ATOM 3001 N N . LEU B 1 90 ? 1.344 1.023 -17.438 1 95.31 90 LEU B N 1
ATOM 3002 C CA . LEU B 1 90 ? 2.77 0.902 -17.719 1 95.31 90 LEU B CA 1
ATOM 3003 C C . LEU B 1 90 ? 3.262 2.098 -18.531 1 95.31 90 LEU B C 1
ATOM 3005 O O . LEU B 1 90 ? 4.375 2.584 -18.312 1 95.31 90 LEU B O 1
ATOM 3009 N N . LYS B 1 91 ? 2.49 2.551 -19.469 1 93.5 91 LYS B N 1
ATOM 3010 C CA . LYS B 1 91 ? 2.826 3.756 -20.234 1 93.5 91 LYS B CA 1
ATOM 3011 C C . LYS B 1 91 ? 2.959 4.965 -19.312 1 93.5 91 LYS B C 1
ATOM 3013 O O . LYS B 1 91 ? 3.904 5.746 -19.422 1 93.5 91 LYS B O 1
ATOM 3018 N N . PHE B 1 92 ? 1.979 5.094 -18.438 1 95.06 92 PHE B N 1
ATOM 3019 C CA . PHE B 1 92 ? 2.021 6.172 -17.453 1 95.06 92 PHE B CA 1
ATOM 3020 C C . PHE B 1 92 ? 3.295 6.094 -16.609 1 95.06 92 PHE B C 1
ATOM 3022 O O . PHE B 1 92 ? 4 7.094 -16.453 1 95.06 92 PHE B O 1
ATOM 3029 N N . ILE B 1 93 ? 3.594 4.91 -16.109 1 94.75 93 ILE B N 1
ATOM 3030 C CA . ILE B 1 93 ? 4.77 4.707 -15.273 1 94.75 93 ILE B CA 1
ATOM 3031 C C . ILE B 1 93 ? 6.031 5.066 -16.047 1 94.75 93 ILE B C 1
ATOM 3033 O O . ILE B 1 93 ? 6.93 5.727 -15.523 1 94.75 93 ILE B O 1
ATOM 3037 N N . GLY B 1 94 ? 6.109 4.633 -17.25 1 91.06 94 GLY B N 1
ATOM 3038 C CA . GLY B 1 94 ? 7.234 4.98 -18.109 1 91.06 94 GLY B CA 1
ATOM 3039 C C . GLY B 1 94 ? 7.395 6.477 -18.297 1 91.06 94 GLY B C 1
ATOM 3040 O O . GLY B 1 94 ? 8.508 7 -18.25 1 91.06 94 GLY B O 1
ATOM 3041 N N . LYS B 1 95 ? 6.277 7.148 -18.5 1 90.69 95 LYS B N 1
ATOM 3042 C CA . LYS B 1 95 ? 6.285 8.594 -18.703 1 90.69 95 LYS B CA 1
ATOM 3043 C C . LYS B 1 95 ? 6.793 9.32 -17.453 1 90.69 95 LYS B C 1
ATOM 3045 O O . LYS B 1 95 ? 7.492 10.328 -17.562 1 90.69 95 LYS B O 1
ATOM 3050 N N . MET B 1 96 ? 6.406 8.812 -16.312 1 90.38 96 MET B N 1
ATOM 3051 C CA . MET B 1 96 ? 6.766 9.445 -15.055 1 90.38 96 MET B CA 1
ATOM 3052 C C . MET B 1 96 ? 8.203 9.117 -14.664 1 90.38 96 MET B C 1
ATOM 3054 O O . MET B 1 96 ? 8.773 9.758 -13.781 1 90.38 96 MET B O 1
ATOM 3058 N N . ASN B 1 97 ? 8.742 8.07 -15.25 1 87 97 ASN B N 1
ATOM 3059 C CA . ASN B 1 97 ? 10.117 7.641 -14.992 1 87 97 ASN B CA 1
ATOM 3060 C C . ASN B 1 97 ? 10.961 7.695 -16.266 1 87 97 ASN B C 1
ATOM 3062 O O . ASN B 1 97 ? 11.422 6.664 -16.75 1 87 97 ASN B O 1
ATOM 3066 N N . LYS B 1 98 ? 11.305 8.82 -16.719 1 79.81 98 LYS B N 1
ATOM 3067 C CA . LYS B 1 98 ? 11.977 9 -18.016 1 79.81 98 LYS B CA 1
ATOM 3068 C C . LYS B 1 98 ? 13.383 8.406 -17.984 1 79.81 98 LYS B C 1
ATOM 3070 O O . LYS B 1 98 ? 13.914 8.023 -19.031 1 79.81 98 LYS B O 1
ATOM 3075 N N . ARG B 1 99 ? 14.094 8.336 -16.844 1 84.94 99 ARG B N 1
ATOM 3076 C CA . ARG B 1 99 ? 15.445 7.789 -16.734 1 84.94 99 ARG B CA 1
ATOM 3077 C C . ARG B 1 99 ? 15.516 6.676 -15.703 1 84.94 99 ARG B C 1
ATOM 3079 O O . ARG B 1 99 ? 15.594 6.941 -14.5 1 84.94 99 ARG B O 1
ATOM 3086 N N . LEU B 1 100 ? 15.289 5.449 -16.219 1 86.5 100 LEU B N 1
ATOM 3087 C CA . LEU B 1 100 ? 15.438 4.301 -15.328 1 86.5 100 LEU B CA 1
ATOM 3088 C C . LEU B 1 100 ? 16.891 3.84 -15.273 1 86.5 100 LEU B C 1
ATOM 3090 O O . LEU B 1 100 ? 17.578 3.818 -16.297 1 86.5 100 LEU B O 1
ATOM 3094 N N . ARG B 1 101 ? 17.375 3.566 -14.172 1 86.31 101 ARG B N 1
ATOM 3095 C CA . ARG B 1 101 ? 18.75 3.129 -13.953 1 86.31 101 ARG B CA 1
ATOM 3096 C C . ARG B 1 101 ? 18.875 1.621 -14.141 1 86.31 101 ARG B C 1
ATOM 3098 O O . ARG B 1 101 ? 19.922 1.041 -13.828 1 86.31 101 ARG B O 1
ATOM 3105 N N . TYR B 1 102 ? 17.859 0.968 -14.523 1 88.69 102 TYR B N 1
ATOM 3106 C CA . TYR B 1 102 ? 17.828 -0.465 -14.789 1 88.69 102 TYR B CA 1
ATOM 3107 C C . TYR B 1 102 ? 16.906 -0.78 -15.961 1 88.69 102 TYR B C 1
ATOM 3109 O O . TYR B 1 102 ? 16.156 0.085 -16.422 1 88.69 102 TYR B O 1
ATOM 3117 N N . GLU B 1 103 ? 17 -1.947 -16.438 1 90.25 103 GLU B N 1
ATOM 3118 C CA . GLU B 1 103 ? 16.203 -2.342 -17.594 1 90.25 103 GLU B CA 1
ATOM 3119 C C . GLU B 1 103 ? 14.875 -2.951 -17.172 1 90.25 103 GLU B C 1
ATOM 3121 O O . GLU B 1 103 ? 14.82 -3.76 -16.25 1 90.25 103 GLU B O 1
ATOM 3126 N N . ILE B 1 104 ? 13.82 -2.486 -17.781 1 92.56 104 ILE B N 1
ATOM 3127 C CA . ILE B 1 104 ? 12.492 -3.07 -17.594 1 92.56 104 ILE B CA 1
ATOM 3128 C C . ILE B 1 104 ? 11.977 -3.625 -18.922 1 92.56 104 ILE B C 1
ATOM 3130 O O . ILE B 1 104 ? 12.039 -2.955 -19.953 1 92.56 104 ILE B O 1
ATOM 3134 N N . ASP B 1 105 ? 11.516 -4.863 -18.906 1 94.75 105 ASP B N 1
ATOM 3135 C CA . ASP B 1 105 ? 10.93 -5.516 -20.062 1 94.75 105 ASP B CA 1
ATOM 3136 C C . ASP B 1 105 ? 9.453 -5.832 -19.844 1 94.75 105 ASP B C 1
ATOM 3138 O O . ASP B 1 105 ? 9.109 -6.594 -18.938 1 94.75 105 ASP B O 1
ATOM 3142 N N . PHE B 1 106 ? 8.594 -5.234 -20.625 1 95.5 106 PHE B N 1
ATOM 3143 C CA . PHE B 1 106 ? 7.164 -5.531 -20.594 1 95.5 106 PHE B CA 1
ATOM 3144 C C . PHE B 1 106 ? 6.816 -6.609 -21.609 1 95.5 106 PHE B C 1
ATOM 3146 O O . PHE B 1 106 ? 7.055 -6.445 -22.812 1 95.5 106 PHE B O 1
ATOM 3153 N N . ARG B 1 107 ? 6.227 -7.719 -21.094 1 96.75 107 ARG B N 1
ATOM 3154 C CA . ARG B 1 107 ? 5.961 -8.859 -21.953 1 96.75 107 ARG B CA 1
ATOM 3155 C C . ARG B 1 107 ? 4.492 -9.266 -21.906 1 96.75 107 ARG B C 1
ATOM 3157 O O . ARG B 1 107 ? 4.039 -9.828 -20.906 1 96.75 107 ARG B O 1
ATOM 3164 N N . GLU B 1 108 ? 3.838 -9.031 -23 1 97.19 108 GLU B N 1
ATOM 3165 C CA . GLU B 1 108 ? 2.492 -9.578 -23.125 1 97.19 108 GLU B CA 1
ATOM 3166 C C . GLU B 1 108 ? 2.529 -11.086 -23.359 1 97.19 108 GLU B C 1
ATOM 3168 O O . GLU B 1 108 ? 3.33 -11.57 -24.172 1 97.19 108 GLU B O 1
ATOM 3173 N N . ILE B 1 109 ? 1.673 -11.812 -22.703 1 97.88 109 ILE B N 1
ATOM 3174 C CA . ILE B 1 109 ? 1.735 -13.258 -22.875 1 97.88 109 ILE B CA 1
ATOM 3175 C C . ILE B 1 109 ? 0.36 -13.789 -23.266 1 97.88 109 ILE B C 1
ATOM 3177 O O . ILE B 1 109 ? -0.665 -13.203 -22.922 1 97.88 109 ILE B O 1
ATOM 3181 N N . THR B 1 110 ? 0.344 -14.867 -24.016 1 98 110 THR B N 1
ATOM 3182 C CA . THR B 1 110 ? -0.85 -15.633 -24.359 1 98 110 THR B CA 1
ATOM 3183 C C . THR B 1 110 ? -0.862 -16.984 -23.641 1 98 110 THR B C 1
ATOM 3185 O O . THR B 1 110 ? 0.105 -17.344 -22.969 1 98 110 THR B O 1
ATOM 3188 N N . LEU B 1 111 ? -1.924 -17.688 -23.828 1 97.88 111 LEU B N 1
ATOM 3189 C CA . LEU B 1 111 ? -2.094 -18.984 -23.156 1 97.88 111 LEU B CA 1
ATOM 3190 C C . LEU B 1 111 ? -1.103 -20 -23.688 1 97.88 111 LEU B C 1
ATOM 3192 O O . LEU B 1 111 ? -0.878 -21.047 -23.062 1 97.88 111 LEU B O 1
ATOM 3196 N N . SER B 1 112 ? -0.494 -19.766 -24.781 1 97.75 112 SER B N 1
ATOM 3197 C CA . SER B 1 112 ? 0.441 -20.703 -25.391 1 97.75 112 SER B CA 1
ATOM 3198 C C . SER B 1 112 ? 1.87 -20.453 -24.922 1 97.75 112 SER B C 1
ATOM 3200 O O . SER B 1 112 ? 2.762 -21.266 -25.156 1 97.75 112 SER B O 1
ATOM 3202 N N . ASP B 1 113 ? 2.066 -19.344 -24.281 1 97.75 113 ASP B N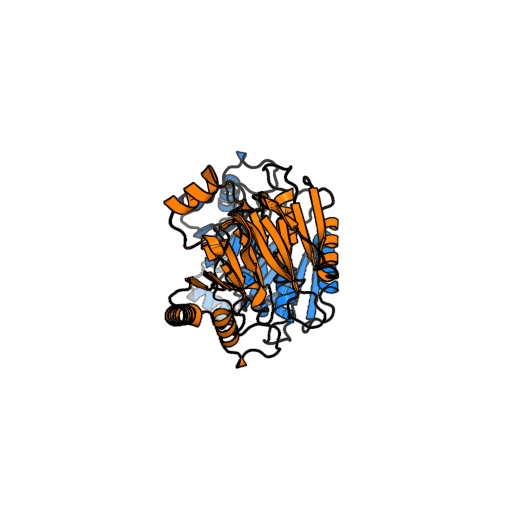 1
ATOM 3203 C CA . ASP B 1 113 ? 3.414 -18.953 -23.875 1 97.75 113 ASP B CA 1
ATOM 3204 C C . ASP B 1 113 ? 3.873 -19.719 -22.641 1 97.75 113 ASP B C 1
ATOM 3206 O O . ASP B 1 113 ? 3.049 -20.266 -21.906 1 97.75 113 ASP B O 1
ATOM 3210 N N . THR B 1 114 ? 5.156 -19.844 -22.531 1 97.38 114 THR B N 1
ATOM 3211 C CA . THR B 1 114 ? 5.82 -20.375 -21.344 1 97.38 114 THR B CA 1
ATOM 3212 C C . THR B 1 114 ? 6.918 -19.438 -20.859 1 97.38 114 THR B C 1
ATOM 3214 O O . THR B 1 114 ? 7.641 -18.844 -21.672 1 97.38 114 THR B O 1
ATOM 3217 N N . ILE B 1 115 ? 7.016 -19.203 -19.594 1 97.69 115 ILE B N 1
ATOM 3218 C CA . ILE B 1 115 ? 8.055 -18.359 -19.016 1 97.69 115 ILE B CA 1
ATOM 3219 C C . ILE B 1 115 ? 9.109 -19.234 -18.328 1 97.69 115 ILE B C 1
ATOM 3221 O O . ILE B 1 115 ? 8.82 -19.906 -17.328 1 97.69 115 ILE B O 1
ATOM 3225 N N . PRO B 1 116 ? 10.305 -19.266 -18.828 1 96.06 116 PRO B N 1
ATOM 3226 C CA . PRO B 1 116 ? 11.344 -20.125 -18.266 1 96.06 116 PRO B CA 1
ATOM 3227 C C . PRO B 1 116 ? 11.797 -19.672 -16.875 1 96.06 116 PRO B C 1
ATOM 3229 O O . PRO B 1 116 ? 11.891 -18.469 -16.625 1 96.06 116 PRO B O 1
ATOM 3232 N N . LEU B 1 117 ? 11.984 -20.562 -16.047 1 96 117 LEU B N 1
ATOM 3233 C CA . LEU B 1 117 ? 12.609 -20.359 -14.742 1 96 117 LEU B CA 1
ATOM 3234 C C . LEU B 1 117 ? 13.875 -21.203 -14.617 1 96 117 LEU B C 1
ATOM 3236 O O . LEU B 1 117 ? 14.312 -21.828 -15.578 1 96 117 LEU B O 1
ATOM 3240 N N . ASN B 1 118 ? 14.516 -21.094 -13.477 1 90.69 118 ASN B N 1
ATOM 3241 C CA . ASN B 1 118 ? 15.68 -21.922 -13.211 1 90.69 118 ASN B CA 1
ATOM 3242 C C . ASN B 1 118 ? 15.281 -23.344 -12.805 1 90.69 118 ASN B C 1
ATOM 3244 O O . ASN B 1 118 ? 14.102 -23.609 -12.562 1 90.69 118 ASN B O 1
ATOM 3248 N N . ASN B 1 119 ? 16.203 -24.297 -12.797 1 90.06 119 ASN B N 1
ATOM 3249 C CA . ASN B 1 119 ? 16.047 -25.641 -12.258 1 90.06 119 ASN B CA 1
ATOM 3250 C C . ASN B 1 119 ? 14.969 -26.422 -13.008 1 90.06 119 ASN B C 1
ATOM 3252 O O . ASN B 1 119 ? 14.125 -27.078 -12.391 1 90.06 119 ASN B O 1
ATOM 3256 N N . LYS B 1 120 ? 14.875 -26.266 -14.32 1 93.06 120 LYS B N 1
ATOM 3257 C CA . LYS B 1 120 ? 13.961 -27 -15.203 1 93.06 120 LYS B CA 1
ATOM 3258 C C . LYS B 1 120 ? 12.508 -26.641 -14.898 1 93.06 120 LYS B C 1
ATOM 3260 O O . LYS B 1 120 ? 11.609 -27.469 -15.086 1 93.06 120 LYS B O 1
ATOM 3265 N N . ARG B 1 121 ? 12.352 -25.484 -14.336 1 96.31 121 ARG B N 1
ATOM 3266 C CA . ARG B 1 121 ? 11 -25 -14.031 1 96.31 121 ARG B CA 1
ATOM 3267 C C . ARG B 1 121 ? 10.555 -23.953 -15.047 1 96.31 121 ARG B C 1
ATOM 3269 O O . ARG B 1 121 ? 11.383 -23.344 -15.727 1 96.31 121 ARG B O 1
ATOM 3276 N N . PHE B 1 122 ? 9.312 -23.859 -15.172 1 97.56 122 PHE B N 1
ATOM 3277 C CA . PHE B 1 122 ? 8.719 -22.844 -16.031 1 97.56 122 PHE B CA 1
ATOM 3278 C C . PHE B 1 122 ? 7.316 -22.484 -15.562 1 97.56 122 PHE B C 1
ATOM 3280 O O . PHE B 1 122 ? 6.695 -23.25 -14.812 1 97.56 122 PHE B O 1
ATOM 3287 N N . ILE B 1 123 ? 6.879 -21.328 -15.977 1 98.5 123 ILE B N 1
ATOM 3288 C CA . ILE B 1 123 ? 5.531 -20.859 -15.664 1 98.5 123 ILE B CA 1
ATOM 3289 C C . ILE B 1 123 ? 4.637 -21.016 -16.891 1 98.5 123 ILE B C 1
ATOM 3291 O O . ILE B 1 123 ? 5.027 -20.641 -18 1 98.5 123 ILE B O 1
ATOM 3295 N N . LYS B 1 124 ? 3.494 -21.562 -16.672 1 98.44 124 LYS B N 1
ATOM 3296 C CA . LYS B 1 124 ? 2.492 -21.703 -17.719 1 98.44 124 LYS B CA 1
ATOM 3297 C C . LYS B 1 124 ? 1.173 -21.062 -17.312 1 98.44 124 LYS B C 1
ATOM 3299 O O . LYS B 1 124 ? 0.637 -21.359 -16.234 1 98.44 124 LYS B O 1
ATOM 3304 N N . PRO B 1 125 ? 0.71 -20.141 -18.203 1 98.62 125 PRO B N 1
ATOM 3305 C CA . PRO B 1 125 ? -0.593 -19.531 -17.906 1 98.62 125 PRO B CA 1
ATOM 3306 C C . PRO B 1 125 ? -1.76 -20.438 -18.297 1 98.62 125 PRO B C 1
ATOM 3308 O O . PRO B 1 125 ? -1.595 -21.344 -19.125 1 98.62 125 PRO B O 1
ATOM 3311 N N . PHE B 1 126 ? -2.889 -20.281 -17.703 1 98.38 126 PHE B N 1
ATOM 3312 C CA . PHE B 1 126 ? -4.148 -20.875 -18.109 1 98.38 126 PHE B CA 1
ATOM 3313 C C . PHE B 1 126 ? -5.305 -19.906 -17.922 1 98.38 126 PHE B C 1
ATOM 3315 O O . PHE B 1 126 ? -5.211 -18.984 -17.109 1 98.38 126 PHE B O 1
ATOM 3322 N N . LYS B 1 127 ? -6.328 -20.078 -18.641 1 97.31 127 LYS B N 1
ATOM 3323 C CA . LYS B 1 127 ? -7.469 -19.172 -18.609 1 97.31 127 LYS B CA 1
ATOM 3324 C C . LYS B 1 127 ? -8.297 -19.359 -17.344 1 97.31 127 LYS B C 1
ATOM 3326 O O . LYS B 1 127 ? -8.531 -20.5 -16.922 1 97.31 127 LYS B O 1
ATOM 3331 N N . THR B 1 128 ? -8.695 -18.25 -16.734 1 97.56 128 THR B N 1
ATOM 3332 C CA . THR B 1 128 ? -9.609 -18.312 -15.602 1 97.56 128 THR B CA 1
ATOM 3333 C C . THR B 1 128 ? -10.898 -17.547 -15.906 1 97.56 128 THR B C 1
ATOM 3335 O O . THR B 1 128 ? -10.945 -16.75 -16.844 1 97.56 128 THR B O 1
ATOM 3338 N N . ARG B 1 129 ? -11.969 -17.891 -15.188 1 95.94 129 ARG B N 1
ATOM 3339 C CA . ARG B 1 129 ? -13.25 -17.203 -15.32 1 95.94 129 ARG B CA 1
ATOM 3340 C C . ARG B 1 129 ? -13.422 -16.172 -14.219 1 95.94 129 ARG B C 1
ATOM 3342 O O . ARG B 1 129 ? -13.586 -16.516 -13.047 1 95.94 129 ARG B O 1
ATOM 3349 N N . HIS B 1 130 ? -13.305 -14.93 -14.555 1 95.06 130 HIS B N 1
ATOM 3350 C CA . HIS B 1 130 ? -13.453 -13.828 -13.609 1 95.06 130 HIS B CA 1
ATOM 3351 C C . HIS B 1 130 ? -14.523 -12.844 -14.07 1 95.06 130 HIS B C 1
ATOM 3353 O O . HIS B 1 130 ? -15.664 -13.242 -14.32 1 95.06 130 HIS B O 1
ATOM 3359 N N . THR B 1 131 ? -14.305 -11.578 -14.328 1 90.19 131 THR B N 1
ATOM 3360 C CA . THR B 1 131 ? -15.289 -10.602 -14.789 1 90.19 131 THR B CA 1
ATOM 3361 C C . THR B 1 131 ? -15.398 -10.625 -16.312 1 90.19 131 THR B C 1
ATOM 3363 O O . THR B 1 131 ? -14.383 -10.703 -17.016 1 90.19 131 THR B O 1
ATOM 3366 N N . PRO B 1 132 ? -16.641 -10.609 -16.781 1 83.75 132 PRO B N 1
ATOM 3367 C CA . PRO B 1 132 ? -16.797 -10.609 -18.234 1 83.75 132 PRO B CA 1
ATOM 3368 C C . PRO B 1 132 ? -16.047 -9.461 -18.922 1 83.75 132 PRO B C 1
ATOM 3370 O O . PRO B 1 132 ? -16.047 -8.336 -18.406 1 83.75 132 PRO B O 1
ATOM 3373 N N . GLY B 1 133 ? -15.367 -9.727 -19.984 1 83.69 133 GLY B N 1
ATOM 3374 C CA . GLY B 1 133 ? -14.664 -8.695 -20.734 1 83.69 133 GLY B CA 1
ATOM 3375 C C . GLY B 1 133 ? -13.234 -8.492 -20.266 1 83.69 133 GLY B C 1
ATOM 3376 O O . GLY B 1 133 ? -12.461 -7.793 -20.922 1 83.69 133 GLY B O 1
ATOM 3377 N N . GLU B 1 134 ? -12.93 -9.039 -19.141 1 88.81 134 GLU B N 1
ATOM 3378 C CA . GLU B 1 134 ? -11.578 -8.922 -18.625 1 88.81 134 GLU B CA 1
ATOM 3379 C C . GLU B 1 134 ? -10.773 -10.195 -18.875 1 88.81 134 GLU B C 1
ATOM 3381 O O . GLU B 1 134 ? -11.266 -11.297 -18.641 1 88.81 134 GLU B O 1
ATOM 3386 N N . THR B 1 135 ? -9.641 -10.047 -19.469 1 94.81 135 THR B N 1
ATOM 3387 C CA . THR B 1 135 ? -8.727 -11.18 -19.594 1 94.81 135 THR B CA 1
ATOM 3388 C C . THR B 1 135 ? -8.07 -11.5 -18.25 1 94.81 135 THR B C 1
ATOM 3390 O O . THR B 1 135 ? -7.48 -10.617 -17.625 1 94.81 135 THR B O 1
ATOM 3393 N N . SER B 1 136 ? -8.227 -12.68 -17.812 1 96.94 136 SER B N 1
ATOM 3394 C CA . SER B 1 136 ? -7.684 -13.117 -16.531 1 96.94 136 SER B CA 1
ATOM 3395 C C . SER B 1 136 ? -6.992 -14.469 -16.656 1 96.94 136 SER B C 1
ATOM 3397 O O . SER B 1 136 ? -7.535 -15.398 -17.266 1 96.94 136 SER B O 1
ATOM 3399 N N . PHE B 1 137 ? -5.781 -14.539 -16.188 1 98.44 137 PHE B N 1
ATOM 3400 C CA . PHE B 1 137 ? -4.996 -15.766 -16.219 1 98.44 137 PHE B CA 1
ATOM 3401 C C . PHE B 1 137 ? -4.695 -16.266 -14.82 1 98.44 137 PHE B C 1
ATOM 3403 O O . PHE B 1 137 ? -4.551 -15.469 -13.891 1 98.44 137 PHE B O 1
ATOM 3410 N N . GLY B 1 138 ? -4.715 -17.594 -14.625 1 98.69 138 GLY B N 1
ATOM 3411 C CA . GLY B 1 138 ? -3.955 -18.281 -13.586 1 98.69 138 GLY B CA 1
ATOM 3412 C C . GLY B 1 138 ? -2.605 -18.781 -14.062 1 98.69 138 GLY B C 1
ATOM 3413 O O . GLY B 1 138 ? -2.293 -18.703 -15.25 1 98.69 138 GLY B O 1
ATOM 3414 N N . TYR B 1 139 ? -1.803 -19.203 -13.117 1 98.81 139 TYR B N 1
ATOM 3415 C CA . TYR B 1 139 ? -0.463 -19.641 -13.5 1 98.81 139 TYR B CA 1
ATOM 3416 C C . TYR B 1 139 ? -0.065 -20.906 -12.766 1 98.81 139 TYR B C 1
ATOM 3418 O O . TYR B 1 139 ? -0.456 -21.125 -11.617 1 98.81 139 TYR B O 1
ATOM 3426 N N . GLN B 1 140 ? 0.704 -21.734 -13.461 1 98.62 140 GLN B N 1
ATOM 3427 C CA . GLN B 1 140 ? 1.346 -22.906 -12.867 1 98.62 140 GLN B CA 1
ATOM 3428 C C . GLN B 1 140 ? 2.867 -22.781 -12.938 1 98.62 140 GLN B C 1
ATOM 3430 O O . GLN B 1 140 ? 3.416 -22.312 -13.93 1 98.62 140 GLN B O 1
ATOM 3435 N N . ILE B 1 141 ? 3.498 -23.047 -11.875 1 98 141 ILE B N 1
ATOM 3436 C CA . ILE B 1 141 ? 4.918 -23.375 -11.945 1 98 141 ILE B CA 1
ATOM 3437 C C . ILE B 1 141 ? 5.102 -24.875 -12.047 1 98 141 ILE B C 1
ATOM 3439 O O . ILE B 1 141 ? 4.75 -25.625 -11.125 1 98 141 ILE B O 1
ATOM 3443 N N . LEU B 1 142 ? 5.625 -25.297 -13.133 1 97.69 142 LEU B N 1
ATOM 3444 C CA . LEU B 1 142 ? 5.836 -26.703 -13.438 1 97.69 142 LEU B CA 1
ATOM 3445 C C . LEU B 1 142 ? 7.32 -27.047 -13.477 1 97.69 142 LEU B C 1
ATOM 3447 O O . LEU B 1 142 ? 8.148 -26.172 -13.742 1 97.69 142 LEU B O 1
ATOM 3451 N N . GLU B 1 143 ? 7.617 -28.203 -13.148 1 96.88 143 GLU B N 1
ATOM 3452 C CA . GLU B 1 143 ? 9 -28.688 -13.141 1 96.88 143 GLU B CA 1
ATOM 3453 C C . GLU B 1 143 ? 9.125 -30 -13.914 1 96.88 143 GLU B C 1
ATOM 3455 O O . GLU B 1 143 ? 8.367 -30.938 -13.672 1 96.88 143 GLU B O 1
ATOM 3460 N N . GLN B 1 144 ? 10.078 -30.047 -14.812 1 95.12 144 GLN B N 1
ATOM 3461 C CA . GLN B 1 144 ? 10.375 -31.312 -15.492 1 95.12 144 GLN B CA 1
ATOM 3462 C C . GLN B 1 144 ? 11.219 -32.219 -14.609 1 95.12 144 GLN B C 1
ATOM 3464 O O . GLN B 1 144 ? 12.281 -31.828 -14.133 1 95.12 144 GLN B O 1
ATOM 3469 N N . ARG B 1 145 ? 10.648 -33.375 -14.398 1 93.44 145 ARG B N 1
ATOM 3470 C CA . ARG B 1 145 ? 11.328 -34.344 -13.555 1 93.44 145 ARG B CA 1
ATOM 3471 C C . ARG B 1 145 ? 11.398 -35.719 -14.25 1 93.44 145 ARG B C 1
ATOM 3473 O O . ARG B 1 145 ? 10.812 -35.906 -15.32 1 93.44 145 ARG B O 1
ATOM 3480 N N . LYS B 1 146 ? 12.242 -36.562 -13.664 1 89.94 146 LYS B N 1
ATOM 3481 C CA . LYS B 1 146 ? 12.32 -37.938 -14.086 1 89.94 146 LYS B CA 1
ATOM 3482 C C . LYS B 1 146 ? 11.906 -38.875 -12.953 1 89.94 146 LYS B C 1
ATOM 3484 O O . LYS B 1 146 ? 12.164 -38.594 -11.781 1 89.94 146 LYS B O 1
ATOM 3489 N N . ARG B 1 147 ? 11.141 -39.812 -13.305 1 86.44 147 ARG B N 1
ATOM 3490 C CA . ARG B 1 147 ? 10.773 -40.844 -12.336 1 86.44 147 ARG B CA 1
ATOM 3491 C C . ARG B 1 147 ? 10.789 -42.25 -12.977 1 86.44 147 ARG B C 1
ATOM 3493 O O . ARG B 1 147 ? 10.906 -42.375 -14.195 1 86.44 147 ARG B O 1
ATOM 3500 N N . LEU B 1 148 ? 10.812 -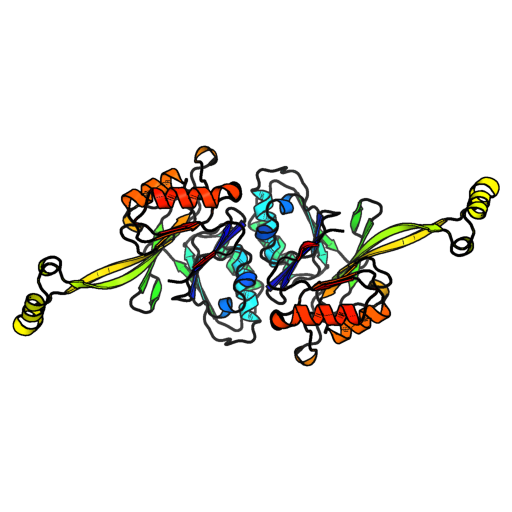43.281 -12.086 1 85.5 148 LEU B N 1
ATOM 3501 C CA . LEU B 1 148 ? 10.734 -44.656 -12.594 1 85.5 148 LEU B CA 1
ATOM 3502 C C . LEU B 1 148 ? 9.445 -44.875 -13.375 1 85.5 148 LEU B C 1
ATOM 3504 O O . LEU B 1 148 ? 8.383 -44.406 -12.969 1 85.5 148 LEU B O 1
ATOM 3508 N N . LYS B 1 149 ? 9.641 -45.562 -14.391 1 86.5 149 LYS B N 1
ATOM 3509 C CA . LYS B 1 149 ? 8.453 -45.969 -15.148 1 86.5 149 LYS B CA 1
ATOM 3510 C C . LYS B 1 149 ? 7.5 -46.781 -14.273 1 86.5 149 LYS B C 1
ATOM 3512 O O . LYS B 1 149 ? 7.926 -47.438 -13.305 1 86.5 149 LYS B O 1
ATOM 3517 N N . GLU B 1 150 ? 6.191 -46.594 -14.664 1 84.19 150 GLU B N 1
ATOM 3518 C CA . GLU B 1 150 ? 5.145 -47.219 -13.867 1 84.19 150 GLU B CA 1
ATOM 3519 C C . GLU B 1 150 ? 5.426 -48.688 -13.664 1 84.19 150 GLU B C 1
ATOM 3521 O O . GLU B 1 150 ? 5.223 -49.219 -12.57 1 84.19 150 GLU B O 1
ATOM 3526 N N . GLU B 1 151 ? 5.922 -49.406 -14.656 1 82.12 151 GLU B N 1
ATOM 3527 C CA . GLU B 1 151 ? 6.113 -50.844 -14.648 1 82.12 151 GLU B CA 1
ATOM 3528 C C . GLU B 1 151 ? 7.223 -51.25 -13.68 1 82.12 151 GLU B C 1
ATOM 3530 O O . GLU B 1 151 ? 7.281 -52.406 -13.242 1 82.12 151 GLU B O 1
ATOM 3535 N N . TYR B 1 152 ? 7.953 -50.25 -13.328 1 81.38 152 TYR B N 1
ATOM 3536 C CA . TYR B 1 152 ? 9.109 -50.594 -12.508 1 81.38 152 TYR B CA 1
ATOM 3537 C C . TYR B 1 152 ? 8.945 -50.062 -11.086 1 81.38 152 TYR B C 1
ATOM 3539 O O . TYR B 1 152 ? 9.805 -50.312 -10.227 1 81.38 152 TYR B O 1
ATOM 3547 N N . ARG B 1 153 ? 7.93 -49.281 -10.719 1 82.12 153 ARG B N 1
ATOM 3548 C CA . ARG B 1 153 ? 7.773 -48.531 -9.477 1 82.12 153 ARG B CA 1
ATOM 3549 C C . ARG B 1 153 ? 7.594 -49.469 -8.289 1 82.12 153 ARG B C 1
ATOM 3551 O O . ARG B 1 153 ? 7.922 -49.125 -7.156 1 82.12 153 ARG B O 1
ATOM 3558 N N . GLU B 1 154 ? 7.188 -50.656 -8.594 1 80.12 154 GLU B N 1
ATOM 3559 C CA . GLU B 1 154 ? 6.949 -51.594 -7.504 1 80.12 154 GLU B CA 1
ATOM 3560 C C . GLU B 1 154 ? 8.117 -52.562 -7.348 1 80.12 154 GLU B C 1
ATOM 3562 O O . GLU B 1 154 ? 8.094 -53.438 -6.48 1 80.12 154 GLU B O 1
ATOM 3567 N N . LEU B 1 155 ? 9.016 -52.469 -8.141 1 79.31 155 LEU B N 1
ATOM 3568 C CA . LEU B 1 155 ? 10.141 -53.375 -8.086 1 79.31 155 LEU B CA 1
ATOM 3569 C C . LEU B 1 155 ? 11.086 -53 -6.941 1 79.31 155 LEU B C 1
ATOM 3571 O O . LEU B 1 155 ? 11.125 -51.844 -6.512 1 79.31 155 LEU B O 1
ATOM 3575 N N . LYS B 1 156 ? 11.641 -54.031 -6.363 1 81.94 156 LYS B N 1
ATOM 3576 C CA . LYS B 1 156 ? 12.602 -53.844 -5.281 1 81.94 156 LYS B CA 1
ATOM 3577 C C . LYS B 1 156 ? 13.875 -53.188 -5.785 1 81.94 156 LYS B C 1
ATOM 3579 O O . LYS B 1 156 ? 14.203 -53.25 -6.973 1 81.94 156 LYS B O 1
ATOM 3584 N N . GLU B 1 157 ? 14.5 -52.531 -4.891 1 81.81 157 GLU B N 1
ATOM 3585 C CA . GLU B 1 157 ? 15.719 -51.781 -5.207 1 81.81 157 GLU B CA 1
ATOM 3586 C C . GLU B 1 157 ? 16.719 -52.688 -5.941 1 81.81 157 GLU B C 1
ATOM 3588 O O . GLU B 1 157 ? 17.359 -52.25 -6.898 1 81.81 157 GLU B O 1
ATOM 3593 N N . SER B 1 158 ? 16.875 -53.938 -5.434 1 77.56 158 SER B N 1
ATOM 3594 C CA . SER B 1 158 ? 17.812 -54.875 -6.031 1 77.56 158 SER B CA 1
ATOM 3595 C C . SER B 1 158 ? 17.453 -55.188 -7.484 1 77.56 158 SER B C 1
ATOM 3597 O O . SER B 1 158 ? 18.344 -55.312 -8.336 1 77.56 158 SER B O 1
ATOM 3599 N N . GLU B 1 159 ? 16.219 -55.281 -7.727 1 78.06 159 GLU B N 1
ATOM 3600 C CA . GLU B 1 159 ? 15.734 -55.562 -9.078 1 78.06 159 GLU B CA 1
ATOM 3601 C C . GLU B 1 159 ? 15.953 -54.375 -9.992 1 78.06 159 GLU B C 1
ATOM 3603 O O . GLU B 1 159 ? 16.297 -54.531 -11.164 1 78.06 159 GLU B O 1
ATOM 3608 N N . ILE B 1 160 ? 15.695 -53.188 -9.477 1 79 160 ILE B N 1
ATOM 3609 C CA . ILE B 1 160 ? 15.883 -51.969 -10.242 1 79 160 ILE B CA 1
ATOM 3610 C C . ILE B 1 160 ? 17.359 -51.812 -10.609 1 79 160 ILE B C 1
ATOM 3612 O O . ILE B 1 160 ? 17.688 -51.469 -11.742 1 79 160 ILE B O 1
ATOM 3616 N N . LYS B 1 161 ? 18.188 -52.062 -9.648 1 79.38 161 LYS B N 1
ATOM 3617 C CA . LYS B 1 161 ? 19.625 -52.031 -9.906 1 79.38 161 LYS B CA 1
ATOM 3618 C C . LYS B 1 161 ? 20 -52.969 -11.023 1 79.38 161 LYS B C 1
ATOM 3620 O O . LYS B 1 161 ? 20.844 -52.656 -11.867 1 79.38 161 LYS B O 1
ATOM 3625 N N . ASP B 1 162 ? 19.438 -54.125 -10.898 1 73.62 162 ASP B N 1
ATOM 3626 C CA . ASP B 1 162 ? 19.719 -55.125 -11.914 1 73.62 162 ASP B CA 1
ATOM 3627 C C . ASP B 1 162 ? 19.266 -54.656 -13.289 1 73.62 162 ASP B C 1
ATOM 3629 O O . ASP B 1 162 ? 19.969 -54.875 -14.289 1 73.62 162 ASP B O 1
ATOM 3633 N N . LEU B 1 163 ? 18.141 -54.094 -13.258 1 74.81 163 LEU B N 1
ATOM 3634 C CA . LEU B 1 163 ? 17.609 -53.594 -14.516 1 74.81 163 LEU B CA 1
ATOM 3635 C C . LEU B 1 163 ? 18.5 -52.5 -15.086 1 74.81 163 LEU B C 1
ATOM 3637 O O . LEU B 1 163 ? 18.719 -52.438 -16.297 1 74.81 163 LEU B O 1
ATOM 3641 N N . ILE B 1 164 ? 18.984 -51.594 -14.211 1 72.75 164 ILE B N 1
ATOM 3642 C CA . ILE B 1 164 ? 19.828 -50.469 -14.625 1 72.75 164 ILE B CA 1
ATOM 3643 C C . ILE B 1 164 ? 21.203 -50.969 -15.039 1 72.75 164 ILE B C 1
ATOM 3645 O O . ILE B 1 164 ? 21.719 -50.625 -16.094 1 72.75 164 ILE B O 1
ATOM 3649 N N . ILE B 1 165 ? 21.75 -51.719 -14.242 1 71.56 165 ILE B N 1
ATOM 3650 C CA . ILE B 1 165 ? 23.141 -52.156 -14.422 1 71.56 165 ILE B CA 1
ATOM 3651 C C . ILE B 1 165 ? 23.203 -53.25 -15.477 1 71.56 165 ILE B C 1
ATOM 3653 O O . ILE B 1 165 ? 24.031 -53.188 -16.406 1 71.56 165 ILE B O 1
ATOM 3657 N N . ASN B 1 166 ? 22.375 -54.125 -15.32 1 69.62 166 ASN B N 1
ATOM 3658 C CA . ASN B 1 166 ? 22.531 -55.312 -16.141 1 69.62 166 ASN B CA 1
ATOM 3659 C C . ASN B 1 166 ? 21.719 -55.219 -17.422 1 69.62 166 ASN B C 1
ATOM 3661 O O . ASN B 1 166 ? 22.156 -55.688 -18.484 1 69.62 166 ASN B O 1
ATOM 3665 N N . LYS B 1 167 ? 20.609 -54.531 -17.344 1 71.31 167 LYS B N 1
ATOM 3666 C CA . LYS B 1 167 ? 19.734 -54.562 -18.5 1 71.31 167 LYS B CA 1
ATOM 3667 C C . LYS B 1 167 ? 19.734 -53.219 -19.219 1 71.31 167 LYS B C 1
ATOM 3669 O O . LYS B 1 167 ? 19.219 -53.094 -20.344 1 71.31 167 LYS B O 1
ATOM 3674 N N . LYS B 1 168 ? 20.391 -52.281 -18.734 1 69.69 168 LYS B N 1
ATOM 3675 C CA . LYS B 1 168 ? 20.547 -50.938 -19.312 1 69.69 168 LYS B CA 1
ATOM 3676 C C . LYS B 1 168 ? 19.219 -50.406 -19.828 1 69.69 168 LYS B C 1
ATOM 3678 O O . LYS B 1 168 ? 19.156 -49.844 -20.922 1 69.69 168 LYS B O 1
ATOM 3683 N N . GLU B 1 169 ? 18.125 -50.938 -19.125 1 71.94 169 GLU B N 1
ATOM 3684 C CA . GLU B 1 169 ? 16.781 -50.5 -19.516 1 71.94 169 GLU B CA 1
ATOM 3685 C C . GLU B 1 169 ? 16.5 -49.094 -19.047 1 71.94 169 GLU B C 1
ATOM 3687 O O . GLU B 1 169 ? 16.938 -48.688 -17.969 1 71.94 169 GLU B O 1
ATOM 3692 N N . ASP B 1 170 ? 15.977 -48.312 -19.969 1 77 170 ASP B N 1
ATOM 3693 C CA . ASP B 1 170 ? 15.508 -47 -19.594 1 77 170 ASP B CA 1
ATOM 3694 C C . ASP B 1 170 ? 14.297 -47.062 -18.672 1 77 170 ASP B C 1
ATOM 3696 O O . ASP B 1 170 ? 13.164 -47.219 -19.125 1 77 170 ASP B O 1
ATOM 3700 N N . ILE B 1 171 ? 14.617 -47.062 -17.406 1 83.5 171 ILE B N 1
ATOM 3701 C CA . ILE B 1 171 ? 13.578 -47.312 -16.422 1 83.5 171 ILE B CA 1
ATOM 3702 C C . ILE B 1 171 ? 12.977 -46 -15.938 1 83.5 171 ILE B C 1
ATOM 3704 O O . ILE B 1 171 ? 12.023 -46 -15.156 1 83.5 171 ILE B O 1
ATOM 3708 N N . LEU B 1 172 ? 13.547 -44.938 -16.5 1 84.81 172 LEU B N 1
ATOM 3709 C CA . LEU B 1 172 ? 13.07 -43.625 -16.062 1 84.81 172 LEU B CA 1
ATOM 3710 C C . LEU B 1 172 ? 12.141 -43.031 -17.109 1 84.81 172 LEU B C 1
ATOM 3712 O O . LEU B 1 172 ? 12.266 -43.312 -18.297 1 84.81 172 LEU B O 1
ATOM 3716 N N . GLU B 1 173 ? 11.117 -42.344 -16.641 1 88.25 173 GLU B N 1
ATOM 3717 C CA . GLU B 1 173 ? 10.258 -41.562 -17.516 1 88.25 173 GLU B CA 1
ATOM 3718 C C . GLU B 1 173 ? 10.211 -40.094 -17.078 1 88.25 173 GLU B C 1
ATOM 3720 O O . GLU B 1 173 ? 10.359 -39.781 -15.898 1 88.25 173 GLU B O 1
ATOM 3725 N N . ASN B 1 174 ? 10.086 -39.25 -18.125 1 90 174 ASN B N 1
ATOM 3726 C CA . ASN B 1 174 ? 9.922 -37.844 -17.859 1 90 174 ASN B CA 1
ATOM 3727 C C . ASN B 1 174 ? 8.5 -37.5 -17.422 1 90 174 ASN B C 1
ATOM 3729 O O . ASN B 1 174 ? 7.539 -38.062 -17.953 1 90 174 ASN B O 1
ATOM 3733 N N . TYR B 1 175 ? 8.391 -36.719 -16.391 1 90.56 175 TYR B N 1
ATOM 3734 C CA . TYR B 1 175 ? 7.066 -36.188 -16.062 1 90.56 175 TYR B CA 1
ATOM 3735 C C . TYR B 1 175 ? 7.145 -34.75 -15.625 1 90.56 175 TYR B C 1
ATOM 3737 O O . TYR B 1 175 ? 8.227 -34.25 -15.305 1 90.56 175 TYR B O 1
ATOM 3745 N N . THR B 1 176 ? 6.02 -34.125 -15.711 1 94.06 176 THR B N 1
ATOM 3746 C CA . THR B 1 176 ? 5.91 -32.719 -15.32 1 94.06 176 THR B CA 1
ATOM 3747 C C . THR B 1 176 ? 5.23 -32.594 -13.961 1 94.06 176 THR B C 1
ATOM 3749 O O . THR B 1 176 ? 4.051 -32.938 -13.82 1 94.06 176 THR B O 1
ATOM 3752 N N . ALA B 1 177 ? 6.023 -32.156 -12.992 1 96.31 177 ALA B N 1
ATOM 3753 C CA . ALA B 1 177 ? 5.477 -31.953 -11.656 1 96.31 177 ALA B CA 1
ATOM 3754 C C . ALA B 1 177 ? 4.828 -30.578 -11.531 1 96.31 177 ALA B C 1
ATOM 3756 O O . ALA B 1 177 ? 5.363 -29.578 -12.031 1 96.31 177 ALA B O 1
ATOM 3757 N N . ASN B 1 178 ? 3.65 -30.562 -10.984 1 97.62 178 ASN B N 1
ATOM 3758 C CA . ASN B 1 178 ? 2.969 -29.312 -10.664 1 97.62 178 ASN B CA 1
ATOM 3759 C C . ASN B 1 178 ? 3.375 -28.781 -9.297 1 97.62 178 ASN B C 1
ATOM 3761 O O . ASN B 1 178 ? 2.883 -29.25 -8.266 1 97.62 178 ASN B O 1
ATOM 3765 N N . ILE B 1 179 ? 4.258 -27.766 -9.273 1 96.94 179 ILE B N 1
ATOM 3766 C CA . ILE B 1 179 ? 4.867 -27.281 -8.039 1 96.94 179 ILE B CA 1
ATOM 3767 C C . ILE B 1 179 ? 3.93 -26.297 -7.348 1 96.94 179 ILE B C 1
ATOM 3769 O O . ILE B 1 179 ? 3.729 -26.359 -6.133 1 96.94 179 ILE B O 1
ATOM 3773 N N . LEU B 1 180 ? 3.406 -25.422 -8.117 1 97.94 180 LEU B N 1
ATOM 3774 C CA . LEU B 1 180 ? 2.561 -24.328 -7.629 1 97.94 180 LEU B CA 1
ATOM 3775 C C . LEU B 1 180 ? 1.485 -23.969 -8.648 1 97.94 180 LEU B C 1
ATOM 3777 O O . LEU B 1 180 ? 1.767 -23.891 -9.844 1 97.94 180 LEU B O 1
ATOM 3781 N N . THR B 1 181 ? 0.297 -23.875 -8.258 1 98.75 181 THR B N 1
ATOM 3782 C CA . THR B 1 181 ? -0.782 -23.312 -9.062 1 98.75 181 THR B CA 1
ATOM 3783 C C . THR B 1 181 ? -1.412 -22.125 -8.352 1 98.75 181 THR B C 1
ATOM 3785 O O . THR B 1 181 ? -1.779 -22.203 -7.18 1 98.75 181 THR B O 1
ATOM 3788 N N . ILE B 1 182 ? -1.485 -21 -9.031 1 98.81 182 ILE B N 1
ATOM 3789 C CA . ILE B 1 182 ? -2.096 -19.781 -8.492 1 98.81 182 ILE B CA 1
ATOM 3790 C C . ILE B 1 182 ? -3.299 -19.391 -9.344 1 98.81 182 ILE B C 1
ATOM 3792 O O . ILE B 1 182 ? -3.188 -19.266 -10.562 1 98.81 182 ILE B O 1
ATOM 3796 N N . SER B 1 183 ? -4.391 -19.188 -8.742 1 98.69 183 SER B N 1
ATOM 3797 C CA . SER B 1 183 ? -5.641 -19.031 -9.484 1 98.69 183 SER B CA 1
ATOM 3798 C C . SER B 1 183 ? -5.801 -17.609 -10.016 1 98.69 183 SER B C 1
ATOM 3800 O O . SER B 1 183 ? -6.438 -17.391 -11.055 1 98.69 183 SER B O 1
ATOM 3802 N N . GLY B 1 184 ? -5.215 -16.547 -9.281 1 98.25 184 GLY B N 1
ATOM 3803 C CA . GLY B 1 184 ? -5.727 -15.203 -9.477 1 98.25 184 GLY B CA 1
ATOM 3804 C C . GLY B 1 184 ? -7.152 -15.031 -8.992 1 98.25 184 GLY B C 1
ATOM 3805 O O . GLY B 1 184 ? -7.586 -15.727 -8.07 1 98.25 184 GLY B O 1
ATOM 3806 N N . ASP B 1 185 ? -7.836 -14.023 -9.539 1 98.06 185 ASP B N 1
ATOM 3807 C CA . ASP B 1 185 ? -9.266 -13.914 -9.281 1 98.06 185 ASP B CA 1
ATOM 3808 C C . ASP B 1 185 ? -10.07 -14.766 -10.258 1 98.06 185 ASP B C 1
ATOM 3810 O O . ASP B 1 185 ? -9.867 -14.688 -11.477 1 98.06 185 ASP B O 1
ATOM 3814 N N . SER B 1 186 ? -10.945 -15.586 -9.719 1 97.81 186 SER B N 1
ATOM 3815 C CA . SER B 1 186 ? -11.633 -16.516 -10.609 1 97.81 186 SER B CA 1
ATOM 3816 C C . SER B 1 186 ? -12.75 -17.266 -9.883 1 97.81 186 SER B C 1
ATOM 3818 O O . SER B 1 186 ? -12.773 -17.312 -8.648 1 97.81 186 SER B O 1
ATOM 3820 N N . LEU B 1 187 ? -13.609 -17.797 -10.719 1 97.62 187 LEU B N 1
ATOM 3821 C CA . LEU B 1 187 ? -14.359 -18.969 -10.273 1 97.62 187 LEU B CA 1
ATOM 3822 C C . LEU B 1 187 ? -13.438 -20.172 -10.07 1 97.62 187 LEU B C 1
ATOM 3824 O O . LEU B 1 187 ? -12.25 -20.094 -10.375 1 97.62 187 LEU B O 1
ATOM 3828 N N . PRO B 1 188 ? -13.945 -21.297 -9.391 1 98.31 188 PRO B N 1
ATOM 3829 C CA . PRO B 1 188 ? -13.039 -22.438 -9.234 1 98.31 188 PRO B CA 1
ATOM 3830 C C . PRO B 1 188 ? -12.328 -22.812 -10.531 1 98.31 188 PRO B C 1
ATOM 3832 O O . PRO B 1 188 ? -12.969 -22.922 -11.586 1 98.31 188 PRO B O 1
ATOM 3835 N N . ILE B 1 189 ? -11.039 -22.906 -10.398 1 98.62 189 ILE B N 1
ATOM 3836 C CA . ILE B 1 189 ? -10.273 -23.25 -11.594 1 98.62 189 ILE B CA 1
ATOM 3837 C C . ILE B 1 189 ? -10.57 -24.703 -11.984 1 98.62 189 ILE B C 1
ATOM 3839 O O . ILE B 1 189 ? -11.047 -25.484 -11.172 1 98.62 189 ILE B O 1
ATOM 3843 N N . PRO B 1 190 ? -10.336 -25.078 -13.281 1 98.25 190 PRO B N 1
ATOM 3844 C CA . PRO B 1 190 ? -10.477 -26.484 -13.656 1 98.25 190 PRO B CA 1
ATOM 3845 C C . PRO B 1 190 ? -9.578 -27.406 -12.836 1 98.25 190 PRO B C 1
ATOM 3847 O O . PRO B 1 190 ? -8.398 -27.109 -12.641 1 98.25 190 PRO B O 1
ATOM 3850 N N . PRO B 1 191 ? -10.117 -28.5 -12.383 1 98.19 191 PRO B N 1
ATOM 3851 C CA . PRO B 1 191 ? -9.391 -29.375 -11.461 1 98.19 191 PRO B CA 1
ATOM 3852 C C . PRO B 1 191 ? -8.078 -29.875 -12.039 1 98.19 191 PRO B C 1
ATOM 3854 O O . PRO B 1 191 ? -7.137 -30.156 -11.297 1 98.19 191 PRO B O 1
ATOM 3857 N N . ASN B 1 192 ? -8.008 -30.031 -13.359 1 97.31 192 ASN B N 1
ATOM 3858 C CA . ASN B 1 192 ? -6.797 -30.547 -13.984 1 97.31 192 ASN B CA 1
ATOM 3859 C C . ASN B 1 192 ? -5.586 -29.672 -13.688 1 97.31 192 ASN B C 1
ATOM 3861 O O . ASN B 1 192 ? -4.457 -30.156 -13.625 1 97.31 192 ASN B O 1
ATOM 3865 N N . PHE B 1 193 ? -5.793 -28.375 -13.445 1 97.94 193 PHE B N 1
ATOM 3866 C CA . PHE B 1 193 ? -4.691 -27.469 -13.164 1 97.94 193 PHE B CA 1
ATOM 3867 C C . PHE B 1 193 ? -4.262 -27.578 -11.703 1 97.94 193 PHE B C 1
ATOM 3869 O O . PHE B 1 193 ? -3.186 -27.109 -11.328 1 97.94 193 PHE B O 1
ATOM 3876 N N . ALA B 1 194 ? -5.059 -28.156 -10.875 1 97.31 194 ALA B N 1
ATOM 3877 C CA . ALA B 1 194 ? -4.762 -28.25 -9.445 1 97.31 194 ALA B CA 1
ATOM 3878 C C . ALA B 1 194 ? -4.457 -29.688 -9.039 1 97.31 194 ALA B C 1
ATOM 3880 O O . ALA B 1 194 ? -4.129 -29.953 -7.879 1 97.31 194 ALA B O 1
ATOM 3881 N N . LYS B 1 195 ? -4.574 -30.594 -10 1 95.75 195 LYS B N 1
ATOM 3882 C CA . LYS B 1 195 ? -4.422 -32 -9.688 1 95.75 195 LYS B CA 1
ATOM 3883 C C . LYS B 1 195 ? -3.02 -32.312 -9.164 1 95.75 195 LYS B C 1
ATOM 3885 O O . LYS B 1 195 ? -2.023 -31.969 -9.805 1 95.75 195 LYS B O 1
ATOM 3890 N N . ASP B 1 196 ? -2.938 -32.906 -7.992 1 91.44 196 ASP B N 1
ATOM 3891 C CA . ASP B 1 196 ? -1.72 -33.375 -7.332 1 91.44 196 ASP B CA 1
ATOM 3892 C C . ASP B 1 196 ? -0.681 -32.25 -7.25 1 91.44 196 ASP B C 1
ATOM 3894 O O . ASP B 1 196 ? 0.52 -32.5 -7.375 1 91.44 196 ASP B O 1
ATOM 3898 N N . CYS B 1 197 ? -1.17 -31.062 -7.199 1 95.75 197 CYS B N 1
ATOM 3899 C CA . CYS B 1 197 ? -0.208 -29.953 -7.176 1 95.75 197 CYS B CA 1
ATOM 3900 C C . CYS B 1 197 ? 0.433 -29.828 -5.797 1 95.75 197 CYS B C 1
ATOM 3902 O O . CYS B 1 197 ? -0.202 -30.109 -4.781 1 95.75 197 CYS B O 1
ATOM 3904 N N . GLY B 1 198 ? 1.712 -29.422 -5.75 1 97 198 GLY B N 1
ATOM 3905 C CA . GLY B 1 198 ? 2.422 -29.203 -4.5 1 97 198 GLY B CA 1
ATOM 3906 C C . GLY B 1 198 ? 1.756 -28.156 -3.617 1 97 198 GLY B C 1
ATOM 3907 O O . GLY B 1 198 ? 1.429 -28.438 -2.463 1 97 198 GLY B O 1
ATOM 3908 N N . THR B 1 199 ? 1.48 -27 -4.133 1 98 199 THR B N 1
ATOM 3909 C CA . THR B 1 199 ? 0.767 -25.938 -3.436 1 98 199 THR B CA 1
ATOM 3910 C C . THR B 1 199 ? -0.271 -25.297 -4.348 1 98 199 THR B C 1
ATOM 3912 O O . THR B 1 199 ? 0.049 -24.875 -5.465 1 98 199 THR B O 1
ATOM 3915 N N . LEU B 1 200 ? -1.473 -25.312 -3.922 1 98.69 200 LEU B N 1
ATOM 3916 C CA . LEU B 1 200 ? -2.547 -24.594 -4.594 1 98.69 200 LEU B CA 1
ATOM 3917 C C . LEU B 1 200 ? -2.85 -23.281 -3.883 1 98.69 200 LEU B C 1
ATOM 3919 O O . LEU B 1 200 ? -3.312 -23.281 -2.74 1 98.69 200 LEU B O 1
ATOM 3923 N N . LEU B 1 201 ? -2.504 -22.188 -4.492 1 98.75 201 LEU B N 1
ATOM 3924 C CA . LEU B 1 201 ? -2.939 -20.875 -4.039 1 98.75 201 LEU B CA 1
ATOM 3925 C C . LEU B 1 201 ? -4.215 -20.453 -4.758 1 98.75 201 LEU B C 1
ATOM 3927 O O . LEU B 1 201 ? -4.184 -20.109 -5.941 1 98.75 201 LEU B O 1
ATOM 3931 N N . HIS B 1 202 ? -5.309 -20.422 -4.109 1 98.88 202 HIS B N 1
ATOM 3932 C CA . HIS B 1 202 ? -6.594 -20.188 -4.754 1 98.88 202 HIS B CA 1
ATOM 3933 C C . HIS B 1 202 ? -7.387 -19.109 -4.016 1 98.88 202 HIS B C 1
ATOM 3935 O O . HIS B 1 202 ? -7.422 -19.094 -2.783 1 98.88 202 HIS B O 1
ATOM 3941 N N . GLU B 1 203 ? -7.992 -18.219 -4.742 1 98.62 203 GLU B N 1
ATOM 3942 C CA . GLU B 1 203 ? -8.82 -17.188 -4.105 1 98.62 203 GLU B CA 1
ATOM 3943 C C . GLU B 1 203 ? -10.094 -17.797 -3.52 1 98.62 203 GLU B C 1
ATOM 3945 O O . GLU B 1 203 ? -10.523 -18.875 -3.936 1 98.62 203 GLU B O 1
ATOM 3950 N N . CYS B 1 204 ? -10.562 -17.25 -2.561 1 98.56 204 CYS B N 1
ATOM 3951 C CA . CYS B 1 204 ? -11.859 -17.531 -1.953 1 98.56 204 CYS B CA 1
ATOM 3952 C C . CYS B 1 204 ? -12.461 -16.281 -1.334 1 98.56 204 CYS B C 1
ATOM 3954 O O . CYS B 1 204 ? -12.5 -16.141 -0.11 1 98.56 204 CYS B O 1
ATOM 3956 N N . THR B 1 205 ? -12.961 -15.414 -2.172 1 98.19 205 THR B N 1
ATOM 3957 C CA . THR B 1 205 ? -13.438 -14.102 -1.739 1 98.19 205 THR B CA 1
ATOM 3958 C C . THR B 1 205 ? -14.625 -14.242 -0.786 1 98.19 205 THR B C 1
ATOM 3960 O O . THR B 1 205 ? -14.742 -13.492 0.18 1 98.19 205 THR B O 1
ATOM 3963 N N . PHE B 1 206 ? -15.398 -15.305 -1.062 1 98.06 206 PHE B N 1
ATOM 3964 C CA . PHE B 1 206 ? -16.625 -15.43 -0.289 1 98.06 206 PHE B CA 1
ATOM 3965 C C . PHE B 1 206 ? -16.672 -16.766 0.449 1 98.06 206 PHE B C 1
ATOM 3967 O O . PHE B 1 206 ? -16.625 -17.828 -0.174 1 98.06 206 PHE B O 1
ATOM 3974 N N . PHE B 1 207 ? -16.781 -16.688 1.775 1 98.06 207 PHE B N 1
ATOM 3975 C CA . PHE B 1 207 ? -17.016 -17.906 2.541 1 98.06 207 PHE B CA 1
ATOM 3976 C C . PHE B 1 207 ? -18.453 -18.391 2.35 1 98.06 207 PHE B C 1
ATOM 3978 O O . PHE B 1 207 ? -18.688 -19.594 2.209 1 98.06 207 PHE B O 1
ATOM 3985 N N . ASP B 1 208 ? -19.344 -17.438 2.271 1 97.25 208 ASP B N 1
ATOM 3986 C CA . ASP B 1 208 ? -20.766 -17.719 2.037 1 97.25 208 ASP B CA 1
ATOM 3987 C C . ASP B 1 208 ? -21.172 -17.297 0.626 1 97.25 208 ASP B C 1
ATOM 3989 O O . ASP B 1 208 ? -21.141 -16.125 0.283 1 97.25 208 ASP B O 1
ATOM 3993 N N . GLU B 1 209 ? -21.609 -18.234 -0.099 1 95.75 209 GLU B N 1
ATOM 3994 C CA . GLU B 1 209 ? -21.984 -18 -1.49 1 95.75 209 GLU B CA 1
ATOM 3995 C C . GLU B 1 209 ? -23.094 -16.969 -1.597 1 95.75 209 GLU B C 1
ATOM 3997 O O . GLU B 1 209 ? -23.188 -16.25 -2.602 1 95.75 209 GLU B O 1
ATOM 4002 N N . LYS B 1 210 ? -23.938 -16.812 -0.646 1 95.25 210 LYS B N 1
ATOM 4003 C CA . LYS B 1 210 ? -25.047 -15.883 -0.652 1 95.25 210 LYS B CA 1
ATOM 4004 C C . LYS B 1 210 ? -24.562 -14.438 -0.701 1 95.25 210 LYS B C 1
ATOM 4006 O O . LYS B 1 210 ? -25.312 -13.531 -1.066 1 95.25 210 LYS B O 1
ATOM 4011 N N . ASP B 1 211 ? -23.344 -14.266 -0.269 1 94.69 211 ASP B N 1
ATOM 4012 C CA . ASP B 1 211 ? -22.781 -12.914 -0.247 1 94.69 211 ASP B CA 1
ATOM 4013 C C . ASP B 1 211 ? -22.297 -12.5 -1.634 1 94.69 211 ASP B C 1
ATOM 4015 O O . ASP B 1 211 ? -21.984 -11.328 -1.866 1 94.69 211 ASP B O 1
ATOM 4019 N N . ARG B 1 212 ? -22.203 -13.477 -2.502 1 90.94 212 ARG B N 1
ATOM 4020 C CA . ARG B 1 212 ? -21.719 -13.258 -3.859 1 90.94 212 ARG B CA 1
ATOM 4021 C C . ARG B 1 212 ? -22.812 -12.688 -4.754 1 90.94 212 ARG B C 1
ATOM 4023 O O . ARG B 1 212 ? -23.828 -13.359 -5.008 1 90.94 212 ARG B O 1
ATOM 4030 N N . LYS B 1 213 ? -22.734 -11.508 -5.223 1 85.94 213 LYS B N 1
ATOM 4031 C CA . LYS B 1 213 ? -23.734 -10.875 -6.074 1 85.94 213 LYS B CA 1
ATOM 4032 C C . LYS B 1 213 ? -23.531 -11.258 -7.539 1 85.94 213 LYS B C 1
ATOM 4034 O O . LYS B 1 213 ? -24.5 -11.398 -8.289 1 85.94 213 LYS B O 1
ATOM 4039 N N . ILE B 1 214 ? -22.328 -11.352 -7.953 1 87.75 214 ILE B N 1
ATOM 4040 C CA . ILE B 1 214 ? -21.938 -11.742 -9.305 1 87.75 214 ILE B CA 1
ATOM 4041 C C . ILE B 1 214 ? -21.031 -12.961 -9.242 1 87.75 214 ILE B C 1
ATOM 4043 O O . ILE B 1 214 ? -20.141 -13.039 -8.391 1 87.75 214 ILE B O 1
ATOM 4047 N N . ARG B 1 215 ? -21.266 -13.867 -10.156 1 89.81 215 ARG B N 1
ATOM 4048 C CA . ARG B 1 215 ? -20.438 -15.078 -10.172 1 89.81 215 ARG B CA 1
ATOM 4049 C C . ARG B 1 215 ? -19.078 -14.805 -10.812 1 89.81 215 ARG B C 1
ATOM 4051 O O . ARG B 1 215 ? -18.859 -15.156 -11.977 1 89.81 215 ARG B O 1
ATOM 4058 N N . ASN B 1 216 ? -18.188 -14.273 -10.055 1 94.31 216 ASN B N 1
ATOM 4059 C CA . ASN B 1 216 ? -16.859 -13.961 -10.594 1 94.31 216 ASN B CA 1
ATOM 4060 C C . ASN B 1 216 ? -15.758 -14.281 -9.594 1 94.31 216 ASN B C 1
ATOM 4062 O O . ASN B 1 216 ? -14.586 -14.039 -9.867 1 94.31 216 ASN B O 1
ATOM 4066 N N . HIS B 1 217 ? -16.156 -14.727 -8.406 1 97.62 217 HIS B N 1
ATOM 4067 C CA . HIS B 1 217 ? -15.219 -15.172 -7.379 1 97.62 217 HIS B CA 1
ATOM 4068 C C . HIS B 1 217 ? -15.648 -16.5 -6.781 1 97.62 217 HIS B C 1
ATOM 4070 O O . HIS B 1 217 ? -16.797 -16.906 -6.91 1 97.62 217 HIS B O 1
ATOM 4076 N N . THR B 1 218 ? -14.797 -17.203 -6.195 1 98.38 218 THR B N 1
ATOM 4077 C CA . THR B 1 218 ? -15.008 -18.547 -5.668 1 98.38 218 THR B CA 1
ATOM 4078 C C . THR B 1 218 ? -15.555 -18.484 -4.246 1 98.38 218 THR B C 1
ATOM 4080 O O . THR B 1 218 ? -15.109 -17.672 -3.434 1 98.38 218 THR B O 1
ATOM 4083 N N . SER B 1 219 ? -16.5 -19.344 -3.926 1 98.31 219 SER B N 1
ATOM 4084 C CA . SER B 1 219 ? -17 -19.531 -2.568 1 98.31 219 SER B CA 1
ATOM 4085 C C . SER B 1 219 ? -16.266 -20.656 -1.851 1 98.31 219 SER B C 1
ATOM 4087 O O . SER B 1 219 ? -15.609 -21.484 -2.488 1 98.31 219 SER B O 1
ATOM 4089 N N . LEU B 1 220 ? -16.422 -20.641 -0.556 1 98.5 220 LEU B N 1
ATOM 4090 C CA . LEU B 1 220 ? -15.75 -21.672 0.229 1 98.5 220 LEU B CA 1
ATOM 4091 C C . LEU B 1 220 ? -16.25 -23.062 -0.142 1 98.5 220 LEU B C 1
ATOM 4093 O O . LEU B 1 220 ? -15.461 -24 -0.255 1 98.5 220 LEU B O 1
ATOM 4097 N N . ALA B 1 221 ? -17.531 -23.234 -0.322 1 98.19 221 ALA B N 1
ATOM 4098 C CA . ALA B 1 221 ? -18.109 -24.516 -0.71 1 98.19 221 ALA B CA 1
ATOM 4099 C C . ALA B 1 221 ? -17.547 -24.984 -2.047 1 98.19 221 ALA B C 1
ATOM 4101 O O . ALA B 1 221 ? -17.219 -26.156 -2.209 1 98.19 221 ALA B O 1
ATOM 4102 N N . GLU B 1 222 ? -17.453 -24.125 -2.961 1 98.5 222 GLU B N 1
ATOM 4103 C CA . GLU B 1 222 ? -16.891 -24.438 -4.277 1 98.5 222 GLU B CA 1
ATOM 4104 C C . GLU B 1 222 ? -15.43 -24.844 -4.18 1 98.5 222 GLU B C 1
ATOM 4106 O O . GLU B 1 222 ? -14.984 -25.766 -4.859 1 98.5 222 GLU B O 1
ATOM 4111 N N . LEU B 1 223 ? -14.703 -24.078 -3.4 1 98.69 223 LEU B N 1
ATOM 4112 C CA . LEU B 1 223 ? -13.289 -24.391 -3.213 1 98.69 223 LEU B CA 1
ATOM 4113 C C . LEU B 1 223 ? -13.117 -25.781 -2.584 1 98.69 223 LEU B C 1
ATOM 4115 O O . LEU B 1 223 ? -12.234 -26.547 -2.986 1 98.69 223 LEU B O 1
ATOM 4119 N N . LYS B 1 224 ? -13.938 -26.094 -1.592 1 98.62 224 LYS B N 1
ATOM 4120 C CA . LYS B 1 224 ? -13.898 -27.406 -0.964 1 98.62 224 LYS B CA 1
ATOM 4121 C C . LYS B 1 224 ? -14.094 -28.516 -1.996 1 98.62 224 LYS B C 1
ATOM 4123 O O . LYS B 1 224 ? -13.391 -29.531 -1.97 1 98.62 224 LYS B O 1
ATOM 4128 N N . ASN B 1 225 ? -15.031 -28.281 -2.826 1 98.5 225 ASN B N 1
ATOM 4129 C CA . ASN B 1 225 ? -15.281 -29.25 -3.893 1 98.5 225 ASN B CA 1
ATOM 4130 C C . ASN B 1 225 ? -14.047 -29.422 -4.781 1 98.5 225 ASN B C 1
ATOM 4132 O O . ASN B 1 225 ? -13.68 -30.547 -5.121 1 98.5 225 ASN B O 1
ATOM 4136 N N . LEU B 1 226 ? -13.43 -28.344 -5.152 1 98.62 226 LEU B N 1
ATOM 4137 C CA . LEU B 1 226 ? -12.227 -28.391 -5.969 1 98.62 226 LEU B CA 1
ATOM 4138 C C . LEU B 1 226 ? -11.117 -29.156 -5.262 1 98.62 226 LEU B C 1
ATOM 4140 O O . LEU B 1 226 ? -10.438 -29.984 -5.875 1 98.62 226 LEU B O 1
ATOM 4144 N N . ILE B 1 227 ? -10.922 -28.875 -3.975 1 98.25 227 ILE B N 1
ATOM 4145 C CA . ILE B 1 227 ? -9.891 -29.516 -3.174 1 98.25 227 ILE B CA 1
ATOM 4146 C C . ILE B 1 227 ? -10.148 -31.031 -3.131 1 98.25 227 ILE B C 1
ATOM 4148 O O . ILE B 1 227 ? -9.219 -31.828 -3.268 1 98.25 227 ILE B O 1
ATOM 4152 N N . ASN B 1 228 ? -11.391 -31.375 -3.018 1 97.31 228 ASN B N 1
ATOM 4153 C CA . ASN B 1 228 ? -11.773 -32.781 -2.951 1 97.31 228 ASN B CA 1
ATOM 4154 C C . ASN B 1 228 ? -11.422 -33.531 -4.234 1 97.31 228 ASN B C 1
ATOM 4156 O O . ASN B 1 228 ? -11.031 -34.688 -4.195 1 97.31 228 ASN B O 1
ATOM 4160 N N . ILE B 1 229 ? -11.555 -32.875 -5.297 1 97.5 229 ILE B N 1
ATOM 4161 C CA . ILE B 1 229 ? -11.352 -33.469 -6.609 1 97.5 229 ILE B CA 1
ATOM 4162 C C . ILE B 1 229 ? -9.867 -33.5 -6.945 1 97.5 229 ILE B C 1
ATOM 4164 O O . ILE B 1 229 ? -9.344 -34.469 -7.461 1 97.5 229 ILE B O 1
ATOM 4168 N N . SER B 1 230 ? -9.125 -32.438 -6.652 1 97.75 230 SER B N 1
ATOM 4169 C CA . SER B 1 230 ? -7.773 -32.219 -7.152 1 97.75 230 SER B CA 1
ATOM 4170 C C . SER B 1 230 ? -6.73 -32.719 -6.156 1 97.75 230 SER B C 1
ATOM 4172 O O . SER B 1 230 ? -5.586 -32.969 -6.531 1 97.75 230 SER B O 1
ATOM 4174 N N . LYS B 1 231 ? -7.004 -32.844 -4.906 1 96.69 231 LYS B N 1
ATOM 4175 C CA . LYS B 1 231 ? -6.191 -33.375 -3.822 1 96.69 231 LYS B CA 1
ATOM 4176 C C . LYS B 1 231 ? -4.793 -32.781 -3.826 1 96.69 231 LYS B C 1
ATOM 4178 O O . LYS B 1 231 ? -3.795 -33.5 -3.828 1 96.69 231 LYS B O 1
ATOM 4183 N N . PRO B 1 232 ? -4.719 -31.453 -3.756 1 98.06 232 PRO B N 1
ATOM 4184 C CA . PRO B 1 232 ? -3.398 -30.828 -3.596 1 98.06 232 PRO B CA 1
ATOM 4185 C C . PRO B 1 232 ? -2.742 -31.188 -2.26 1 98.06 232 PRO B C 1
ATOM 4187 O O . PRO B 1 232 ? -3.434 -31.562 -1.311 1 98.06 232 PRO B O 1
ATOM 4190 N N . LYS B 1 233 ? -1.403 -31.125 -2.252 1 97.38 233 LYS B N 1
ATOM 4191 C CA . LYS B 1 233 ? -0.686 -31.406 -1.013 1 97.38 233 LYS B CA 1
ATOM 4192 C C . LYS B 1 233 ? -0.869 -30.281 -0 1 97.38 233 LYS B C 1
ATOM 4194 O O . LYS B 1 233 ? -1.02 -30.531 1.197 1 97.38 233 LYS B O 1
ATOM 4199 N N . ARG B 1 234 ? -0.873 -29.031 -0.475 1 97.81 234 ARG B N 1
ATOM 4200 C CA . ARG B 1 234 ? -1.005 -27.828 0.332 1 97.81 234 ARG B CA 1
ATOM 4201 C C . ARG B 1 234 ? -1.938 -26.828 -0.335 1 97.81 234 ARG B C 1
ATOM 4203 O O . ARG B 1 234 ? -1.925 -26.672 -1.56 1 97.81 234 ARG B O 1
ATOM 4210 N N . VAL B 1 235 ? -2.77 -26.172 0.517 1 98.44 235 VAL B N 1
ATOM 4211 C CA . VAL B 1 235 ? -3.664 -25.156 -0.002 1 98.44 235 VAL B CA 1
ATOM 4212 C C . VAL B 1 235 ? -3.471 -23.844 0.779 1 98.44 235 VAL B C 1
ATOM 4214 O O . VAL B 1 235 ? -3.451 -23.859 2.012 1 98.44 235 VAL B O 1
ATOM 4217 N N . ILE B 1 236 ? -3.246 -22.766 0.078 1 98.62 236 ILE B N 1
ATOM 4218 C CA . ILE B 1 236 ? -3.24 -21.422 0.648 1 98.62 236 ILE B CA 1
ATOM 4219 C C . ILE B 1 236 ? -4.398 -20.609 0.074 1 98.62 236 ILE B C 1
ATOM 4221 O O . ILE B 1 236 ? -4.445 -20.359 -1.131 1 98.62 236 ILE B O 1
ATOM 4225 N N . ILE B 1 237 ? -5.273 -20.266 0.917 1 98.81 237 ILE B N 1
ATOM 4226 C CA . ILE B 1 237 ? -6.465 -19.516 0.527 1 98.81 237 ILE B CA 1
ATOM 4227 C C . ILE B 1 237 ? -6.211 -18.016 0.688 1 98.81 237 ILE B C 1
ATOM 4229 O O . ILE B 1 237 ? -5.789 -17.562 1.755 1 98.81 237 ILE B O 1
ATOM 4233 N N . TYR B 1 238 ? -6.422 -17.234 -0.427 1 98.62 238 TYR B N 1
ATOM 4234 C CA . TYR B 1 238 ? -6.184 -15.805 -0.36 1 98.62 238 TYR B CA 1
ATOM 4235 C C . TYR B 1 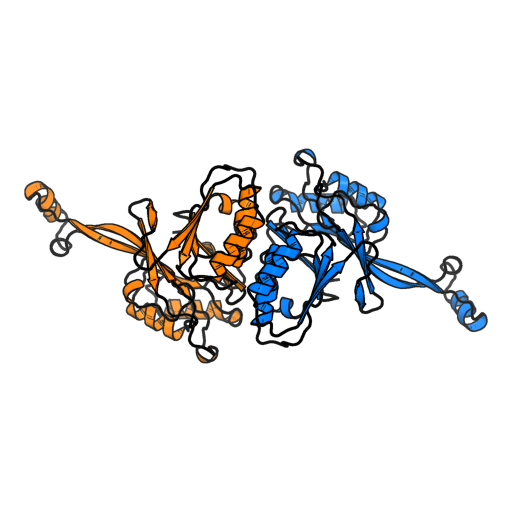238 ? -7.324 -15.031 -1.005 1 98.62 238 TYR B C 1
ATOM 4237 O O . TYR B 1 238 ? -8.32 -15.617 -1.437 1 98.62 238 TYR B O 1
ATOM 4245 N N . HIS B 1 239 ? -7.219 -13.672 -1.011 1 98.62 239 HIS B N 1
ATOM 4246 C CA . HIS B 1 239 ? -8.211 -12.766 -1.575 1 98.62 239 HIS B CA 1
ATOM 4247 C C . HIS B 1 239 ? -9.555 -12.906 -0.856 1 98.62 239 HIS B C 1
ATOM 4249 O O . HIS B 1 239 ? -10.609 -12.898 -1.493 1 98.62 239 HIS B O 1
ATOM 4255 N N . VAL B 1 240 ? -9.539 -13.156 0.427 1 98.38 240 VAL B N 1
ATOM 4256 C CA . VAL B 1 240 ? -10.719 -13.289 1.273 1 98.38 240 VAL B CA 1
ATOM 4257 C C . VAL B 1 240 ? -11.281 -11.898 1.6 1 98.38 240 VAL B C 1
ATOM 4259 O O . VAL B 1 240 ? -10.523 -10.977 1.898 1 98.38 240 VAL B O 1
ATOM 4262 N N . SER B 1 241 ? -12.562 -11.781 1.542 1 96.44 241 SER B N 1
ATOM 4263 C CA . SER B 1 241 ? -13.219 -10.539 1.932 1 96.44 241 SER B CA 1
ATOM 4264 C C . SER B 1 241 ? -12.992 -10.234 3.41 1 96.44 241 SER B C 1
ATOM 4266 O O . SER B 1 241 ? -13.086 -11.125 4.254 1 96.44 241 SER B O 1
ATOM 4268 N N . SER B 1 242 ? -12.797 -8.977 3.67 1 95.31 242 SER B N 1
ATOM 4269 C CA . SER B 1 242 ? -12.547 -8.57 5.051 1 95.31 242 SER B CA 1
ATOM 4270 C C . SER B 1 242 ? -13.781 -8.781 5.922 1 95.31 242 SER B C 1
ATOM 4272 O O . SER B 1 242 ? -13.68 -8.789 7.148 1 95.31 242 SER B O 1
ATOM 4274 N N . ARG B 1 243 ? -14.922 -8.984 5.336 1 95 243 ARG B N 1
ATOM 4275 C CA . ARG B 1 243 ? -16.156 -9.227 6.09 1 95 243 ARG B CA 1
ATOM 4276 C C . ARG B 1 243 ? -16.047 -10.516 6.898 1 95 243 ARG B C 1
ATOM 4278 O O . ARG B 1 243 ? -16.812 -10.719 7.844 1 95 243 ARG B O 1
ATOM 4285 N N . TYR B 1 244 ? -15.117 -11.352 6.527 1 97.94 244 TYR B N 1
ATOM 4286 C CA . TYR B 1 244 ? -15.008 -12.656 7.168 1 97.94 244 TYR B CA 1
ATOM 4287 C C . TYR B 1 244 ? -13.828 -12.695 8.133 1 97.94 244 TYR B C 1
ATOM 4289 O O . TYR B 1 244 ? -13.391 -13.773 8.547 1 97.94 244 TYR B O 1
ATOM 4297 N N . ASN B 1 245 ? -13.289 -11.547 8.477 1 97.19 245 ASN B N 1
ATOM 4298 C CA . ASN B 1 245 ? -12.102 -11.477 9.328 1 97.19 245 ASN B CA 1
ATOM 4299 C C . ASN B 1 245 ? -12.273 -12.297 10.602 1 97.19 245 ASN B C 1
ATOM 4301 O O . ASN B 1 245 ? -11.383 -13.055 10.977 1 97.19 245 ASN B O 1
ATOM 4305 N N . SER B 1 246 ? -13.406 -12.242 11.211 1 97.44 246 SER B N 1
ATOM 4306 C CA . SER B 1 246 ? -13.656 -12.906 12.484 1 97.44 246 SER B CA 1
ATOM 4307 C C . SER B 1 246 ? -13.867 -14.406 12.297 1 97.44 246 SER B C 1
ATOM 4309 O O . SER B 1 246 ? -13.844 -15.164 13.258 1 97.44 246 SER B O 1
ATOM 4311 N N . LYS B 1 247 ? -14.016 -14.859 11.07 1 97.88 247 LYS B N 1
ATOM 4312 C CA . LYS B 1 247 ? -14.352 -16.25 10.805 1 97.88 247 LYS B CA 1
ATOM 4313 C C . LYS B 1 247 ? -13.148 -17.016 10.266 1 97.88 247 LYS B C 1
ATOM 4315 O O . LYS B 1 247 ? -13.219 -18.234 10.055 1 97.88 247 LYS B O 1
ATOM 4320 N N . ILE B 1 248 ? -12.094 -16.344 10.062 1 98.06 248 ILE B N 1
ATOM 4321 C CA . ILE B 1 248 ? -10.938 -16.922 9.391 1 98.06 248 ILE B CA 1
ATOM 4322 C C . ILE B 1 248 ? -10.398 -18.094 10.203 1 98.06 248 ILE B C 1
ATOM 4324 O O . ILE B 1 248 ? -10.141 -19.172 9.656 1 98.06 248 ILE B O 1
ATOM 4328 N N . LYS B 1 249 ? -10.25 -17.906 11.477 1 97.44 249 LYS B N 1
ATOM 4329 C CA . LYS B 1 249 ? -9.719 -18.953 12.336 1 97.44 249 LYS B CA 1
ATOM 4330 C C . LYS B 1 249 ? -10.609 -20.188 12.32 1 97.44 249 LYS B C 1
ATOM 4332 O O . LYS B 1 249 ? -10.133 -21.312 12.133 1 97.44 249 LYS B O 1
ATOM 4337 N N . SER B 1 250 ? -11.891 -19.969 12.531 1 97.94 250 SER B N 1
ATOM 4338 C CA . SER B 1 250 ? -12.828 -21.094 12.562 1 97.94 250 SER B CA 1
ATOM 4339 C C . SER B 1 250 ? -12.891 -21.797 11.211 1 97.94 250 SER B C 1
ATOM 4341 O O . SER B 1 250 ? -13 -23.016 11.148 1 97.94 250 SER B O 1
ATOM 4343 N N . ALA B 1 251 ? -12.844 -21.016 10.117 1 98.25 251 ALA B N 1
ATOM 4344 C CA . ALA B 1 251 ? -12.844 -21.609 8.773 1 98.25 251 ALA B CA 1
ATOM 4345 C C . ALA B 1 251 ? -11.625 -22.484 8.562 1 98.25 251 ALA B C 1
ATOM 4347 O O . ALA B 1 251 ? -11.734 -23.594 8.016 1 98.25 251 ALA B O 1
ATOM 4348 N N . LYS B 1 252 ? -10.492 -22 8.945 1 98.19 252 LYS B N 1
ATOM 4349 C CA . LYS B 1 252 ? -9.266 -22.781 8.828 1 98.19 252 LYS B CA 1
ATOM 4350 C C . LYS B 1 252 ? -9.367 -24.094 9.602 1 98.19 252 LYS B C 1
ATOM 4352 O O . LYS B 1 252 ? -8.992 -25.141 9.086 1 98.19 252 LYS B O 1
ATOM 4357 N N . GLU B 1 253 ? -9.844 -24.031 10.852 1 97.94 253 GLU B N 1
ATOM 4358 C CA . GLU B 1 253 ? -10 -25.219 11.68 1 97.94 253 GLU B CA 1
ATOM 4359 C C . GLU B 1 253 ? -10.945 -26.234 11.023 1 97.94 253 GLU B C 1
ATOM 4361 O O . GLU B 1 253 ? -10.664 -27.422 10.992 1 97.94 253 GLU B O 1
ATOM 4366 N N . GLU B 1 254 ? -11.992 -25.734 10.547 1 97.81 254 GLU B N 1
ATOM 4367 C CA . GLU B 1 254 ? -12.969 -26.594 9.883 1 97.81 254 GLU B CA 1
ATOM 4368 C C . GLU B 1 254 ? -12.359 -27.281 8.664 1 97.81 254 GLU B C 1
ATOM 4370 O O . GLU B 1 254 ? -12.57 -28.469 8.453 1 97.81 254 GLU B O 1
ATOM 4375 N N . LEU B 1 255 ? -11.664 -26.531 7.879 1 98.44 255 LEU B N 1
ATOM 4376 C CA . LEU B 1 255 ? -11.047 -27.078 6.676 1 98.44 255 LEU B CA 1
ATOM 4377 C C . LEU B 1 255 ? -10 -28.125 7.035 1 98.44 255 LEU B C 1
ATOM 4379 O O . LEU B 1 255 ? -9.898 -29.156 6.371 1 98.44 255 LEU B O 1
ATOM 4383 N N . ASN B 1 256 ? -9.242 -27.859 8.062 1 97.75 256 ASN B N 1
ATOM 4384 C CA . ASN B 1 256 ? -8.227 -28.828 8.492 1 97.75 256 ASN B CA 1
ATOM 4385 C C . ASN B 1 256 ? -8.859 -30.125 8.969 1 97.75 256 ASN B C 1
ATOM 4387 O O . ASN B 1 256 ? -8.281 -31.203 8.789 1 97.75 256 ASN B O 1
ATOM 4391 N N . LYS B 1 257 ? -9.953 -30.016 9.633 1 97.88 257 LYS B N 1
ATOM 4392 C CA . LYS B 1 257 ? -10.68 -31.219 10.062 1 97.88 257 LYS B CA 1
ATOM 4393 C C . LYS B 1 257 ? -11.219 -31.984 8.867 1 97.88 257 LYS B C 1
ATOM 4395 O O . LYS B 1 257 ? -11.172 -33.219 8.836 1 97.88 257 LYS B O 1
ATOM 4400 N N . GLU B 1 258 ? -11.727 -31.266 7.938 1 97.94 258 GLU B N 1
ATOM 4401 C CA . GLU B 1 258 ? -12.344 -31.875 6.762 1 97.94 258 GLU B CA 1
ATOM 4402 C C . GLU B 1 258 ? -11.297 -32.5 5.855 1 97.94 258 GLU B C 1
ATOM 4404 O O . GLU B 1 258 ? -11.562 -33.531 5.219 1 97.94 258 GLU B O 1
ATOM 4409 N N . PHE B 1 259 ? -10.188 -31.859 5.73 1 98.19 259 PHE B N 1
ATOM 4410 C CA . PHE B 1 259 ? -9.102 -32.344 4.883 1 98.19 259 PHE B CA 1
ATOM 4411 C C . PHE B 1 259 ? -7.836 -32.562 5.703 1 98.19 259 PHE B C 1
ATOM 4413 O O . PHE B 1 259 ? -6.828 -31.891 5.516 1 98.19 259 PHE B O 1
ATOM 4420 N N . PRO B 1 260 ? -7.742 -33.625 6.48 1 97 260 PRO B N 1
ATOM 4421 C CA . PRO B 1 260 ? -6.633 -33.812 7.414 1 97 260 PRO B CA 1
ATOM 4422 C C . PRO B 1 260 ? -5.312 -34.125 6.711 1 97 260 PRO B C 1
ATOM 4424 O O . PRO B 1 260 ? -4.242 -33.906 7.281 1 97 260 PRO B O 1
ATOM 4427 N N . ASP B 1 261 ? -5.387 -34.594 5.512 1 96.5 261 ASP B N 1
ATOM 4428 C CA . ASP B 1 261 ? -4.172 -34.969 4.805 1 96.5 261 ASP B CA 1
ATOM 4429 C C . ASP B 1 261 ? -3.627 -33.812 3.971 1 96.5 261 ASP B C 1
ATOM 4431 O O . ASP B 1 261 ? -2.633 -33.969 3.26 1 96.5 261 ASP B O 1
ATOM 4435 N N . ILE B 1 262 ? -4.266 -32.656 3.982 1 97.69 262 ILE B N 1
ATOM 4436 C CA . ILE B 1 262 ? -3.885 -31.484 3.201 1 97.69 262 ILE B CA 1
ATOM 4437 C C . ILE B 1 262 ? -3.523 -30.344 4.137 1 97.69 262 ILE B C 1
ATOM 4439 O O . ILE B 1 262 ? -4.262 -30.047 5.082 1 97.69 262 ILE B O 1
ATOM 4443 N N . GLN B 1 263 ? -2.393 -29.766 3.953 1 96.62 263 GLN B N 1
ATOM 4444 C CA . GLN B 1 263 ? -2.021 -28.578 4.719 1 96.62 263 GLN B CA 1
ATOM 4445 C C . GLN B 1 263 ? -2.779 -27.344 4.23 1 96.62 263 GLN B C 1
ATOM 4447 O O . GLN B 1 263 ? -2.582 -26.891 3.102 1 96.62 263 GLN B O 1
ATOM 4452 N N . ILE B 1 264 ? -3.594 -26.781 5.062 1 98 264 ILE B N 1
ATOM 4453 C CA . ILE B 1 264 ? -4.43 -25.672 4.609 1 98 264 ILE B CA 1
ATOM 4454 C C . ILE B 1 264 ? -4.133 -24.438 5.449 1 98 264 ILE B C 1
ATOM 4456 O O . ILE B 1 264 ? -4.082 -24.5 6.68 1 98 264 ILE B O 1
ATOM 4460 N N . ASN B 1 265 ? -3.877 -23.328 4.828 1 97.88 265 ASN B N 1
ATOM 4461 C CA . ASN B 1 265 ? -3.725 -22 5.445 1 97.88 265 ASN B CA 1
ATOM 4462 C C . ASN B 1 265 ? -4.637 -20.969 4.793 1 97.88 265 ASN B C 1
ATOM 4464 O O . ASN B 1 265 ? -5.016 -21.125 3.631 1 97.88 265 ASN B O 1
ATOM 4468 N N . ILE B 1 266 ? -5.043 -20.016 5.496 1 98.56 266 ILE B N 1
ATOM 4469 C CA . ILE B 1 266 ? -5.84 -18.906 4.988 1 98.56 266 ILE B CA 1
ATOM 4470 C C . ILE B 1 266 ? -5.117 -17.594 5.246 1 98.56 266 ILE B C 1
ATOM 4472 O O . ILE B 1 266 ? -4.746 -17.297 6.387 1 98.56 266 ILE B O 1
ATOM 4476 N N . VAL B 1 267 ? -4.871 -16.828 4.199 1 98.44 267 VAL B N 1
ATOM 4477 C CA . VAL B 1 267 ? -4.254 -15.508 4.324 1 98.44 267 VAL B CA 1
ATOM 4478 C C . VAL B 1 267 ? -5.238 -14.531 4.969 1 98.44 267 VAL B C 1
ATOM 4480 O O . VAL B 1 267 ? -6.32 -14.289 4.43 1 98.44 267 VAL B O 1
ATOM 4483 N N . HIS B 1 268 ? -4.859 -14.039 6.113 1 97.94 268 HIS B N 1
ATOM 4484 C CA . HIS B 1 268 ? -5.707 -13.047 6.762 1 97.94 268 HIS B CA 1
ATOM 4485 C C . HIS B 1 268 ? -5.652 -11.711 6.031 1 97.94 268 HIS B C 1
ATOM 4487 O O . HIS B 1 268 ? -4.566 -11.188 5.77 1 97.94 268 HIS B O 1
ATOM 4493 N N . PRO B 1 269 ? -6.797 -11.094 5.758 1 97.25 269 PRO B N 1
ATOM 4494 C CA . PRO B 1 269 ? -6.84 -9.859 4.961 1 97.25 269 PRO B CA 1
ATOM 4495 C C . PRO B 1 269 ? -6.086 -8.703 5.617 1 97.25 269 PRO B C 1
ATOM 4497 O O . PRO B 1 269 ? -5.637 -7.789 4.926 1 97.25 269 PRO B O 1
ATOM 4500 N N . GLU B 1 270 ? -5.84 -8.727 6.867 1 95.06 270 GLU B N 1
ATOM 4501 C CA . GLU B 1 270 ? -5.301 -7.574 7.578 1 95.06 270 GLU B CA 1
ATOM 4502 C C . GLU B 1 270 ? -3.809 -7.746 7.855 1 95.06 270 GLU B C 1
ATOM 4504 O O . GLU B 1 270 ? -3.193 -6.906 8.516 1 95.06 270 GLU B O 1
ATOM 4509 N N . LYS B 1 271 ? -3.246 -8.828 7.316 1 94.31 271 LYS B N 1
ATOM 4510 C CA . LYS B 1 271 ? -1.863 -9.125 7.684 1 94.31 271 LYS B CA 1
ATOM 4511 C C . LYS B 1 271 ? -1.081 -9.664 6.484 1 94.31 271 LYS B C 1
ATOM 4513 O O . LYS B 1 271 ? -1.666 -10.203 5.547 1 94.31 271 LYS B O 1
ATOM 4518 N N . VAL B 1 272 ? 0.157 -9.422 6.57 1 96 272 VAL B N 1
ATOM 4519 C CA . VAL B 1 272 ? 1.045 -10.117 5.641 1 96 272 VAL B CA 1
ATOM 4520 C C . VAL B 1 272 ? 1.256 -11.555 6.105 1 96 272 VAL B C 1
ATOM 4522 O O . VAL B 1 272 ? 1.597 -11.797 7.266 1 96 272 VAL B O 1
ATOM 4525 N N . PHE B 1 273 ? 0.988 -12.461 5.262 1 96.38 273 PHE B N 1
ATOM 4526 C CA . PHE B 1 273 ? 1.14 -13.883 5.535 1 96.38 273 PHE B CA 1
ATOM 4527 C C . PHE B 1 273 ? 2.539 -14.359 5.164 1 96.38 273 PHE B C 1
ATOM 4529 O O . PHE B 1 273 ? 3.018 -14.094 4.059 1 96.38 273 PHE B O 1
ATOM 4536 N N . LYS B 1 274 ? 3.201 -15.031 6.113 1 93.75 274 LYS B N 1
ATOM 4537 C CA . LYS B 1 274 ? 4.527 -15.594 5.867 1 93.75 274 LYS B CA 1
ATOM 4538 C C . LYS B 1 274 ? 4.531 -17.109 6.078 1 93.75 274 LYS B C 1
ATOM 4540 O O . LYS B 1 274 ? 4.082 -17.594 7.117 1 93.75 274 LYS B O 1
ATOM 4545 N N . ILE B 1 275 ? 4.984 -17.766 5.121 1 90.06 275 ILE B N 1
ATOM 4546 C CA . ILE B 1 275 ? 5.129 -19.203 5.281 1 90.06 275 ILE B CA 1
ATOM 4547 C C . ILE B 1 275 ? 6.375 -19.688 4.539 1 90.06 275 ILE B C 1
ATOM 4549 O O . ILE B 1 275 ? 6.645 -19.234 3.422 1 90.06 275 ILE B O 1
#

Secondary structure (DSSP, 8-state):
--EEEEEETTTEEEEEEGGGTEEE---TTHHHHHGGGGGG--EEE-----HHHHTTHHHHHHHHHH-SS-TT--EEEEEETT-HHHHHHHHHHHHH-SS-SS-EEEEEE-TT--EE-STTEEEEEEE---STT---EEEEEEEEEEEE-GGGTTS-HHHHHIIIIIT----EEEEEEEEEEE--S-SPPPGGGTTT-SEEEEE--BSSGGG-SSSSS-BHHHHHHHHHHH--SEEEEE---GGGGGGHHHHHHHHHHH-TTSEEEE--TTS-EE-/--EEEEEETTTEEEEEETTTTEEE---TTHHHHHGGGGGG--EEE-----HHHHTTHHHHHHHHHH-SS-TT--EEEEEETT-HHHHHHHHHHHHH-SS-SS-EEEEEE-TT--EE-STTEEEEEEE---STT---EEEEEEEEEEEE-GGGTTS-HHHHHIIIIIS----EEEEEEEEEEE--S-SPPPGGGTTT-SEEEEE--BSSGGG-SSSSS-BHHHHHHHHHHH--SEEEEE---GGGGGGHHHHHHHHHHH-TTSEEEE--TTS-EE-

Solvent-accessible surface area (backbone atoms only — not comparable to full-atom values): 28200 Å² total; per-residue (Å²): 133,43,39,43,32,38,21,22,47,82,38,18,27,31,37,36,37,54,88,73,28,32,28,38,29,28,4,36,26,48,38,58,73,51,47,76,56,58,66,64,37,39,39,36,42,37,29,43,60,53,57,26,29,42,50,14,47,58,49,43,57,52,39,55,53,70,49,88,64,85,50,75,57,53,33,36,39,36,33,51,57,86,40,60,62,47,51,53,48,51,50,50,44,47,66,78,45,80,80,62,64,44,53,73,45,83,39,73,38,56,68,85,43,71,46,81,52,72,90,59,22,31,36,38,46,40,85,39,52,33,57,88,94,55,65,34,30,19,41,30,37,34,29,67,42,75,40,65,28,81,92,51,63,80,53,51,70,70,55,49,48,43,35,47,70,72,56,66,48,82,50,61,36,79,44,75,44,42,50,34,26,37,38,46,69,16,35,75,68,66,47,81,70,38,43,64,12,47,31,34,36,38,46,31,40,28,70,49,60,85,76,54,88,60,93,29,54,15,24,41,67,55,46,51,53,44,45,69,73,15,51,32,49,23,38,40,36,30,33,24,34,64,90,44,61,90,44,47,66,60,51,43,53,52,48,38,67,74,37,72,85,31,50,67,48,64,43,47,44,89,41,75,34,75,78,132,43,38,44,33,38,22,21,48,81,39,18,28,32,36,38,36,54,87,75,28,30,26,40,30,28,5,37,27,47,40,56,72,51,45,74,57,59,64,66,38,40,37,36,44,36,29,43,59,53,58,25,28,43,50,14,46,57,50,42,58,50,40,55,53,69,48,88,63,84,51,76,58,53,33,36,40,36,32,50,56,86,42,61,61,45,51,53,47,51,52,51,46,46,69,76,44,79,79,61,62,45,54,75,45,84,40,71,38,57,69,84,45,71,46,82,51,71,88,59,23,32,37,36,44,39,84,39,54,34,56,88,93,55,66,34,31,19,39,31,38,33,29,65,43,74,39,63,29,78,92,51,66,81,52,49,70,71,54,49,48,43,36,47,71,73,57,66,48,82,50,61,36,80,43,75,44,42,50,33,25,37,38,47,68,16,34,76,67,67,45,81,70,38,43,63,10,45,30,35,36,37,44,31,38,28,71,50,60,87,76,55,87,61,93,29,52,16,23,42,68,54,46,50,52,45,46,70,73,16,51,32,48,23,38,40,35,29,34,22,36,64,89,44,61,88,43,49,67,60,50,43,53,51,48,37,68,74,37,71,86,30,50,68,48,67,42,48,45,90,40,76,36,75,76

pLDDT: mean 93.09, std 8.24, range [54.88, 98.88]

Foldseek 3Di:
DKWKWAAAAPAATWIQDPVQREIEFAAACNCVVCPPSLLVRAEYEYFWQDRRRHVRVLVSQVCNQPDPDDLEHEHEYEYAPPRVNNVVVVVVSCVVCVDGSYHYHYHHDYQPDWADTPQQKIKGWDFFFADPPIGGIKIWIKHKDKDFDPVCVPPDPVVVCCCVPVVVDPRIDIDIATAEIARPWHEDDPLVNLAQHQEYEAEAQACDCVVPPDHGGYYPVRVLVSCVRRVYQEYEYHNYHQVCLVVQVVSLVVSCVVNVRHHYYYNRNVDTDID/DKWKWAAAAPAATWIQDPVQREIEFAAACNCVVCPPSLLVRAEYEYFWQDRRRHVRVLVSQVCNQPDPDDLEHEHEYEYAPPRVNNVVVVVVSCVVCVDGSYHYHYHHDYQPDWADTPQQKIKGWDFFFADPPIGGIKIWIKHKDKDFDPVCVPPDPVVVCCCVPPVVDPRIDIDIATAEIARPWHEDDPLVNLAQHQEYEAEAQACDCVVPPDHGGYYPVRVLVSCVRRVYQEYEYHNYHQVCLVVQVVSLVVSCVVPVRHHYYYNRNVDTDID

Organism: Petrotoga mobilis (strain DSM 10674 / SJ95) (NCBI:txid403833)

Radius of gyration: 28.13 Å; Cα contacts (8 Å, |Δi|>4): 1241; chains: 2; bounding box: 51×103×66 Å

InterPro domains:
  IPR001279 Metallo-beta-lactamase [PF00753] (20-142)
  IPR036866 Ribonuclease Z/Hydroxyacylglutathione hydrolase-like [G3DSA:3.60.15.10] (2-275)
  IPR036866 Ribonuclease Z/Hydroxyacylglutathione hydrolase-like [SSF56281] (11-264)

Nearest PDB structures (foldseek):
  2e7y-assembly1_A  TM=9.315E-01  e=1.432E-33  Thermotoga maritima
  2e7y-assembly1_B  TM=9.044E-01  e=3.514E-32  Thermotoga maritima
  1ww1-assembly1_A  TM=9.366E-01  e=2.737E-28  Thermotoga maritima MSB8
  1ww1-assembly1_B  TM=9.409E-01  e=3.341E-27  Thermotoga maritima MSB8
  7xgt-assembly1_B  TM=7.774E-01  e=1.804E-19  Oryza sativa